Protein AF-A0AAW1BGV2-F1 (afdb_monomer_lite)

InterPro domains:
  IPR038799 Protein LEKR1 [PTHR34251] (1-605)

Sequence (608 aa):
MDRHIPVYPLPEEIRKMSRDETICKYCGVSYLVLHEFKLLDEKVKAMEKKMKFYEGSVEREKILQEKLQCLSQDFEQCTAASESKTERIKELVTELENKETAIENLNKQSRSFHKEKEDIWRQSQLVQKTLQQHKFILKKAFNLIPFIREELNKFKEEVLGFLKEWISLKGEIFLQLKTINKIGLAEVSSLNQTLGECQRKNLVLQEEVEHLRVKSNAAALEAKQLQASLLRENELQNKCKELQKKTQEITDEIQATELKFQKAADEITYFKELVIKKSKECEDHQREFQKLSSEIGIAKSRFTHIVTEKEQSLLACQQMYQCLQEETIAKEKREDNLKKRTKILESELEIINKLLKQQEEEIVILKQERESVLVSHKKITEQLQETLRQKVLNEKNWQEKVETDRVKEHTSHKEEIARLKEEARIELDIEKQKHQELIAKYQKDQYELLHTKIPLLIRNATNKLKVERETLEKKLHEAERRVNEKDREGEKEWQSLKRQITELEFQLKEEQSIHNSVAEEMKEEIKKKTCELEKLTEEQKQLIQTMNQVQEENALLQDTVRRECEERYELTEALVQAKKQVMELKKLGGNFPLTQCSLVTSKENVSR

Radius of gyration: 85.02 Å; chains: 1; bounding box: 200×62×260 Å

Secondary structure (DSSP, 8-state):
------SSPPPHHHHTS-TTTSB-TTT--BTTHHHHHHHHHHHHHHHHHHHHHHHHHHHHHHHHHHHHHHHHHHHHHHHHHHHHHHHHHHHHHHHHHHHHHHHHHHHHHHHHHHHHHHHHHHHHHHHHHHHHHHHHHHHHHHHHHHHHHHHHHHHHHHHHHHHHHHHHHHHHHHHHHHHHHHHHHHHHHHHHHHHHHHHHHHHHHHHHHHHHTTS------SSSSSSHHHHHHHHHHHHHHHHHHHHHHHHHHHHHHHHHHHHHHHHHHHHHHHHHHHHHHHHHHHHHHHHHHHHHHHHHHHHHHHHHHHHHHHHHHHHHHHHHHHHHHHHHHHHHHHHHHHHHHHHHHHHHHHHHHHHHHHHHHHHHHHHHHHHHHHHHHHHHHHHHHHHHTS---STTSSHHHHHHHHHHHHHHHHHHHHHHHHHHHHHHHHHHHHHHHHHHHHHHIIIIIHHHHHHHHHHHHHHHHHHHHHHHHHHHHHHHHHHHHHHHHHHHHHHHHHHHHHHHHHHHHHHHHHHHHHHHHHHHHHHHHHHHHHHHHHHHHHHHHHHHHHHHHHHHHHHHHHHHHHHHHHHHHHHHHHHHHTTS--------------------

Foldseek 3Di:
DDDPDPPDDDDPVVVPDDQVVQADPPPRHGVCNVVVVVVVVVVVVVVVVVVVVVVVVVVVVVVVVVVVVVVVVVVVVVVVVVVVVVVVVVVVVVVVVVVVVVVVVVVVVVVVVVVVVVVVVVVVVVVVVVVVVVVVVVVVVVVCVVVVVVVVVVVVVVVVVVVVVVVVVVVVVVVVVVVVVVVVVVVVVVVVVVVVVVVVVVVVVVVVVVVVVVPDDDPPPPPPPPPPVVVVVVVVVVVVVVVVVVVVVVVVVVVVVVVVVVVVVVVVVVVVVVVVVVVVVVVVVVVVVVVVVVVVVVVVVVVVVVVVVVVVVVVVVVVVVVVVVVVVVVVVVVVVVVVVVVVVVVVVVVVVVVVVVVVVVVVVVVVVVVVVVVVVVVVVVVVVVVVVVVVVVPDDDDPPPPCVVCVVVVVVVVVVVVVVVVVVVVVVVVVVVVVVVVVVVVVVVVCCCVVPVVVVVVVVVVVVVVVVVVVVVVVVVVVVVVVVVVVVVVVVVVVVVVVVVVVVVVVVVVVVVVVVVVVVVVVVVVVVVVVVVVVVVVVVVVVVVVVVVVVVVVVVVVVVVVVVVVVVVVVVVVVVVVVVVVVVVVVPDDDDDDDDDDDDDDDDDDDD

Organism: Crotalus adamanteus (NCBI:txid8729)

pLDDT: mean 82.08, std 15.88, range [29.34, 95.94]

Structure (mmCIF, N/CA/C/O backbone):
data_AF-A0AAW1BGV2-F1
#
_entry.id   AF-A0AAW1BGV2-F1
#
loop_
_atom_site.group_PDB
_atom_site.id
_atom_site.type_symbol
_atom_site.label_atom_id
_atom_site.label_alt_id
_atom_site.label_comp_id
_atom_site.label_asym_id
_atom_site.label_entity_id
_atom_site.label_seq_id
_atom_site.pdbx_PDB_ins_code
_atom_site.Cartn_x
_atom_site.Cartn_y
_atom_site.Cartn_z
_atom_site.occupancy
_atom_site.B_iso_or_equiv
_atom_site.auth_seq_id
_atom_site.auth_comp_id
_atom_site.auth_asym_id
_atom_site.auth_atom_id
_atom_site.pdbx_PDB_model_num
ATOM 1 N N . MET A 1 1 ? -75.875 -11.814 82.753 1.00 41.31 1 MET A N 1
ATOM 2 C CA . MET A 1 1 ? -77.168 -12.440 83.089 1.00 41.31 1 MET A CA 1
ATOM 3 C C . MET A 1 1 ? -76.954 -13.938 83.125 1.00 41.31 1 MET A C 1
ATOM 5 O O . MET A 1 1 ? -76.529 -14.498 82.116 1.00 41.31 1 MET A O 1
ATOM 9 N N . ASP A 1 2 ? -77.141 -14.534 84.298 1.00 39.38 2 ASP A N 1
ATOM 10 C CA . ASP A 1 2 ? -76.926 -15.955 84.564 1.00 39.38 2 ASP A CA 1
ATOM 11 C C . ASP A 1 2 ? -77.713 -16.842 83.600 1.00 39.38 2 ASP A C 1
ATOM 13 O O . ASP A 1 2 ? -78.929 -16.714 83.442 1.00 39.38 2 ASP A O 1
ATOM 17 N N . ARG A 1 3 ? -76.999 -17.742 82.921 1.00 48.84 3 ARG A N 1
ATOM 18 C CA . ARG A 1 3 ? -77.602 -18.728 82.025 1.00 48.84 3 ARG A CA 1
ATOM 19 C C . ARG A 1 3 ? -78.187 -19.848 82.871 1.00 48.84 3 ARG A C 1
ATOM 21 O O . ARG A 1 3 ? -77.458 -20.722 83.329 1.00 48.84 3 ARG A O 1
ATOM 28 N N . HIS A 1 4 ? -79.503 -19.842 83.042 1.00 51.72 4 HIS A N 1
ATOM 29 C CA . HIS A 1 4 ? -80.221 -20.998 83.559 1.00 51.72 4 HIS A CA 1
ATOM 30 C C . HIS A 1 4 ? -80.153 -22.117 82.508 1.00 51.72 4 HIS A C 1
ATOM 32 O O . HIS A 1 4 ? -80.855 -22.078 81.495 1.00 51.72 4 HIS A O 1
ATOM 38 N N . ILE A 1 5 ? -79.243 -23.072 82.706 1.00 53.25 5 ILE A N 1
ATOM 39 C CA . ILE A 1 5 ? -79.198 -24.315 81.934 1.00 53.25 5 ILE A CA 1
ATOM 40 C C . ILE A 1 5 ? -80.259 -25.233 82.553 1.00 53.25 5 ILE A C 1
ATOM 42 O O . ILE A 1 5 ? -80.137 -25.560 83.735 1.00 53.25 5 ILE A O 1
ATOM 46 N N . PRO A 1 6 ? -81.311 -25.640 81.821 1.00 52.03 6 PRO A N 1
ATOM 47 C CA . PRO A 1 6 ? -82.255 -26.622 82.334 1.00 52.03 6 PRO A CA 1
ATOM 48 C C . PRO A 1 6 ? -81.510 -27.940 82.568 1.00 52.03 6 PRO A C 1
ATOM 50 O O . PRO A 1 6 ? -80.906 -28.483 81.647 1.00 52.03 6 PRO A O 1
ATOM 53 N N . VAL A 1 7 ? -81.545 -28.439 83.803 1.00 53.91 7 VAL A N 1
ATOM 54 C CA . VAL A 1 7 ? -80.804 -29.636 84.249 1.00 53.91 7 VAL A CA 1
ATOM 55 C C . VAL A 1 7 ? -81.360 -30.936 83.638 1.00 53.91 7 VAL A C 1
ATOM 57 O O . VAL A 1 7 ? -80.709 -31.972 83.708 1.00 53.91 7 VAL A O 1
ATOM 60 N N . TYR A 1 8 ? -82.514 -30.888 82.961 1.00 60.91 8 TYR A N 1
ATOM 61 C CA . TYR A 1 8 ? -83.122 -32.044 82.300 1.00 60.91 8 TYR A CA 1
ATOM 62 C C . TYR A 1 8 ? -83.595 -31.702 80.875 1.00 60.91 8 TYR A C 1
ATOM 64 O O . TYR A 1 8 ? -84.321 -30.717 80.701 1.00 60.91 8 TYR A O 1
ATOM 72 N N . PRO A 1 9 ? -83.216 -32.490 79.846 1.00 64.12 9 PRO A N 1
ATOM 73 C CA . PRO A 1 9 ? -83.831 -32.391 78.526 1.00 64.12 9 PRO A CA 1
ATOM 74 C C . PRO A 1 9 ? -85.303 -32.832 78.585 1.00 64.12 9 PRO A C 1
ATOM 76 O O . PRO A 1 9 ? -85.688 -33.632 79.436 1.00 64.12 9 PRO A O 1
ATOM 79 N N . LEU A 1 10 ? -86.128 -32.319 77.666 1.00 62.88 10 LEU A N 1
ATOM 80 C CA . LEU A 1 10 ? -87.513 -32.777 77.500 1.00 62.88 10 LEU A CA 1
ATOM 81 C C . LEU A 1 10 ? -87.543 -34.305 77.250 1.00 62.88 10 LEU A C 1
ATOM 83 O O . LEU A 1 10 ? -86.732 -34.772 76.440 1.00 62.88 10 LEU A O 1
ATOM 87 N N . PRO A 1 11 ? -88.461 -35.060 77.892 1.00 73.94 11 PRO A N 1
ATOM 88 C CA . PRO A 1 11 ? -88.630 -36.504 77.688 1.00 73.94 11 PRO A CA 1
ATOM 89 C C . PRO A 1 11 ? -88.764 -36.881 76.205 1.00 73.94 11 PRO A C 1
ATOM 91 O O . PRO A 1 11 ? -89.312 -36.109 75.408 1.00 73.94 11 PRO A O 1
ATOM 94 N N . GLU A 1 12 ? -88.255 -38.055 75.815 1.00 65.38 12 GLU A N 1
ATOM 95 C CA . GLU A 1 12 ? -88.218 -38.480 74.406 1.00 65.38 12 GLU A CA 1
ATOM 96 C C . GLU A 1 12 ? -89.607 -38.554 73.766 1.00 65.38 12 GLU A C 1
ATOM 98 O O . GLU A 1 12 ? -89.746 -38.273 72.575 1.00 65.38 12 GLU A O 1
ATOM 103 N N . GLU A 1 13 ? -90.627 -38.876 74.556 1.00 72.19 13 GLU A N 1
ATOM 104 C CA . GLU A 1 13 ? -92.024 -38.986 74.145 1.00 72.19 13 GLU A CA 1
ATOM 105 C C . GLU A 1 13 ? -92.552 -37.636 73.649 1.00 72.19 13 GLU A C 1
ATOM 107 O O . GLU A 1 13 ? -93.192 -37.560 72.605 1.00 72.19 13 GLU A O 1
ATOM 112 N N . ILE A 1 14 ? -92.208 -36.548 74.347 1.00 67.44 14 ILE A N 1
ATOM 113 C CA . ILE A 1 14 ? -92.648 -35.189 74.004 1.00 67.44 14 ILE A CA 1
ATOM 114 C C . ILE A 1 14 ? -91.861 -34.634 72.813 1.00 67.44 14 ILE A C 1
ATOM 116 O O . ILE A 1 14 ? -92.414 -33.912 71.986 1.00 67.44 14 ILE A O 1
ATOM 120 N N . ARG A 1 15 ? -90.581 -35.001 72.673 1.00 64.81 15 ARG A N 1
ATOM 121 C CA . ARG A 1 15 ? -89.758 -34.620 71.511 1.00 64.81 15 ARG A CA 1
ATOM 122 C C . ARG A 1 15 ? -90.171 -35.308 70.207 1.00 64.81 15 ARG A C 1
ATOM 124 O O . ARG A 1 15 ? -89.845 -34.782 69.145 1.00 64.81 15 ARG A O 1
ATOM 131 N N . LYS A 1 16 ? -90.809 -36.480 70.280 1.00 70.38 16 LYS A N 1
ATOM 132 C CA . LYS A 1 16 ? -91.222 -37.293 69.122 1.00 70.38 16 LYS A CA 1
ATOM 133 C C . LYS A 1 16 ? -92.697 -37.102 68.732 1.00 70.38 16 LYS A C 1
ATOM 135 O O . LYS A 1 16 ? -93.109 -37.677 67.729 1.00 70.38 16 LYS A O 1
ATOM 140 N N . MET A 1 17 ? -93.470 -36.310 69.482 1.00 72.00 17 MET A N 1
ATOM 141 C CA . MET A 1 17 ? -94.858 -35.985 69.129 1.00 72.00 17 MET A CA 1
ATOM 142 C C . MET A 1 17 ? -94.947 -35.229 67.802 1.00 72.00 17 MET A C 1
ATOM 144 O O . MET A 1 17 ? -94.080 -34.418 67.459 1.00 72.00 17 MET A O 1
ATOM 148 N N . SER A 1 18 ? -96.019 -35.494 67.057 1.00 69.62 18 SER A N 1
ATOM 149 C CA . SER A 1 18 ? -96.305 -34.774 65.820 1.00 69.62 18 SER A CA 1
ATOM 150 C C . SER A 1 18 ? -96.717 -33.328 66.129 1.00 69.62 18 SER A C 1
ATOM 152 O O . SER A 1 18 ? -97.258 -33.032 67.196 1.00 69.62 18 SER A O 1
ATOM 154 N N . ARG A 1 19 ? -96.453 -32.390 65.208 1.00 67.19 19 ARG A N 1
ATOM 155 C CA . ARG A 1 19 ? -96.767 -30.961 65.416 1.00 67.19 19 ARG A CA 1
ATOM 156 C C . ARG A 1 19 ? -98.244 -30.711 65.712 1.00 67.19 19 ARG A C 1
ATOM 158 O O . ARG A 1 19 ? -98.559 -29.791 66.454 1.00 67.19 19 ARG A O 1
ATOM 165 N N . ASP A 1 20 ? -99.128 -31.542 65.178 1.00 72.38 20 ASP A N 1
ATOM 166 C CA . ASP A 1 20 ? -100.573 -31.405 65.360 1.00 72.38 20 ASP A CA 1
ATOM 167 C C . ASP A 1 20 ? -101.019 -31.743 66.795 1.00 72.38 20 ASP A C 1
ATOM 169 O O . ASP A 1 20 ? -102.051 -31.262 67.259 1.00 72.38 20 ASP A O 1
ATOM 173 N N . GLU A 1 21 ? -100.218 -32.523 67.527 1.00 73.62 21 GLU A N 1
ATOM 174 C CA . GLU A 1 21 ? -100.483 -32.931 68.914 1.00 73.62 21 GLU A CA 1
ATOM 175 C C . GLU A 1 21 ? -99.927 -31.938 69.940 1.00 73.62 21 GLU A C 1
ATOM 177 O O . GLU A 1 21 ? -100.400 -31.880 71.075 1.00 73.62 21 GLU A O 1
ATOM 182 N N . THR A 1 22 ? -98.941 -31.125 69.555 1.00 72.19 22 THR A N 1
ATOM 183 C CA . THR A 1 22 ? -98.329 -30.125 70.438 1.00 72.19 22 THR A CA 1
ATOM 184 C C . THR A 1 22 ? -99.020 -28.768 70.356 1.00 72.19 22 THR A C 1
ATOM 186 O O . THR A 1 22 ? -98.652 -27.866 71.103 1.00 72.19 22 THR A O 1
ATOM 189 N N . ILE A 1 23 ? -100.038 -28.611 69.503 1.00 76.31 23 ILE A N 1
ATOM 190 C CA . ILE A 1 23 ? -100.776 -27.363 69.280 1.00 76.31 23 ILE A CA 1
ATOM 191 C C . ILE A 1 23 ? -102.043 -27.288 70.142 1.00 76.31 23 ILE A C 1
ATOM 193 O O . ILE A 1 23 ? -102.871 -28.198 70.175 1.00 76.31 23 ILE A O 1
ATOM 197 N N . CYS A 1 24 ? -102.235 -26.158 70.827 1.00 75.75 24 CYS A N 1
ATOM 198 C CA . CYS A 1 24 ? -103.457 -25.884 71.575 1.00 75.75 24 CYS A CA 1
ATOM 199 C C . CYS A 1 24 ? -104.667 -25.772 70.634 1.00 75.75 24 CYS A C 1
ATOM 201 O O . CYS A 1 24 ? -104.723 -24.874 69.795 1.00 75.75 24 CYS A O 1
ATOM 203 N N . LYS A 1 25 ? -105.691 -26.612 70.832 1.00 75.75 25 LYS A N 1
ATOM 204 C CA . LYS A 1 25 ? -106.919 -26.628 70.007 1.00 75.75 25 LYS A CA 1
ATOM 205 C C . LYS A 1 25 ? -107.758 -25.342 70.068 1.00 75.75 25 LYS A C 1
ATOM 207 O O . LYS A 1 25 ? -108.617 -25.154 69.216 1.00 75.75 25 LYS A O 1
ATOM 212 N N . TYR A 1 26 ? -107.527 -24.474 71.057 1.00 68.12 26 TYR A N 1
ATOM 213 C CA . TYR A 1 26 ? -108.299 -23.240 71.254 1.00 68.12 26 TYR A CA 1
ATOM 214 C C . TYR A 1 26 ? -107.617 -21.985 70.703 1.00 68.12 26 TYR A C 1
ATOM 216 O O . TYR A 1 26 ? -108.302 -21.100 70.202 1.00 68.12 26 TYR A O 1
ATOM 224 N N . CYS A 1 27 ? -106.287 -21.885 70.790 1.00 75.12 27 CYS A N 1
ATOM 225 C CA . CYS A 1 27 ? -105.547 -20.702 70.330 1.00 75.12 27 CYS A CA 1
ATOM 226 C C . CYS A 1 27 ? -104.549 -20.985 69.199 1.00 75.12 27 CYS A C 1
ATOM 228 O O . CYS A 1 27 ? -103.932 -20.051 68.699 1.00 75.12 27 CYS A O 1
ATOM 230 N N . GLY A 1 28 ? -104.366 -22.246 68.793 1.00 75.81 28 GLY A N 1
ATOM 231 C CA . GLY A 1 28 ? -103.465 -22.629 67.701 1.00 75.81 28 GLY A CA 1
ATOM 232 C C . GLY A 1 28 ? -101.971 -22.479 68.017 1.00 75.81 28 GLY A C 1
ATOM 233 O O . GLY A 1 28 ? -101.136 -22.694 67.144 1.00 75.81 28 GLY A O 1
ATOM 234 N N . VAL A 1 29 ? -101.613 -22.127 69.255 1.00 75.56 29 VAL A N 1
ATOM 235 C CA . VAL A 1 29 ? -100.222 -21.947 69.694 1.00 75.56 29 VAL A CA 1
ATOM 236 C C . VAL A 1 29 ? -99.678 -23.274 70.224 1.00 75.56 29 VAL A C 1
ATOM 238 O O . VAL A 1 29 ? -100.337 -23.935 71.028 1.00 75.56 29 VAL A O 1
ATOM 241 N N . SER A 1 30 ? -98.479 -23.670 69.787 1.00 75.31 30 SER A N 1
ATOM 242 C CA . SER A 1 30 ? -97.821 -24.883 70.288 1.00 75.31 30 SER A CA 1
ATOM 243 C C . SER A 1 30 ? -97.415 -24.734 71.761 1.00 75.31 30 SER A C 1
ATOM 245 O O . SER A 1 30 ? -96.829 -23.734 72.181 1.00 75.31 30 SER A O 1
ATOM 247 N N . TYR A 1 31 ? -97.711 -25.747 72.573 1.00 71.25 31 TYR A N 1
ATOM 248 C CA . TYR A 1 31 ? -97.283 -25.847 73.969 1.00 71.25 31 TYR A CA 1
ATOM 249 C C . TYR A 1 31 ? -95.751 -25.907 74.102 1.00 71.25 31 TYR A C 1
ATOM 251 O O . TYR A 1 31 ? -95.212 -25.689 75.185 1.00 71.25 31 TYR A O 1
ATOM 259 N N . LEU A 1 32 ? -95.039 -26.155 72.996 1.00 74.94 32 LEU A N 1
ATOM 260 C CA . LEU A 1 32 ? -93.582 -26.177 72.909 1.00 74.94 32 LEU A CA 1
ATOM 261 C C . LEU A 1 32 ? -93.002 -24.948 72.198 1.00 74.94 32 LEU A C 1
ATOM 263 O O . LEU A 1 32 ? -91.797 -24.923 71.958 1.00 74.94 32 LEU A O 1
ATOM 267 N N . VAL A 1 33 ? -93.795 -23.908 71.914 1.00 75.56 33 VAL A N 1
ATOM 268 C CA . VAL A 1 33 ? -93.357 -22.721 71.153 1.00 75.56 33 VAL A CA 1
ATOM 269 C C . VAL A 1 33 ? -92.056 -22.117 71.690 1.00 75.56 33 VAL A C 1
ATOM 271 O O . VAL A 1 33 ? -91.156 -21.809 70.918 1.00 75.56 33 VAL A O 1
ATOM 274 N N . LEU A 1 34 ? -91.886 -22.020 73.012 1.00 71.25 34 LEU A N 1
ATOM 275 C CA . LEU A 1 34 ? -90.640 -21.537 73.630 1.00 71.25 34 LEU A CA 1
ATOM 276 C C . LEU A 1 34 ? -89.430 -22.452 73.367 1.00 71.25 34 LEU A C 1
ATOM 278 O O . LEU A 1 34 ? -88.311 -21.962 73.213 1.00 71.25 34 LEU A O 1
ATOM 282 N N . HIS A 1 35 ? -89.629 -23.772 73.322 1.00 75.31 35 HIS A N 1
ATOM 283 C CA . HIS A 1 35 ? -88.580 -24.732 72.977 1.00 75.31 35 HIS A CA 1
ATOM 284 C C . HIS A 1 35 ? -88.259 -24.685 71.478 1.00 75.31 35 HIS A C 1
ATOM 286 O O . HIS A 1 35 ? -87.087 -24.664 71.112 1.00 75.31 35 HIS A O 1
ATOM 292 N N . GLU A 1 36 ? -89.275 -24.582 70.620 1.00 80.88 36 GLU A N 1
ATOM 293 C CA . GLU A 1 36 ? -89.117 -24.438 69.170 1.00 80.88 36 GLU A CA 1
ATOM 294 C C . GLU A 1 36 ? -88.391 -23.134 68.806 1.00 80.88 36 GLU A C 1
ATOM 296 O O . GLU A 1 36 ? -87.468 -23.160 67.992 1.00 80.88 36 GLU A O 1
ATOM 301 N N . PHE A 1 37 ? -88.713 -22.018 69.473 1.00 80.75 37 PHE A N 1
ATOM 302 C CA . PHE A 1 37 ? -87.980 -20.757 69.333 1.00 80.75 37 PHE A CA 1
ATOM 303 C C . PHE A 1 37 ? -86.527 -20.873 69.798 1.00 80.75 37 PHE A C 1
ATOM 305 O O . PHE A 1 37 ? -85.642 -20.392 69.097 1.00 80.75 37 PHE A O 1
ATOM 312 N N . LYS A 1 38 ? -86.247 -21.543 70.926 1.00 80.19 38 LYS A N 1
ATOM 313 C CA . LYS A 1 38 ? -84.861 -21.793 71.368 1.00 80.19 38 LYS A CA 1
ATOM 314 C C . LYS A 1 38 ? -84.083 -22.658 70.376 1.00 80.19 38 LYS A C 1
ATOM 316 O O . LYS A 1 38 ? -82.931 -22.363 70.091 1.00 80.19 38 LYS A O 1
ATOM 321 N N . LEU A 1 39 ? -84.707 -23.693 69.818 1.00 82.25 39 LEU A N 1
ATOM 322 C CA . LEU A 1 39 ? -84.069 -24.605 68.866 1.00 82.25 39 LEU A CA 1
ATOM 323 C C . LEU A 1 39 ? -83.806 -23.912 67.517 1.00 82.25 39 LEU A C 1
ATOM 325 O O . LEU A 1 39 ? -82.775 -24.143 66.885 1.00 82.25 39 LEU A O 1
ATOM 329 N N . LEU A 1 40 ? -84.708 -23.025 67.086 1.00 84.00 40 LEU A N 1
ATOM 330 C CA . LEU A 1 40 ? -84.493 -22.150 65.933 1.00 84.00 40 LEU A CA 1
ATOM 331 C C . LEU A 1 40 ? -83.404 -21.104 66.204 1.00 84.00 40 LEU A C 1
ATOM 333 O O . LEU A 1 40 ? -82.535 -20.939 65.357 1.00 84.00 40 LEU A O 1
ATOM 337 N N . ASP A 1 41 ? -83.383 -20.468 67.375 1.00 81.50 41 ASP A N 1
ATOM 338 C CA . ASP A 1 41 ? -82.334 -19.523 67.787 1.00 81.50 41 ASP A CA 1
ATOM 339 C C . ASP A 1 41 ? -80.949 -20.198 67.846 1.00 81.50 41 ASP A C 1
ATOM 341 O O . ASP A 1 41 ? -79.963 -19.663 67.344 1.00 81.50 41 ASP A O 1
ATOM 345 N N . GLU A 1 42 ? -80.860 -21.428 68.359 1.00 85.75 42 GLU A N 1
ATOM 346 C CA . GLU A 1 42 ? -79.630 -22.228 68.329 1.00 85.75 42 GLU A CA 1
ATOM 347 C C . GLU A 1 42 ? -79.207 -22.608 66.902 1.00 85.75 42 GLU A C 1
ATOM 349 O O . GLU A 1 42 ? -78.019 -22.536 66.576 1.00 85.75 42 GLU A O 1
ATOM 354 N N . LYS A 1 43 ? -80.156 -22.965 66.023 1.00 84.69 43 LYS A N 1
ATOM 355 C CA . LYS A 1 43 ? -79.883 -23.232 64.599 1.00 84.69 43 LYS A CA 1
ATOM 356 C C . LYS A 1 43 ? -79.425 -21.982 63.853 1.00 84.69 43 LYS A C 1
ATOM 358 O O . LYS A 1 43 ? -78.487 -22.082 63.065 1.00 84.69 43 LYS A O 1
ATOM 363 N N . VAL A 1 44 ? -80.035 -20.827 64.115 1.00 85.19 44 VAL A N 1
ATOM 364 C CA . VAL A 1 44 ? -79.631 -19.531 63.551 1.00 85.19 44 VAL A CA 1
ATOM 365 C C . VAL A 1 44 ? -78.229 -19.184 64.036 1.00 85.19 44 VAL A C 1
ATOM 367 O O . VAL A 1 44 ? -77.350 -18.978 63.208 1.00 85.19 44 VAL A O 1
ATOM 370 N N . LYS A 1 45 ? -77.945 -19.287 65.339 1.00 88.56 45 LYS A N 1
ATOM 371 C CA . LYS A 1 45 ? -76.589 -19.098 65.887 1.00 88.56 45 LYS A CA 1
ATOM 372 C C . LYS A 1 45 ? -75.565 -20.065 65.291 1.00 88.56 45 LYS A C 1
ATOM 374 O O . LYS A 1 45 ? -74.407 -19.698 65.090 1.00 88.56 45 LYS A O 1
ATOM 379 N N . ALA A 1 46 ? -75.949 -21.312 65.015 1.00 87.81 46 ALA A N 1
ATOM 380 C CA . ALA A 1 46 ? -75.078 -22.286 64.362 1.00 87.81 46 ALA A CA 1
ATOM 381 C C . ALA A 1 46 ? -74.836 -21.949 62.880 1.00 87.81 46 ALA A C 1
ATOM 383 O O . ALA A 1 46 ? -73.706 -22.085 62.408 1.00 87.81 46 ALA A O 1
ATOM 384 N N . MET A 1 47 ? -75.860 -21.489 62.153 1.00 86.19 47 MET A N 1
ATOM 385 C CA . MET A 1 47 ? -75.721 -21.013 60.774 1.00 86.19 47 MET A CA 1
ATOM 386 C C . MET A 1 47 ? -74.893 -19.732 60.693 1.00 86.19 47 MET A C 1
ATOM 388 O O . MET A 1 47 ? -73.985 -19.677 59.877 1.00 86.19 47 MET A O 1
ATOM 392 N N . GLU A 1 48 ? -75.107 -18.759 61.577 1.00 86.62 48 GLU A N 1
ATOM 393 C CA . GLU A 1 48 ? -74.306 -17.531 61.663 1.00 86.62 48 GLU A CA 1
ATOM 394 C C . GLU A 1 48 ? -72.828 -17.838 61.926 1.00 86.62 48 GLU A C 1
ATOM 396 O O . GLU A 1 48 ? -71.945 -17.247 61.308 1.00 86.62 48 GLU A O 1
ATOM 401 N N . LYS A 1 49 ? -72.530 -18.808 62.803 1.00 89.69 49 LYS A N 1
ATOM 402 C CA . LYS A 1 49 ? -71.151 -19.271 63.028 1.00 89.69 49 LYS A CA 1
ATOM 403 C C . LYS A 1 49 ? -70.539 -19.901 61.777 1.00 89.69 49 LYS A C 1
ATOM 405 O O . LYS A 1 49 ? -69.379 -19.630 61.477 1.00 89.69 49 LYS A O 1
ATOM 410 N N . LYS A 1 50 ? -71.296 -20.726 61.045 1.00 89.12 50 LYS A N 1
ATOM 411 C CA . LYS A 1 50 ? -70.836 -21.322 59.778 1.00 89.12 50 LYS A CA 1
ATOM 412 C C . LYS A 1 50 ? -70.653 -20.264 58.691 1.00 89.12 50 LYS A C 1
ATOM 414 O O . LYS A 1 50 ? -69.659 -20.312 57.981 1.00 89.12 50 LYS A O 1
ATOM 419 N N . MET A 1 51 ? -71.562 -19.298 58.595 1.00 88.62 51 MET A N 1
ATOM 420 C CA . MET A 1 51 ? -71.498 -18.206 57.626 1.00 88.62 51 MET A CA 1
ATOM 421 C C . MET A 1 51 ? -70.260 -17.338 57.864 1.00 88.62 51 MET A C 1
ATOM 423 O O . MET A 1 51 ? -69.474 -17.168 56.942 1.00 88.62 51 MET A O 1
ATOM 427 N N . LYS A 1 52 ? -69.985 -16.946 59.116 1.00 89.31 52 LYS A N 1
ATOM 428 C CA . LYS A 1 52 ? -68.743 -16.238 59.483 1.00 89.31 52 LYS A CA 1
ATOM 429 C C . LYS A 1 52 ? -67.478 -17.049 59.186 1.00 89.31 52 LYS A C 1
ATOM 431 O O . LYS A 1 52 ? -66.459 -16.492 58.786 1.00 89.31 52 LYS A O 1
ATOM 436 N N . PHE A 1 53 ? -67.520 -18.370 59.378 1.00 91.44 53 PHE A N 1
ATOM 437 C CA . PHE A 1 53 ? -66.402 -19.247 59.024 1.00 91.44 53 PHE A CA 1
ATOM 438 C C . PHE A 1 53 ? -66.149 -19.273 57.508 1.00 91.44 53 PHE A C 1
ATOM 440 O O . PHE A 1 53 ? -64.995 -19.167 57.087 1.00 91.44 53 PHE A O 1
ATOM 447 N N . TYR A 1 54 ? -67.209 -19.387 56.699 1.00 89.44 54 TYR A N 1
ATOM 448 C CA . TYR A 1 54 ? -67.111 -19.391 55.239 1.00 89.44 54 TYR A CA 1
ATOM 449 C C . TYR A 1 54 ? -66.726 -18.026 54.672 1.00 89.44 54 TYR A C 1
ATOM 451 O O . TYR A 1 54 ? -65.863 -17.988 53.805 1.00 89.44 54 TYR A O 1
ATOM 459 N N . GLU A 1 55 ? -67.253 -16.920 55.201 1.00 90.00 55 GLU A N 1
ATOM 460 C CA . GLU A 1 55 ? -66.800 -15.561 54.859 1.00 90.00 55 GLU A CA 1
ATOM 461 C C . GLU A 1 55 ? -65.292 -15.416 55.088 1.00 90.00 55 GLU A C 1
ATOM 463 O O . GLU A 1 55 ? -64.556 -15.022 54.186 1.00 90.00 55 GLU A O 1
ATOM 468 N N . GLY A 1 56 ? -64.794 -15.849 56.252 1.00 90.94 56 GLY A N 1
ATOM 469 C CA . GLY A 1 56 ? -63.356 -15.865 56.516 1.00 90.94 56 GLY A CA 1
ATOM 470 C C . GLY A 1 56 ? -62.570 -16.808 55.596 1.00 90.94 56 GLY A C 1
ATOM 471 O O . GLY A 1 56 ? -61.384 -16.584 55.370 1.00 90.94 56 GLY A O 1
ATOM 472 N N . SER A 1 57 ? -63.189 -17.872 55.077 1.00 87.88 57 SER A N 1
ATOM 473 C CA . SER A 1 57 ? -62.551 -18.787 54.122 1.00 87.88 57 SER A CA 1
ATOM 474 C C . SER A 1 57 ? -62.443 -18.185 52.728 1.00 87.88 57 SER A C 1
ATOM 476 O O . SER A 1 57 ? -61.378 -18.279 52.129 1.00 87.88 57 SER A O 1
ATOM 478 N N . VAL A 1 58 ? -63.502 -17.529 52.255 1.00 91.31 58 VAL A N 1
ATOM 479 C CA . VAL A 1 58 ? -63.517 -16.815 50.975 1.00 91.31 58 VAL A CA 1
ATOM 480 C C . VAL A 1 58 ? -62.485 -15.690 50.986 1.00 91.31 58 VAL A C 1
ATOM 482 O O . VAL A 1 58 ? -61.729 -15.557 50.031 1.00 91.31 58 VAL A O 1
ATOM 485 N N . GLU A 1 59 ? -62.368 -14.943 52.088 1.00 90.31 59 GLU A N 1
ATOM 486 C CA . GLU A 1 59 ? -61.367 -13.875 52.181 1.00 90.31 59 GLU A CA 1
ATOM 487 C C . GLU A 1 59 ? -59.932 -14.432 52.178 1.00 90.31 59 GLU A C 1
ATOM 489 O O . GLU A 1 59 ? -59.052 -13.893 51.510 1.00 90.31 59 GLU A O 1
ATOM 494 N N . ARG A 1 60 ? -59.683 -15.564 52.857 1.00 91.62 60 ARG A N 1
ATOM 495 C CA . ARG A 1 60 ? -58.378 -16.251 52.795 1.00 91.62 60 ARG A CA 1
ATOM 496 C C . ARG A 1 60 ? -58.061 -16.761 51.393 1.00 91.62 60 ARG A C 1
ATOM 498 O O . ARG A 1 60 ? -56.916 -16.647 50.965 1.00 91.62 60 ARG A O 1
ATOM 505 N N . GLU A 1 61 ? -59.042 -17.331 50.703 1.00 90.88 61 GLU A N 1
ATOM 506 C CA . GLU A 1 61 ? -58.880 -17.841 49.342 1.00 90.88 61 GLU A CA 1
ATOM 507 C C . GLU A 1 61 ? -58.608 -16.705 48.358 1.00 90.88 61 GLU A C 1
ATOM 509 O O . GLU A 1 61 ? -57.661 -16.797 47.585 1.00 90.88 61 GLU A O 1
ATOM 514 N N . LYS A 1 62 ? -59.324 -15.583 48.481 1.00 91.44 62 LYS A N 1
ATOM 515 C CA . LYS A 1 62 ? -59.077 -14.369 47.699 1.00 91.44 62 LYS A CA 1
ATOM 516 C C . LYS A 1 62 ? -57.658 -13.828 47.909 1.00 91.44 62 LYS A C 1
ATOM 518 O O . LYS A 1 62 ? -56.944 -13.606 46.936 1.00 91.44 62 LYS A O 1
ATOM 523 N N . ILE A 1 63 ? -57.206 -13.713 49.162 1.00 92.19 63 ILE A N 1
ATOM 524 C CA . ILE A 1 63 ? -55.831 -13.288 49.485 1.00 92.19 63 ILE A CA 1
ATOM 525 C C . ILE A 1 63 ? -54.796 -14.266 48.908 1.00 92.19 63 ILE A C 1
ATOM 527 O O . ILE A 1 63 ? -53.738 -13.849 48.436 1.00 92.19 63 ILE A O 1
ATOM 531 N N . LEU A 1 64 ? -55.059 -15.575 48.959 1.00 92.06 64 LEU A N 1
ATOM 532 C CA . LEU A 1 64 ? -54.173 -16.578 48.366 1.00 92.06 64 LEU A CA 1
ATOM 533 C C . LEU A 1 64 ? -54.130 -16.458 46.842 1.00 92.06 64 LEU A C 1
ATOM 535 O O . LEU A 1 64 ? -53.048 -16.551 46.272 1.00 92.06 64 LEU A O 1
ATOM 539 N N . GLN A 1 65 ? -55.265 -16.207 46.195 1.00 89.75 65 GLN A N 1
ATOM 540 C CA . GLN A 1 65 ? -55.368 -16.049 44.747 1.00 89.75 65 GLN A CA 1
ATOM 541 C C . GLN A 1 65 ? -54.618 -14.802 44.259 1.00 89.75 65 GLN A C 1
ATOM 543 O O . GLN A 1 65 ? -53.861 -14.885 43.293 1.00 89.75 65 GLN A O 1
ATOM 548 N N . GLU A 1 66 ? -54.745 -13.682 44.976 1.00 93.12 66 GLU A N 1
ATOM 549 C CA . GLU A 1 66 ? -53.984 -12.452 44.722 1.00 93.12 66 GLU A CA 1
ATOM 550 C C . GLU A 1 66 ? -52.474 -12.684 44.892 1.00 93.12 66 GLU A C 1
ATOM 552 O O . GLU A 1 66 ? -51.685 -12.322 44.019 1.00 93.12 66 GLU A O 1
ATOM 557 N N . LYS A 1 67 ? -52.054 -13.375 45.962 1.00 92.62 67 LYS A N 1
ATOM 558 C CA . LYS A 1 67 ? -50.641 -13.746 46.161 1.00 92.62 67 LYS A CA 1
ATOM 559 C C . LYS A 1 67 ? -50.110 -14.648 45.052 1.00 92.62 67 LYS A C 1
ATOM 561 O O . LYS A 1 67 ? -48.965 -14.489 44.640 1.00 92.62 67 LYS A O 1
ATOM 566 N N . LEU A 1 68 ? -50.917 -15.594 44.583 1.00 91.81 68 LEU A N 1
ATOM 567 C CA . LEU A 1 68 ? -50.528 -16.535 43.536 1.00 91.81 68 LEU A CA 1
ATOM 568 C C . LEU A 1 68 ? -50.404 -15.828 42.179 1.00 91.81 68 LEU A C 1
ATOM 570 O O . LEU A 1 68 ? -49.469 -16.112 41.436 1.00 91.81 68 LEU A O 1
ATOM 574 N N . GLN A 1 69 ? -51.268 -14.847 41.895 1.00 92.19 69 GLN A N 1
ATOM 575 C CA . GLN A 1 69 ? -51.116 -13.963 40.735 1.00 92.19 69 GLN A CA 1
ATOM 576 C C . GLN A 1 69 ? -49.855 -13.100 40.817 1.00 92.19 69 GLN A C 1
ATOM 578 O O . GLN A 1 69 ? -49.115 -13.046 39.835 1.00 92.19 69 GLN A O 1
ATOM 583 N N . CYS A 1 70 ? -49.574 -12.477 41.967 1.00 93.00 70 CYS A N 1
ATOM 584 C CA . CYS A 1 70 ? -48.332 -11.722 42.154 1.00 93.00 70 CYS A CA 1
ATOM 585 C C . CYS A 1 70 ? -47.100 -12.610 41.934 1.00 93.00 70 CYS A C 1
ATOM 587 O O . CYS A 1 70 ? -46.227 -12.256 41.149 1.00 93.00 70 CYS A O 1
ATOM 589 N N . LEU A 1 71 ? -47.065 -13.802 42.539 1.00 91.44 71 LEU A N 1
ATOM 590 C CA . LEU A 1 71 ? -45.955 -14.744 42.364 1.00 91.44 71 LEU A CA 1
ATOM 591 C C . LEU A 1 71 ? -45.806 -15.229 40.915 1.00 91.44 71 LEU A C 1
ATOM 593 O O . LEU A 1 71 ? -44.683 -15.392 40.446 1.00 91.44 71 LEU A O 1
ATOM 597 N N . SER A 1 72 ? -46.911 -15.447 40.194 1.00 88.75 72 SER A N 1
ATOM 598 C CA . SER A 1 72 ? -46.877 -15.815 38.772 1.00 88.75 72 SER A CA 1
ATOM 599 C C . SER A 1 72 ? -46.279 -14.700 37.916 1.00 88.75 72 SER A C 1
ATOM 601 O O . SER A 1 72 ? -45.452 -14.975 37.051 1.00 88.75 72 SER A O 1
ATOM 603 N N . GLN A 1 73 ? -46.655 -13.443 38.173 1.00 92.50 73 GLN A N 1
ATOM 604 C CA . GLN A 1 73 ? -46.092 -12.290 37.467 1.00 92.50 73 GLN A CA 1
ATOM 605 C C . GLN A 1 73 ? -44.605 -12.098 37.778 1.00 92.50 73 GLN A C 1
ATOM 607 O O . GLN A 1 73 ? -43.819 -11.851 36.864 1.00 92.50 73 GLN A O 1
ATOM 612 N N . ASP A 1 74 ? -44.206 -12.254 39.041 1.00 90.12 74 ASP A N 1
ATOM 613 C CA . ASP A 1 74 ? -42.800 -12.175 39.446 1.00 90.12 74 ASP A CA 1
ATOM 614 C C . ASP A 1 74 ? -41.968 -13.288 38.790 1.00 90.12 74 ASP A C 1
ATOM 616 O O . ASP A 1 74 ? -40.839 -13.051 38.349 1.00 90.12 74 ASP A O 1
ATOM 620 N N . PHE A 1 75 ? -42.531 -14.498 38.680 1.00 89.50 75 PHE A N 1
ATOM 621 C CA . PHE A 1 75 ? -41.890 -15.616 37.994 1.00 89.50 75 PHE A CA 1
ATOM 622 C C . PHE A 1 75 ? -41.724 -15.336 36.499 1.00 89.50 75 PHE A C 1
ATOM 624 O O . PHE A 1 75 ? -40.608 -15.454 36.000 1.00 89.50 75 PHE A O 1
ATOM 631 N N . GLU A 1 76 ? -42.781 -14.886 35.814 1.00 91.56 76 GLU A N 1
ATOM 632 C CA . GLU A 1 76 ? -42.735 -14.516 34.392 1.00 91.56 76 GLU A CA 1
ATOM 633 C C . GLU A 1 76 ? -41.699 -13.416 34.117 1.00 91.56 76 GLU A C 1
ATOM 635 O O . GLU A 1 76 ? -40.906 -13.524 33.175 1.00 91.56 76 GLU A O 1
ATOM 640 N N . GLN A 1 77 ? -41.642 -12.390 34.974 1.00 90.50 77 GLN A N 1
ATOM 641 C CA . GLN A 1 77 ? -40.634 -11.331 34.886 1.00 90.50 77 GLN A CA 1
ATOM 642 C C . GLN A 1 77 ? -39.215 -11.867 35.101 1.00 90.50 77 GLN A C 1
ATOM 644 O O . GLN A 1 77 ? -38.300 -11.487 34.367 1.00 90.50 77 GLN A O 1
ATOM 649 N N . CYS A 1 78 ? -39.016 -12.768 36.067 1.00 87.81 78 CYS A N 1
ATOM 650 C CA . CYS A 1 78 ? -37.728 -13.426 36.281 1.00 87.81 78 CYS A CA 1
ATOM 651 C C . CYS A 1 78 ? -37.306 -14.276 35.076 1.00 87.81 78 CYS A C 1
ATOM 653 O O . CYS A 1 78 ? -36.149 -14.190 34.659 1.00 87.81 78 CYS A O 1
ATOM 655 N N . THR A 1 79 ? -38.217 -15.057 34.488 1.00 90.06 79 THR A N 1
ATOM 656 C CA . THR A 1 79 ? -37.931 -15.851 33.283 1.00 90.06 79 THR A CA 1
ATOM 657 C C . THR A 1 79 ? -37.591 -14.963 32.093 1.00 90.06 79 THR A C 1
ATOM 659 O O . THR A 1 79 ? -36.553 -15.175 31.474 1.00 90.06 79 THR A O 1
ATOM 662 N N . ALA A 1 80 ? -38.353 -13.895 31.841 1.00 90.50 80 ALA A N 1
ATOM 663 C CA . ALA A 1 80 ? -38.066 -12.962 30.750 1.00 90.50 80 ALA A CA 1
ATOM 664 C C . ALA A 1 80 ? -36.723 -12.232 30.948 1.00 90.50 80 ALA A C 1
ATOM 666 O O . ALA A 1 80 ? -35.947 -12.053 30.007 1.00 90.50 80 ALA A O 1
ATOM 667 N N . ALA A 1 81 ? -36.400 -11.843 32.187 1.00 91.12 81 ALA A N 1
ATOM 668 C CA . ALA A 1 81 ? -35.111 -11.240 32.514 1.00 91.12 81 ALA A CA 1
ATOM 669 C C . ALA A 1 81 ? -33.948 -12.234 32.348 1.00 91.12 81 ALA A C 1
ATOM 671 O O . ALA A 1 81 ? -32.869 -11.844 31.901 1.00 91.12 81 ALA A O 1
ATOM 672 N N . SER A 1 82 ? -34.152 -13.505 32.704 1.00 85.25 82 SER A N 1
ATOM 673 C CA . SER A 1 82 ? -33.190 -14.588 32.483 1.00 85.25 82 SER A CA 1
ATOM 674 C C . SER A 1 82 ? -32.947 -14.817 30.991 1.00 85.25 82 SER A C 1
ATOM 676 O O . SER A 1 82 ? -31.797 -14.811 30.559 1.00 85.25 82 SER A O 1
ATOM 678 N N . GLU A 1 83 ? -34.013 -14.938 30.199 1.00 92.44 83 GLU A N 1
ATOM 679 C CA . GLU A 1 83 ? -33.947 -15.127 28.747 1.00 92.44 83 GLU A CA 1
ATOM 680 C C . GLU A 1 83 ? -33.231 -13.961 28.058 1.00 92.44 83 GLU A C 1
ATOM 682 O O . GLU A 1 83 ? -32.303 -14.168 27.275 1.00 92.44 83 GLU A O 1
ATOM 687 N N . SER A 1 84 ? -33.570 -12.723 28.431 1.00 91.94 84 SER A N 1
ATOM 688 C CA . SER A 1 84 ? -32.894 -11.524 27.929 1.00 91.94 84 SER A CA 1
ATOM 689 C C . SER A 1 84 ? -31.397 -11.520 28.260 1.00 91.94 84 SER A C 1
ATOM 691 O O . SER A 1 84 ? -30.577 -11.182 27.404 1.00 91.94 84 SER A O 1
ATOM 693 N N . LYS A 1 85 ? -31.014 -11.936 29.475 1.00 90.88 85 LYS A N 1
ATOM 694 C CA . LYS A 1 85 ? -29.600 -12.075 29.855 1.00 90.88 85 LYS A CA 1
ATOM 695 C C . LYS A 1 85 ? -28.906 -13.168 29.046 1.00 90.88 85 LYS A C 1
ATOM 697 O O . LYS A 1 85 ? -27.781 -12.948 28.609 1.00 90.88 85 LYS A O 1
ATOM 702 N N . THR A 1 86 ? -29.546 -14.316 28.821 1.00 90.00 86 THR A N 1
ATOM 703 C CA . THR A 1 86 ? -28.963 -15.378 27.987 1.00 90.00 86 THR A CA 1
ATOM 704 C C . THR A 1 86 ? -28.793 -14.945 26.536 1.00 90.00 86 THR A C 1
ATOM 706 O O . THR A 1 86 ? -27.764 -15.253 25.944 1.00 90.00 86 THR A O 1
ATOM 709 N N . GLU A 1 87 ? -29.729 -14.177 25.978 1.00 92.12 87 GLU A N 1
ATOM 710 C CA . GLU A 1 87 ? -29.615 -13.663 24.610 1.00 92.12 87 GLU A CA 1
ATOM 711 C C . GLU A 1 87 ? -28.479 -12.637 24.499 1.00 92.12 87 GLU A C 1
ATOM 713 O O . GLU A 1 87 ? -27.631 -12.745 23.619 1.00 92.12 87 GLU A O 1
ATOM 718 N N . ARG A 1 88 ? -28.361 -11.735 25.483 1.00 93.56 88 ARG A N 1
ATOM 719 C CA . ARG A 1 88 ? -27.227 -10.802 25.602 1.00 93.56 88 ARG A CA 1
ATOM 720 C C . ARG A 1 88 ? -25.884 -11.534 25.670 1.00 93.56 88 ARG A C 1
ATOM 722 O O . ARG A 1 88 ? -24.904 -11.083 25.086 1.00 93.56 88 ARG A O 1
ATOM 729 N N . ILE A 1 89 ? -25.821 -12.647 26.404 1.00 91.81 89 ILE A N 1
ATOM 730 C CA . ILE A 1 89 ? -24.609 -13.469 26.492 1.00 91.81 89 ILE A CA 1
ATOM 731 C C . ILE A 1 89 ? -24.288 -14.086 25.128 1.00 91.81 89 ILE A C 1
ATOM 733 O O . ILE A 1 89 ? -23.133 -14.025 24.722 1.00 91.81 89 ILE A O 1
ATOM 737 N N . LYS A 1 90 ? -25.274 -14.620 24.394 1.00 94.12 90 LYS A N 1
ATOM 738 C CA . LYS A 1 90 ? -25.049 -15.145 23.034 1.00 94.12 90 LYS A CA 1
ATOM 739 C C . LYS A 1 90 ? -24.526 -14.061 22.093 1.00 94.12 90 LYS A C 1
ATOM 741 O O . LYS A 1 90 ? -23.550 -14.302 21.393 1.00 94.12 90 LYS A O 1
ATOM 746 N N . GLU A 1 91 ? -25.121 -12.868 22.115 1.00 93.31 91 GLU A N 1
ATOM 747 C CA . GLU A 1 91 ? -24.659 -11.727 21.316 1.00 93.31 91 GLU A CA 1
ATOM 748 C C . GLU A 1 91 ? -23.194 -11.391 21.631 1.00 93.31 91 GLU A C 1
ATOM 750 O O . GLU A 1 91 ? -22.365 -11.327 20.724 1.00 93.31 91 GLU A O 1
ATOM 755 N N . LEU A 1 92 ? -22.846 -11.268 22.916 1.00 93.94 92 LEU A N 1
ATOM 756 C CA . LEU A 1 92 ? -21.471 -10.995 23.342 1.00 93.94 92 LEU A CA 1
ATOM 757 C C . LEU A 1 92 ? -20.498 -12.112 22.948 1.00 93.94 92 LEU A C 1
ATOM 759 O O . LEU A 1 92 ? -19.372 -11.811 22.565 1.00 93.94 92 LEU A O 1
ATOM 763 N N . VAL A 1 93 ? -20.916 -13.379 23.009 1.00 94.12 93 VAL A N 1
ATOM 764 C CA . VAL A 1 93 ? -20.105 -14.519 22.552 1.00 94.12 93 VAL A CA 1
ATOM 765 C C . VAL A 1 93 ? -19.840 -14.418 21.051 1.00 94.12 93 VAL A C 1
ATOM 767 O O . VAL A 1 93 ? -18.686 -14.496 20.644 1.00 94.12 93 VAL A O 1
ATOM 770 N N . THR A 1 94 ? -20.862 -14.144 20.234 1.00 94.00 94 THR A N 1
ATOM 771 C CA . THR A 1 94 ? -20.666 -13.967 18.784 1.00 94.00 94 THR A CA 1
ATOM 772 C C . THR A 1 94 ? -19.791 -12.756 18.457 1.00 94.00 94 THR A C 1
ATOM 774 O O . THR A 1 94 ? -18.975 -12.800 17.537 1.00 94.00 94 THR A O 1
ATOM 777 N N . GLU A 1 95 ? -19.905 -11.663 19.219 1.00 94.12 95 GLU A N 1
ATOM 778 C CA . GLU A 1 95 ? -19.028 -10.505 19.053 1.00 94.12 95 GLU A CA 1
ATOM 779 C C . GLU A 1 95 ? -17.580 -10.858 19.413 1.00 94.12 95 GLU A C 1
ATOM 781 O O . GLU A 1 95 ? -16.662 -10.471 18.690 1.00 94.12 95 GLU A O 1
ATOM 786 N N . LEU A 1 96 ? -17.368 -11.644 20.470 1.00 94.12 96 LEU A N 1
ATOM 787 C CA . LEU A 1 96 ? -16.049 -12.111 20.885 1.00 94.12 96 LEU A CA 1
ATOM 788 C C . LEU A 1 96 ? -15.408 -13.023 19.828 1.00 94.12 96 LEU A C 1
ATOM 790 O O . LEU A 1 96 ? -14.268 -12.774 19.442 1.00 94.12 96 LEU A O 1
ATOM 794 N N . GLU A 1 97 ? -16.152 -13.986 19.278 1.00 94.88 97 GLU A N 1
ATOM 795 C CA . GLU A 1 97 ? -15.703 -14.850 18.172 1.00 94.88 97 GLU A CA 1
ATOM 796 C C . GLU A 1 97 ? -15.328 -14.026 16.925 1.00 94.88 97 GLU A C 1
ATOM 798 O O . GLU A 1 97 ? -14.299 -14.250 16.278 1.00 94.88 97 GLU A O 1
ATOM 803 N N . ASN A 1 98 ? -16.116 -12.995 16.605 1.00 93.38 98 ASN A N 1
ATOM 804 C CA . ASN A 1 98 ? -15.800 -12.070 15.516 1.00 93.38 98 ASN A CA 1
ATOM 805 C C . ASN A 1 98 ? -14.515 -11.266 15.788 1.00 93.38 98 ASN A C 1
ATOM 807 O O . ASN A 1 98 ? -13.730 -11.009 14.871 1.00 93.38 98 ASN A O 1
ATOM 811 N N . LYS A 1 99 ? -14.258 -10.865 17.039 1.00 93.06 99 LYS A N 1
ATOM 812 C CA . LYS A 1 99 ? -12.996 -10.201 17.407 1.00 93.06 99 LYS A CA 1
ATOM 813 C C . LYS A 1 99 ? -11.812 -11.168 17.361 1.00 93.06 99 LYS A C 1
ATOM 815 O O . LYS A 1 99 ? -10.754 -10.775 16.874 1.00 93.06 99 LYS A O 1
ATOM 820 N N . GLU A 1 100 ? -11.976 -12.411 17.804 1.00 94.00 100 GLU A N 1
ATOM 821 C CA . GLU A 1 100 ? -10.936 -13.445 17.739 1.00 94.00 100 GLU A CA 1
ATOM 822 C C . GLU A 1 100 ? -10.536 -13.752 16.293 1.00 94.00 100 GLU A C 1
ATOM 824 O O . GLU A 1 100 ? -9.350 -13.715 15.956 1.00 94.00 100 GLU A O 1
ATOM 829 N N . THR A 1 101 ? -11.511 -13.947 15.404 1.00 95.00 101 THR A N 1
ATOM 830 C CA . THR A 1 101 ? -11.246 -14.166 13.972 1.00 95.00 101 THR A CA 1
ATOM 831 C C . THR A 1 101 ? -10.565 -12.960 13.318 1.00 95.00 101 THR A C 1
ATOM 833 O O . THR A 1 101 ? -9.643 -13.131 12.513 1.00 95.00 101 THR A O 1
ATOM 836 N N . ALA A 1 102 ? -10.944 -11.732 13.693 1.00 94.62 102 ALA A N 1
ATOM 837 C CA . ALA A 1 102 ? -10.273 -10.518 13.229 1.00 94.62 102 ALA A CA 1
ATOM 838 C C . ALA A 1 102 ? -8.811 -10.442 13.704 1.00 94.62 102 ALA A C 1
ATOM 840 O O . ALA A 1 102 ? -7.924 -10.128 12.906 1.00 94.62 102 ALA A O 1
ATOM 841 N N . ILE A 1 103 ? -8.538 -10.772 14.971 1.00 93.88 103 ILE A N 1
ATOM 842 C CA . ILE A 1 103 ? -7.175 -10.842 15.522 1.00 93.88 103 ILE A CA 1
ATOM 843 C C . ILE A 1 103 ? -6.355 -11.904 14.788 1.00 93.88 103 ILE A C 1
ATOM 845 O O . ILE A 1 103 ? -5.200 -11.661 14.433 1.00 93.88 103 ILE A O 1
ATOM 849 N N . GLU A 1 104 ? -6.934 -13.069 14.510 1.00 95.25 104 GLU A N 1
ATOM 850 C CA . GLU A 1 104 ? -6.238 -14.125 13.783 1.00 95.25 104 GLU A CA 1
ATOM 851 C C . GLU A 1 104 ? -5.912 -13.720 12.338 1.00 95.25 104 GLU A C 1
ATOM 853 O O . GLU A 1 104 ? -4.816 -14.001 11.842 1.00 95.25 104 GLU A O 1
ATOM 858 N N . ASN A 1 105 ? -6.809 -12.985 11.678 1.00 95.44 105 ASN A N 1
ATOM 859 C CA . ASN A 1 105 ? -6.558 -12.446 10.345 1.00 95.44 105 ASN A CA 1
ATOM 860 C C . ASN A 1 105 ? -5.453 -11.371 10.355 1.00 95.44 105 ASN A C 1
ATOM 862 O O . ASN A 1 105 ? -4.524 -11.427 9.546 1.00 95.44 105 ASN A O 1
ATOM 866 N N . LEU A 1 106 ? -5.483 -10.449 11.323 1.00 94.31 106 LEU A N 1
ATOM 867 C CA . LEU A 1 106 ? -4.419 -9.457 11.521 1.00 94.31 106 LEU A CA 1
ATOM 868 C C . LEU A 1 106 ? -3.068 -10.122 11.810 1.00 94.31 106 LEU A C 1
ATOM 870 O O . LEU A 1 106 ? -2.044 -9.717 11.262 1.00 94.31 106 LEU A O 1
ATOM 874 N N . ASN A 1 107 ? -3.055 -11.196 12.601 1.00 93.06 107 ASN A N 1
ATOM 875 C CA . ASN A 1 107 ? -1.847 -11.976 12.854 1.00 93.06 107 ASN A CA 1
ATOM 876 C C . ASN A 1 107 ? -1.312 -12.643 11.579 1.00 93.06 107 ASN A C 1
ATOM 878 O O . ASN A 1 107 ? -0.098 -12.651 11.359 1.00 93.06 107 ASN A O 1
ATOM 882 N N . LYS A 1 108 ? -2.183 -13.178 10.713 1.00 94.56 108 LYS A N 1
ATOM 883 C CA . LYS A 1 108 ? -1.776 -13.724 9.405 1.00 94.56 108 LYS A CA 1
ATOM 884 C C . LYS A 1 108 ? -1.168 -12.639 8.512 1.00 94.56 108 LYS A C 1
ATOM 886 O O . LYS A 1 108 ? -0.093 -12.869 7.957 1.00 94.56 108 LYS A O 1
ATOM 891 N N . GLN A 1 109 ? -1.780 -11.455 8.447 1.00 94.19 109 GLN A N 1
ATOM 892 C CA . GLN A 1 109 ? -1.234 -10.308 7.707 1.00 94.19 109 GLN A CA 1
ATOM 893 C C . GLN A 1 109 ? 0.111 -9.832 8.275 1.00 94.19 109 GLN A C 1
ATOM 895 O O . GLN A 1 109 ? 1.057 -9.576 7.533 1.00 94.19 109 GLN A O 1
ATOM 900 N N . SER A 1 110 ? 0.255 -9.776 9.600 1.00 89.50 110 SER A N 1
ATOM 901 C CA . SER A 1 110 ? 1.531 -9.413 10.220 1.00 89.50 110 SER A CA 1
ATOM 902 C C . SER A 1 110 ? 2.641 -10.405 9.857 1.00 89.50 110 SER A C 1
ATOM 904 O O . SER A 1 110 ? 3.779 -9.990 9.632 1.00 89.50 110 SER A O 1
ATOM 906 N N . ARG A 1 111 ? 2.336 -11.708 9.769 1.00 95.25 111 ARG A N 1
ATOM 907 C CA . ARG A 1 111 ? 3.305 -12.725 9.325 1.00 95.25 111 ARG A CA 1
ATOM 908 C C . ARG A 1 111 ? 3.660 -12.572 7.847 1.00 95.25 111 ARG A C 1
ATOM 910 O O . ARG A 1 111 ? 4.832 -12.726 7.508 1.00 95.25 111 ARG A O 1
ATOM 917 N N . SER A 1 112 ? 2.695 -12.260 6.976 1.00 93.62 112 SER A N 1
ATOM 918 C CA . SER A 1 112 ? 2.987 -12.035 5.554 1.00 93.62 112 SER A CA 1
ATOM 919 C C . SER A 1 112 ? 3.876 -10.810 5.353 1.00 93.62 112 SER A C 1
ATOM 921 O O . SER A 1 112 ? 4.886 -10.919 4.663 1.00 93.62 112 SER A O 1
ATOM 923 N N . PHE A 1 113 ? 3.589 -9.694 6.032 1.00 91.25 113 PHE A N 1
ATOM 924 C CA . PHE A 1 113 ? 4.444 -8.503 5.977 1.00 91.25 113 PHE A CA 1
ATOM 925 C C . PHE A 1 113 ? 5.841 -8.754 6.543 1.00 91.25 113 PHE A C 1
ATOM 927 O O . PHE A 1 113 ? 6.828 -8.241 6.018 1.00 91.25 113 PHE A O 1
ATOM 934 N N . HIS A 1 114 ? 5.957 -9.568 7.595 1.00 93.62 114 HIS A N 1
ATOM 935 C CA . HIS A 1 114 ? 7.263 -9.950 8.124 1.00 93.62 114 HIS A CA 1
ATOM 936 C C . HIS A 1 114 ? 8.088 -10.731 7.092 1.00 93.62 114 HIS A C 1
ATOM 938 O O . HIS A 1 114 ? 9.262 -10.426 6.888 1.00 93.62 114 HIS A O 1
ATOM 944 N N . LYS A 1 115 ? 7.462 -11.686 6.393 1.00 94.62 115 LYS A N 1
ATOM 945 C CA . LYS A 1 115 ? 8.114 -12.462 5.333 1.00 94.62 115 LYS A CA 1
ATOM 946 C C . LYS A 1 115 ? 8.521 -11.588 4.144 1.00 94.62 115 LYS A C 1
ATOM 948 O O . LYS A 1 115 ? 9.653 -11.680 3.685 1.00 94.62 115 LYS A O 1
ATOM 953 N N . GLU A 1 116 ? 7.641 -10.693 3.702 1.00 94.31 116 GLU A N 1
ATOM 954 C CA . GLU A 1 116 ? 7.940 -9.744 2.625 1.00 94.31 116 GLU A CA 1
ATOM 955 C C . GLU A 1 116 ? 9.118 -8.828 2.989 1.00 94.31 116 GLU A C 1
ATOM 957 O O . GLU A 1 116 ? 10.035 -8.630 2.192 1.00 94.31 116 GLU A O 1
ATOM 962 N N . LYS A 1 117 ? 9.164 -8.343 4.237 1.00 92.25 117 LYS A N 1
ATOM 963 C CA . LYS A 1 117 ? 10.300 -7.572 4.753 1.00 92.25 117 LYS A CA 1
ATOM 964 C C . LYS A 1 117 ? 11.604 -8.375 4.727 1.00 92.25 117 LYS A C 1
ATOM 966 O O . LYS A 1 117 ? 12.639 -7.819 4.356 1.00 92.25 117 LYS A O 1
ATOM 971 N N . GLU A 1 118 ? 11.584 -9.649 5.122 1.00 95.38 118 GLU A N 1
ATOM 972 C CA . GLU A 1 118 ? 12.766 -10.517 5.025 1.00 95.38 118 GLU A CA 1
ATOM 973 C C . GLU A 1 118 ? 13.223 -10.711 3.577 1.00 95.38 118 GLU A C 1
ATOM 975 O O . GLU A 1 118 ? 14.422 -10.654 3.303 1.00 95.38 118 GLU A O 1
ATOM 980 N N . ASP A 1 119 ? 12.291 -10.914 2.647 1.00 93.75 119 ASP A N 1
ATOM 981 C CA . ASP A 1 119 ? 12.609 -11.124 1.235 1.00 93.75 119 ASP A CA 1
ATOM 982 C C . ASP A 1 119 ? 13.209 -9.860 0.602 1.00 93.75 119 ASP A C 1
ATOM 984 O O . ASP A 1 119 ? 14.255 -9.938 -0.050 1.00 93.75 119 ASP A O 1
ATOM 988 N N . ILE A 1 120 ? 12.644 -8.680 0.885 1.00 93.12 120 ILE A N 1
ATOM 989 C CA . ILE A 1 120 ? 13.217 -7.387 0.472 1.00 93.12 120 ILE A CA 1
ATOM 990 C C . ILE A 1 120 ? 14.611 -7.194 1.084 1.00 93.12 120 ILE A C 1
ATOM 992 O O . ILE A 1 120 ? 15.540 -6.744 0.407 1.00 93.12 120 ILE A O 1
ATOM 996 N N . TRP A 1 121 ? 14.799 -7.561 2.354 1.00 95.19 121 TRP A N 1
ATOM 997 C CA . TRP A 1 121 ? 16.105 -7.473 3.005 1.00 95.19 121 TRP A CA 1
ATOM 998 C C . TRP A 1 121 ? 17.143 -8.394 2.343 1.00 95.19 121 TRP A C 1
ATOM 1000 O O . TRP A 1 121 ? 18.265 -7.956 2.070 1.00 95.19 121 TRP A O 1
ATOM 1010 N N . ARG A 1 122 ? 16.770 -9.637 1.999 1.00 95.19 122 ARG A N 1
ATOM 1011 C CA . ARG A 1 122 ? 17.629 -10.576 1.252 1.00 95.19 122 ARG A CA 1
ATOM 1012 C C . ARG A 1 122 ? 17.991 -10.034 -0.134 1.00 95.19 122 ARG A C 1
ATOM 1014 O O . ARG A 1 122 ? 19.154 -10.115 -0.530 1.00 95.19 122 ARG A O 1
ATOM 1021 N N . GLN A 1 123 ? 17.030 -9.452 -0.852 1.00 93.81 123 GLN A N 1
ATOM 1022 C CA . GLN A 1 123 ? 17.275 -8.832 -2.158 1.00 93.81 123 GLN A CA 1
ATOM 1023 C C . GLN A 1 123 ? 18.230 -7.638 -2.052 1.00 93.81 123 GLN A C 1
ATOM 1025 O O . GLN A 1 123 ? 19.190 -7.547 -2.816 1.00 93.81 123 GLN A O 1
ATOM 1030 N N . SER A 1 124 ? 18.028 -6.764 -1.065 1.00 91.31 124 SER A N 1
ATOM 1031 C CA . SER A 1 124 ? 18.914 -5.623 -0.807 1.00 91.31 124 SER A CA 1
ATOM 1032 C C . SER A 1 124 ? 20.354 -6.070 -0.519 1.00 91.31 124 SER A C 1
ATOM 1034 O O . SER A 1 124 ? 21.304 -5.539 -1.096 1.00 91.31 124 SER A O 1
ATOM 1036 N N . GLN A 1 125 ? 20.527 -7.125 0.286 1.00 94.88 125 GLN A N 1
ATOM 1037 C CA . GLN A 1 125 ? 21.837 -7.734 0.543 1.00 94.88 125 GLN A CA 1
ATOM 1038 C C . GLN A 1 125 ? 22.502 -8.274 -0.731 1.00 94.88 125 GLN A C 1
ATOM 1040 O O . GLN A 1 125 ? 23.712 -8.113 -0.913 1.00 94.88 125 GLN A O 1
ATOM 1045 N N . LEU A 1 126 ? 21.736 -8.899 -1.631 1.00 95.56 126 LEU A N 1
ATOM 1046 C CA . LEU A 1 126 ? 22.262 -9.381 -2.908 1.00 95.56 126 LEU A CA 1
ATOM 1047 C C . LEU A 1 126 ? 22.743 -8.217 -3.784 1.00 95.56 126 LEU A C 1
ATOM 1049 O O . LEU A 1 126 ? 23.882 -8.238 -4.250 1.00 95.56 126 LEU A O 1
ATOM 1053 N N . VAL A 1 127 ? 21.924 -7.172 -3.931 1.00 93.12 127 VAL A N 1
ATOM 1054 C CA . VAL A 1 127 ? 22.279 -5.964 -4.695 1.00 93.12 127 VAL A CA 1
ATOM 1055 C C . VAL A 1 127 ? 23.522 -5.293 -4.114 1.00 93.12 127 VAL A C 1
ATOM 1057 O O . VAL A 1 127 ? 24.416 -4.895 -4.861 1.00 93.12 127 VAL A O 1
ATOM 1060 N N . GLN A 1 128 ? 23.634 -5.216 -2.786 1.00 94.88 128 GLN A N 1
ATOM 1061 C CA . GLN A 1 128 ? 24.812 -4.666 -2.121 1.00 94.88 128 GLN A CA 1
ATOM 1062 C C . GLN A 1 128 ? 26.083 -5.458 -2.464 1.00 94.88 128 GLN A C 1
ATOM 1064 O O . GLN A 1 128 ? 27.116 -4.853 -2.766 1.00 94.88 128 GLN A O 1
ATOM 1069 N N . LYS A 1 129 ? 26.020 -6.797 -2.468 1.00 94.38 129 LYS A N 1
ATOM 1070 C CA . LYS A 1 129 ? 27.147 -7.650 -2.881 1.00 94.38 129 LYS A CA 1
ATOM 1071 C C . LYS A 1 129 ? 27.520 -7.424 -4.347 1.00 94.38 129 LYS A C 1
ATOM 1073 O O . LYS A 1 129 ? 28.700 -7.250 -4.648 1.00 94.38 129 LYS A O 1
ATOM 1078 N N . THR A 1 130 ? 26.542 -7.361 -5.249 1.00 94.00 130 THR A N 1
ATOM 1079 C CA . THR A 1 130 ? 26.782 -7.078 -6.675 1.00 94.00 130 THR A CA 1
ATOM 1080 C C . THR A 1 130 ? 27.415 -5.700 -6.875 1.00 94.00 130 THR A C 1
ATOM 1082 O O . THR A 1 130 ? 28.382 -5.559 -7.621 1.00 94.00 130 THR A O 1
ATOM 1085 N N . LEU A 1 131 ? 26.947 -4.680 -6.152 1.00 94.06 131 LEU A N 1
ATOM 1086 C CA . LEU A 1 131 ? 27.523 -3.338 -6.210 1.00 94.06 131 LEU A CA 1
ATOM 1087 C C . LEU A 1 131 ? 28.985 -3.322 -5.743 1.00 94.06 131 LEU A C 1
ATOM 1089 O O . LEU A 1 131 ? 29.823 -2.654 -6.350 1.00 94.06 131 LEU A O 1
ATOM 1093 N N . GLN A 1 132 ? 29.318 -4.077 -4.693 1.00 94.56 132 GLN A N 1
ATOM 1094 C CA . GLN A 1 132 ? 30.703 -4.230 -4.240 1.00 94.56 132 GLN A CA 1
ATOM 1095 C C . GLN A 1 132 ? 31.583 -4.904 -5.301 1.00 94.56 132 GLN A C 1
ATOM 1097 O O . GLN A 1 132 ? 32.704 -4.446 -5.537 1.00 94.56 132 GLN A O 1
ATOM 1102 N N . GLN A 1 133 ? 31.073 -5.935 -5.981 1.00 94.62 133 GLN A N 1
ATOM 1103 C CA . GLN A 1 133 ? 31.775 -6.585 -7.093 1.00 94.62 133 GLN A CA 1
ATOM 1104 C C . GLN A 1 133 ? 32.008 -5.613 -8.255 1.00 94.62 133 GLN A C 1
ATOM 1106 O O . GLN A 1 133 ? 33.138 -5.484 -8.724 1.00 94.62 133 GLN A O 1
ATOM 1111 N N . HIS A 1 134 ? 30.984 -4.864 -8.673 1.00 93.00 134 HIS A N 1
ATOM 1112 C CA . HIS A 1 134 ? 31.127 -3.847 -9.716 1.00 93.00 134 HIS A CA 1
ATOM 1113 C C . HIS A 1 134 ? 32.136 -2.770 -9.322 1.00 93.00 134 HIS A C 1
ATOM 1115 O O . HIS A 1 134 ? 33.005 -2.431 -10.120 1.00 93.00 134 HIS A O 1
ATOM 1121 N N . LYS A 1 135 ? 32.103 -2.284 -8.075 1.00 94.44 135 LYS A N 1
ATOM 1122 C CA . LYS A 1 135 ? 33.083 -1.313 -7.568 1.00 94.44 135 LYS A CA 1
ATOM 1123 C C . LYS A 1 135 ? 34.513 -1.858 -7.633 1.00 94.44 135 LYS A C 1
ATOM 1125 O O . LYS A 1 135 ? 35.438 -1.121 -7.970 1.00 94.44 135 LYS A O 1
ATOM 1130 N N . PHE A 1 136 ? 34.700 -3.141 -7.333 1.00 95.19 136 PHE A N 1
ATOM 1131 C CA . PHE A 1 136 ? 35.997 -3.803 -7.443 1.00 95.19 136 PHE A CA 1
ATOM 1132 C C . PHE A 1 136 ? 36.475 -3.921 -8.898 1.00 95.19 136 PHE A C 1
ATOM 1134 O O . PHE A 1 136 ? 37.626 -3.591 -9.187 1.00 95.19 136 PHE A O 1
ATOM 1141 N N . ILE A 1 137 ? 35.596 -4.335 -9.817 1.00 94.31 137 ILE A N 1
ATOM 1142 C CA . ILE A 1 137 ? 35.902 -4.418 -11.254 1.00 94.31 137 ILE A CA 1
ATOM 1143 C C . ILE A 1 137 ? 36.255 -3.034 -11.801 1.00 94.31 137 ILE A C 1
ATOM 1145 O O . ILE A 1 137 ? 37.279 -2.880 -12.461 1.00 94.31 137 ILE A O 1
ATOM 1149 N N . LEU A 1 138 ? 35.464 -2.014 -11.462 1.00 93.50 138 LEU A N 1
ATOM 1150 C CA . LEU A 1 138 ? 35.704 -0.637 -11.882 1.00 93.50 138 LEU A CA 1
ATOM 1151 C C . LEU A 1 138 ? 37.073 -0.150 -11.395 1.00 93.50 138 LEU A C 1
ATOM 1153 O O . LEU A 1 138 ? 37.831 0.425 -12.166 1.00 93.50 138 LEU A O 1
ATOM 1157 N N . LYS A 1 139 ? 37.434 -0.443 -10.138 1.00 94.06 139 LYS A N 1
ATOM 1158 C CA . LYS A 1 139 ? 38.756 -0.112 -9.587 1.00 94.06 139 LYS A CA 1
ATOM 1159 C C . LYS A 1 139 ? 39.887 -0.796 -10.363 1.00 94.06 139 LYS A C 1
ATOM 1161 O O . LYS A 1 139 ? 40.893 -0.154 -10.648 1.00 94.06 139 LYS A O 1
ATOM 1166 N N . LYS A 1 140 ? 39.725 -2.071 -10.737 1.00 92.19 140 LYS A N 1
ATOM 1167 C CA . LYS A 1 140 ? 40.693 -2.769 -11.599 1.00 92.19 140 LYS A CA 1
ATOM 1168 C C . LYS A 1 140 ? 40.802 -2.117 -12.977 1.00 92.19 140 LYS A C 1
ATOM 1170 O O . LYS A 1 140 ? 41.915 -1.885 -13.431 1.00 92.19 140 LYS A O 1
ATOM 1175 N N . ALA A 1 141 ? 39.678 -1.785 -13.609 1.00 91.19 141 ALA A N 1
ATOM 1176 C CA . ALA A 1 141 ? 39.664 -1.119 -14.909 1.00 91.19 141 ALA A CA 1
ATOM 1177 C C . ALA A 1 141 ? 40.349 0.256 -14.850 1.00 91.19 141 ALA A C 1
ATOM 1179 O O . ALA A 1 141 ? 41.198 0.554 -15.684 1.00 91.19 141 ALA A O 1
ATOM 1180 N N . PHE A 1 142 ? 40.068 1.056 -13.816 1.00 92.25 142 PHE A N 1
ATOM 1181 C CA . PHE A 1 142 ? 40.732 2.344 -13.597 1.00 92.25 142 PHE A CA 1
ATOM 1182 C C . PHE A 1 142 ? 42.247 2.213 -13.437 1.00 92.25 142 PHE A C 1
ATOM 1184 O O . PHE A 1 142 ? 42.978 3.057 -13.945 1.00 92.25 142 PHE A O 1
ATOM 1191 N N . ASN A 1 143 ? 42.726 1.144 -12.799 1.00 91.25 143 ASN A N 1
ATOM 1192 C CA . ASN A 1 143 ? 44.160 0.885 -12.679 1.00 91.25 143 ASN A CA 1
ATOM 1193 C C . ASN A 1 143 ? 44.825 0.508 -14.018 1.00 91.25 143 ASN A C 1
ATOM 1195 O O . ASN A 1 143 ? 46.035 0.669 -14.141 1.00 91.25 143 ASN A O 1
ATOM 1199 N N . LEU A 1 144 ? 44.072 0.026 -15.016 1.00 92.50 144 LEU A N 1
ATOM 1200 C CA . LEU A 1 144 ? 44.599 -0.315 -16.348 1.00 92.50 144 LEU A CA 1
ATOM 1201 C C . LEU A 1 144 ? 44.681 0.896 -17.291 1.00 92.50 144 LEU A C 1
ATOM 1203 O O . LEU A 1 144 ? 45.490 0.897 -18.216 1.00 92.50 144 LEU A O 1
ATOM 1207 N N . ILE A 1 145 ? 43.883 1.943 -17.060 1.00 89.94 145 ILE A N 1
ATOM 1208 C CA . ILE A 1 145 ? 43.861 3.148 -17.908 1.00 89.94 145 ILE A CA 1
ATOM 1209 C C . ILE A 1 145 ? 45.245 3.822 -18.027 1.00 89.94 145 ILE A C 1
ATOM 1211 O O . ILE A 1 145 ? 45.619 4.174 -19.147 1.00 89.94 145 ILE A O 1
ATOM 1215 N N . PRO A 1 146 ? 46.030 4.006 -16.943 1.00 92.00 146 PRO A N 1
ATOM 1216 C CA . PRO A 1 146 ? 47.376 4.567 -17.040 1.00 92.00 146 PRO A CA 1
ATOM 1217 C C . PRO A 1 146 ? 48.305 3.741 -17.929 1.00 92.00 146 PRO A C 1
ATOM 1219 O O . PRO A 1 146 ? 49.042 4.323 -18.715 1.00 92.00 146 PRO A O 1
ATOM 1222 N N . PHE A 1 147 ? 48.218 2.409 -17.858 1.00 89.88 147 PHE A N 1
ATOM 1223 C CA . PHE A 1 147 ? 49.028 1.511 -18.681 1.00 89.88 147 PHE A CA 1
ATOM 1224 C C . PHE A 1 147 ? 48.687 1.658 -20.168 1.00 89.88 147 PHE A C 1
ATOM 1226 O O . PHE A 1 147 ? 49.571 1.882 -20.985 1.00 89.88 147 PHE A O 1
ATOM 1233 N N . ILE A 1 148 ? 47.395 1.640 -20.520 1.00 89.31 148 ILE A N 1
ATOM 1234 C CA . ILE A 1 148 ? 46.951 1.861 -21.908 1.00 89.31 148 ILE A CA 1
ATOM 1235 C C . ILE A 1 148 ? 47.407 3.238 -22.412 1.00 89.31 148 ILE A C 1
ATOM 1237 O O . ILE A 1 148 ? 47.841 3.373 -23.553 1.00 89.31 148 ILE A O 1
ATOM 1241 N N . ARG A 1 149 ? 47.329 4.270 -21.562 1.00 92.75 149 ARG A N 1
ATOM 1242 C CA . ARG A 1 149 ? 47.806 5.618 -21.898 1.00 92.75 149 ARG A CA 1
ATOM 1243 C C . ARG A 1 149 ? 49.316 5.647 -22.139 1.00 92.75 149 ARG A C 1
ATOM 1245 O O . ARG A 1 149 ? 49.758 6.349 -23.042 1.00 92.75 149 ARG A O 1
ATOM 1252 N N . GLU A 1 150 ? 50.091 4.928 -21.335 1.00 92.62 150 GLU A N 1
ATOM 1253 C CA . GLU A 1 150 ? 51.541 4.832 -21.493 1.00 92.62 150 GLU A CA 1
ATOM 1254 C C . GLU A 1 150 ? 51.913 4.148 -22.813 1.00 92.62 150 GLU A C 1
ATOM 1256 O O . GLU A 1 150 ? 52.696 4.702 -23.580 1.00 92.62 150 GLU A O 1
ATOM 1261 N N . GLU A 1 151 ? 51.286 3.015 -23.135 1.00 92.19 151 GLU A N 1
ATOM 1262 C CA . GLU A 1 151 ? 51.507 2.306 -24.402 1.00 92.19 151 GLU A CA 1
ATOM 1263 C C . GLU A 1 151 ? 51.110 3.154 -25.620 1.00 92.19 151 GLU A C 1
ATOM 1265 O O . GLU A 1 151 ? 51.839 3.223 -26.608 1.00 92.19 151 GLU A O 1
ATOM 1270 N N . LEU A 1 152 ? 49.996 3.887 -25.535 1.00 91.06 152 LEU A N 1
ATOM 1271 C CA . LEU A 1 152 ? 49.574 4.793 -26.604 1.00 91.06 152 LEU A CA 1
ATOM 1272 C C . LEU A 1 152 ? 50.558 5.959 -26.800 1.00 91.06 152 LEU A C 1
ATOM 1274 O O . LEU A 1 152 ? 50.778 6.403 -27.928 1.00 91.06 152 LEU A O 1
ATOM 1278 N N . ASN A 1 153 ? 51.171 6.446 -25.718 1.00 91.00 153 ASN A N 1
ATOM 1279 C CA . ASN A 1 153 ? 52.223 7.455 -25.803 1.00 91.00 153 ASN A CA 1
ATOM 1280 C C . ASN A 1 153 ? 53.505 6.891 -26.427 1.00 91.00 153 ASN A C 1
ATOM 1282 O O . ASN A 1 153 ? 54.076 7.568 -27.277 1.00 91.00 153 ASN A O 1
ATOM 1286 N N . LYS A 1 154 ? 53.913 5.661 -26.085 1.00 92.12 154 LYS A N 1
ATOM 1287 C CA . LYS A 1 154 ? 55.058 4.985 -26.725 1.00 92.12 154 LYS A CA 1
ATOM 1288 C C . LYS A 1 154 ? 54.846 4.848 -28.231 1.00 92.12 154 LYS A C 1
ATOM 1290 O O . LYS A 1 154 ? 55.674 5.306 -29.009 1.00 92.12 154 LYS A O 1
ATOM 1295 N N . PHE A 1 155 ? 53.683 4.345 -28.646 1.00 90.69 155 PHE A N 1
ATOM 1296 C CA . PHE A 1 155 ? 53.330 4.245 -30.064 1.00 90.69 155 PHE A CA 1
ATOM 1297 C C . PHE A 1 155 ? 53.355 5.613 -30.766 1.00 90.69 155 PHE A C 1
ATOM 1299 O O . PHE A 1 155 ? 53.862 5.752 -31.878 1.00 90.69 155 PHE A O 1
ATOM 1306 N N . LYS A 1 156 ? 52.844 6.662 -30.110 1.00 92.50 156 LYS A N 1
ATOM 1307 C CA . LYS A 1 156 ? 52.907 8.030 -30.638 1.00 92.50 156 LYS A CA 1
ATOM 1308 C C . LYS A 1 156 ? 54.352 8.508 -30.820 1.00 92.50 156 LYS A C 1
ATOM 1310 O O . LYS A 1 156 ? 54.644 9.155 -31.825 1.00 92.50 156 LYS A O 1
ATOM 1315 N N . GLU A 1 157 ? 55.236 8.236 -29.864 1.00 93.00 157 GLU A N 1
ATOM 1316 C CA . GLU A 1 157 ? 56.656 8.589 -29.954 1.00 93.00 157 GLU A CA 1
ATOM 1317 C C . GLU A 1 157 ? 57.358 7.841 -31.092 1.00 93.00 157 GLU A C 1
ATOM 1319 O O . GLU A 1 157 ? 58.089 8.472 -31.855 1.00 93.00 157 GLU A O 1
ATOM 1324 N N . GLU A 1 158 ? 57.067 6.552 -31.277 1.00 92.81 158 GLU A N 1
ATOM 1325 C CA . GLU A 1 158 ? 57.575 5.752 -32.400 1.00 92.81 158 GLU A CA 1
ATOM 1326 C C . GLU A 1 158 ? 57.127 6.317 -33.753 1.00 92.81 158 GLU A C 1
ATOM 1328 O O . GLU A 1 158 ? 57.954 6.554 -34.633 1.00 92.81 158 GLU A O 1
ATOM 1333 N N . VAL A 1 159 ? 55.835 6.627 -33.912 1.00 89.44 159 VAL A N 1
ATOM 1334 C CA . VAL A 1 159 ? 55.300 7.239 -35.142 1.00 89.44 159 VAL A CA 1
ATOM 1335 C C . VAL A 1 159 ? 55.958 8.593 -35.425 1.00 89.44 159 VAL A C 1
ATOM 1337 O O . VAL A 1 159 ? 56.302 8.892 -36.571 1.00 89.44 159 VAL A O 1
ATOM 1340 N N . LEU A 1 160 ? 56.171 9.417 -34.395 1.00 91.88 160 LEU A N 1
ATOM 1341 C CA . LEU A 1 160 ? 56.900 10.681 -34.537 1.00 91.88 160 LEU A CA 1
ATOM 1342 C C . LEU A 1 160 ? 58.376 10.459 -34.899 1.00 91.88 160 LEU A C 1
ATOM 1344 O O . LEU A 1 160 ? 58.941 11.269 -35.637 1.00 91.88 160 LEU A O 1
ATOM 1348 N N . GLY A 1 161 ? 58.991 9.383 -34.403 1.00 92.62 161 GLY A N 1
ATOM 1349 C CA . GLY A 1 161 ? 60.325 8.930 -34.791 1.00 92.62 161 GLY A CA 1
ATOM 1350 C C . GLY A 1 161 ? 60.400 8.614 -36.283 1.00 92.62 161 GLY A C 1
ATOM 1351 O O . GLY A 1 161 ? 61.161 9.261 -37.002 1.00 92.62 161 GLY A O 1
ATOM 1352 N N . PHE A 1 162 ? 59.526 7.730 -36.772 1.00 90.62 162 PHE A N 1
ATOM 1353 C CA . PHE A 1 162 ? 59.441 7.384 -38.196 1.00 90.62 162 PHE A CA 1
ATOM 1354 C C . PHE A 1 162 ? 59.195 8.603 -39.087 1.00 90.62 162 PHE A C 1
ATOM 1356 O O . PHE A 1 162 ? 59.794 8.732 -40.155 1.00 90.62 162 PHE A O 1
ATOM 1363 N N . LEU A 1 163 ? 58.348 9.540 -38.648 1.00 89.88 163 LEU A N 1
ATOM 1364 C CA . LEU A 1 163 ? 58.106 10.776 -39.390 1.00 89.88 163 LEU A CA 1
ATOM 1365 C C . LEU A 1 163 ? 59.392 11.609 -39.537 1.00 89.88 163 LEU A C 1
ATOM 1367 O O . LEU A 1 163 ? 59.652 12.156 -40.609 1.00 89.88 163 LEU A O 1
ATOM 1371 N N . LYS A 1 164 ? 60.208 11.708 -38.479 1.00 90.25 164 LYS A N 1
ATOM 1372 C CA . LYS A 1 164 ? 61.495 12.423 -38.525 1.00 90.25 164 LYS A CA 1
ATOM 1373 C C . LYS A 1 164 ? 62.491 11.733 -39.453 1.00 90.25 164 LYS A C 1
ATOM 1375 O O . LYS A 1 164 ? 63.130 12.417 -40.251 1.00 90.25 164 LYS A O 1
ATOM 1380 N N . GLU A 1 165 ? 62.596 10.409 -39.378 1.00 91.75 165 GLU A N 1
ATOM 1381 C CA . GLU A 1 165 ? 63.454 9.616 -40.269 1.00 91.75 165 GLU A CA 1
ATOM 1382 C C . GLU A 1 165 ? 63.057 9.808 -41.735 1.00 91.75 165 GLU A C 1
ATOM 1384 O O . GLU A 1 165 ? 63.905 10.100 -42.577 1.00 91.75 165 GLU A O 1
ATOM 1389 N N . TRP A 1 166 ? 61.756 9.758 -42.031 1.00 89.31 166 TRP A N 1
ATOM 1390 C CA . TRP A 1 166 ? 61.224 10.015 -43.367 1.00 89.31 166 TRP A CA 1
ATOM 1391 C C . TRP A 1 166 ? 61.567 11.419 -43.882 1.00 89.31 166 TRP A C 1
ATOM 1393 O O . TRP A 1 166 ? 61.971 11.581 -45.035 1.00 89.31 166 TRP A O 1
ATOM 1403 N N . ILE A 1 167 ? 61.435 12.445 -43.034 1.00 90.50 167 ILE A N 1
ATOM 1404 C CA . ILE A 1 167 ? 61.808 13.822 -43.389 1.00 90.50 167 ILE A CA 1
ATOM 1405 C C . ILE A 1 167 ? 63.309 13.916 -43.700 1.00 90.50 167 ILE A C 1
ATOM 1407 O O . ILE A 1 167 ? 63.676 14.566 -44.682 1.00 90.50 167 ILE A O 1
ATOM 1411 N N . SER A 1 168 ? 64.164 13.252 -42.913 1.00 90.19 168 SER A N 1
ATOM 1412 C CA . SER A 1 168 ? 65.613 13.206 -43.154 1.00 90.19 168 SER A CA 1
ATOM 1413 C C . SER A 1 168 ? 65.938 12.534 -44.486 1.00 90.19 168 SER A C 1
ATOM 1415 O O . SER A 1 168 ? 66.610 13.129 -45.329 1.00 90.19 168 SER A O 1
ATOM 1417 N N . LEU A 1 169 ? 65.375 11.345 -44.726 1.00 90.25 169 LEU A N 1
ATOM 1418 C CA . LEU A 1 169 ? 65.570 10.584 -45.959 1.00 90.25 169 LEU A CA 1
ATOM 1419 C C . LEU A 1 169 ? 65.117 11.379 -47.189 1.00 90.25 169 LEU A C 1
ATOM 1421 O O . LEU A 1 169 ? 65.825 11.450 -48.192 1.00 90.25 169 LEU A O 1
ATOM 1425 N N . LYS A 1 170 ? 63.957 12.043 -47.108 1.00 90.19 170 LYS A N 1
ATOM 1426 C CA . LYS A 1 170 ? 63.475 12.937 -48.168 1.00 90.19 170 LYS A CA 1
ATOM 1427 C C . LYS A 1 170 ? 64.479 14.061 -48.455 1.00 90.19 170 LYS A C 1
ATOM 1429 O O . LYS A 1 170 ? 64.700 14.398 -49.619 1.00 90.19 170 LYS A O 1
ATOM 1434 N N . GLY A 1 171 ? 65.080 14.639 -47.414 1.00 88.88 171 GLY A N 1
ATOM 1435 C CA . GLY A 1 171 ? 66.130 15.651 -47.538 1.00 88.88 171 GLY A CA 1
ATOM 1436 C C . GLY A 1 171 ? 67.394 15.120 -48.221 1.00 88.88 171 GLY A C 1
ATOM 1437 O O . GLY A 1 171 ? 67.918 15.769 -49.128 1.00 88.88 171 GLY A O 1
ATOM 1438 N N . GLU A 1 172 ? 67.847 13.924 -47.846 1.00 89.50 172 GLU A N 1
ATOM 1439 C CA . GLU A 1 172 ? 69.001 13.252 -48.457 1.00 89.50 172 GLU A CA 1
ATOM 1440 C C . GLU A 1 172 ? 68.771 12.942 -49.938 1.00 89.50 172 GLU A C 1
ATOM 1442 O O . GLU A 1 172 ? 69.609 13.285 -50.774 1.00 89.50 172 GLU A O 1
ATOM 1447 N N . ILE A 1 173 ? 67.607 12.384 -50.287 1.00 88.38 173 ILE A N 1
ATOM 1448 C CA . ILE A 1 173 ? 67.217 12.130 -51.682 1.00 88.38 173 ILE A CA 1
ATOM 1449 C C . ILE A 1 173 ? 67.234 13.436 -52.485 1.00 88.38 173 ILE A C 1
ATOM 1451 O O . ILE A 1 173 ? 67.743 13.477 -53.606 1.00 88.38 173 ILE A O 1
ATOM 1455 N N . PHE A 1 174 ? 66.730 14.533 -51.913 1.00 89.56 174 PHE A N 1
ATOM 1456 C CA . PHE A 1 174 ? 66.738 15.837 -52.576 1.00 89.56 174 PHE A CA 1
ATOM 1457 C C . PHE A 1 174 ? 68.164 16.364 -52.824 1.00 89.56 174 PHE A C 1
ATOM 1459 O O . PHE A 1 174 ? 68.462 16.885 -53.902 1.00 89.56 174 PHE A O 1
ATOM 1466 N N . LEU A 1 175 ? 69.071 16.197 -51.858 1.00 89.19 175 LEU A N 1
ATOM 1467 C CA . LEU A 1 175 ? 70.493 16.533 -51.999 1.00 89.19 175 LEU A CA 1
ATOM 1468 C C . LEU A 1 175 ? 71.189 15.675 -53.063 1.00 89.19 175 LEU A C 1
ATOM 1470 O O . LEU A 1 175 ? 71.958 16.207 -53.873 1.00 89.19 175 LEU A O 1
ATOM 1474 N N . GLN A 1 176 ? 70.897 14.374 -53.107 1.00 87.50 176 GLN A N 1
ATOM 1475 C CA . GLN A 1 176 ? 71.415 13.477 -54.139 1.00 87.50 176 GLN A CA 1
ATOM 1476 C C . GLN A 1 176 ? 70.921 13.885 -55.527 1.00 87.50 176 GLN A C 1
ATOM 1478 O O . GLN A 1 176 ? 71.737 14.053 -56.431 1.00 87.50 176 GLN A O 1
ATOM 1483 N N . LEU A 1 177 ? 69.624 14.160 -55.687 1.00 85.69 177 LEU A N 1
ATOM 1484 C CA . LEU A 1 177 ? 69.052 14.656 -56.944 1.00 85.69 177 LEU A CA 1
ATOM 1485 C C . LEU A 1 177 ? 69.713 15.960 -57.401 1.00 85.69 177 LEU A C 1
ATOM 1487 O O . LEU A 1 177 ? 70.057 16.104 -58.573 1.00 85.69 177 LEU A O 1
ATOM 1491 N N . LYS A 1 178 ? 69.959 16.900 -56.481 1.00 86.44 178 LYS A N 1
ATOM 1492 C CA . LYS A 1 178 ? 70.671 18.150 -56.788 1.00 86.44 178 LYS A CA 1
ATOM 1493 C C . LYS A 1 178 ? 72.110 17.895 -57.248 1.00 86.44 178 LYS A C 1
ATOM 1495 O O . LYS A 1 178 ? 72.597 18.584 -58.143 1.00 86.44 178 LYS A O 1
ATOM 1500 N N . THR A 1 179 ? 72.778 16.910 -56.654 1.00 85.81 179 THR A N 1
ATOM 1501 C CA . THR A 1 179 ? 74.150 16.519 -57.006 1.00 85.81 179 THR A CA 1
ATOM 1502 C C . THR A 1 179 ? 74.199 15.852 -58.376 1.00 85.81 179 THR A C 1
ATOM 1504 O O . THR A 1 179 ? 74.988 16.277 -59.215 1.00 85.81 179 THR A O 1
ATOM 1507 N N . ILE A 1 180 ? 73.306 14.893 -58.642 1.00 85.56 180 ILE A N 1
ATOM 1508 C CA . ILE A 1 180 ? 73.145 14.246 -59.953 1.00 85.56 180 ILE A CA 1
ATOM 1509 C C . ILE A 1 180 ? 72.863 15.297 -61.025 1.00 85.56 180 ILE A C 1
ATOM 1511 O O . ILE A 1 180 ? 73.520 15.304 -62.059 1.00 85.56 180 ILE A O 1
ATOM 1515 N N . ASN A 1 181 ? 71.957 16.240 -60.760 1.00 86.94 181 ASN A N 1
ATOM 1516 C CA . ASN A 1 181 ? 71.644 17.310 -61.703 1.00 86.94 181 ASN A CA 1
ATOM 1517 C C . ASN A 1 181 ? 72.865 18.209 -61.983 1.00 86.94 181 ASN A C 1
ATOM 1519 O O . ASN A 1 181 ? 73.128 18.577 -63.124 1.00 86.94 181 ASN A O 1
ATOM 1523 N N . LYS A 1 182 ? 73.666 18.527 -60.957 1.00 86.00 182 LYS A N 1
ATOM 1524 C CA . LYS A 1 182 ? 74.910 19.295 -61.124 1.00 86.00 182 LYS A CA 1
ATOM 1525 C C . LYS A 1 182 ? 75.965 18.526 -61.930 1.00 86.00 182 LYS A C 1
ATOM 1527 O O . LYS A 1 182 ? 76.627 19.133 -62.767 1.00 86.00 182 LYS A O 1
ATOM 1532 N N . ILE A 1 183 ? 76.114 17.220 -61.689 1.00 85.06 183 ILE A N 1
ATOM 1533 C CA . ILE A 1 183 ? 77.009 16.340 -62.458 1.00 85.06 183 ILE A CA 1
ATOM 1534 C C . ILE A 1 183 ? 76.540 16.275 -63.913 1.00 85.06 183 ILE A C 1
ATOM 1536 O O . ILE A 1 183 ? 77.335 16.543 -64.806 1.00 85.06 183 ILE A O 1
ATOM 1540 N N . GLY A 1 184 ? 75.247 16.039 -64.146 1.00 80.62 184 GLY A N 1
ATOM 1541 C CA . GLY A 1 184 ? 74.656 16.021 -65.483 1.00 80.62 184 GLY A CA 1
ATOM 1542 C C . GLY A 1 184 ? 74.862 17.340 -66.232 1.00 80.62 184 GLY A C 1
ATOM 1543 O O . GLY A 1 184 ? 75.243 17.332 -67.396 1.00 80.62 184 GLY A O 1
ATOM 1544 N N . LEU A 1 185 ? 74.713 18.492 -65.567 1.00 85.12 185 LEU A N 1
ATOM 1545 C CA . LEU A 1 185 ? 75.011 19.801 -66.166 1.00 85.12 185 LEU A CA 1
ATOM 1546 C C . LEU A 1 185 ? 76.498 19.980 -66.515 1.00 85.12 185 LEU A C 1
ATOM 1548 O O . LEU A 1 185 ? 76.819 20.568 -67.551 1.00 85.12 185 LEU A O 1
ATOM 1552 N N . ALA A 1 186 ? 77.411 19.483 -65.677 1.00 80.44 186 ALA A N 1
ATOM 1553 C CA . ALA A 1 186 ? 78.847 19.515 -65.957 1.00 80.44 186 ALA A CA 1
ATOM 1554 C C . ALA A 1 186 ? 79.220 18.584 -67.122 1.00 80.44 186 ALA A C 1
ATOM 1556 O O . ALA A 1 186 ? 80.023 18.958 -67.975 1.00 80.44 186 ALA A O 1
ATOM 1557 N N . GLU A 1 187 ? 78.594 17.413 -67.200 1.00 82.81 187 GLU A N 1
ATOM 1558 C CA . GLU A 1 187 ? 78.780 16.446 -68.279 1.00 82.81 187 GLU A CA 1
ATOM 1559 C C . GLU A 1 187 ? 78.226 16.974 -69.608 1.00 82.81 187 GLU A C 1
ATOM 1561 O O . GLU A 1 187 ? 78.920 16.931 -70.617 1.00 82.81 187 GLU A O 1
ATOM 1566 N N . VAL A 1 188 ? 77.049 17.607 -69.602 1.00 79.88 188 VAL A N 1
ATOM 1567 C CA . VAL A 1 188 ? 76.507 18.333 -70.765 1.00 79.88 188 VAL A CA 1
ATOM 1568 C C . VAL A 1 188 ? 77.445 19.463 -71.198 1.00 79.88 188 VAL A C 1
ATOM 1570 O O . VAL A 1 188 ? 77.662 19.665 -72.391 1.00 79.88 188 VAL A O 1
ATOM 1573 N N . SER A 1 189 ? 78.043 20.190 -70.253 1.00 79.88 189 SER A N 1
ATOM 1574 C CA . SER A 1 189 ? 79.014 21.248 -70.566 1.00 79.88 189 SER A CA 1
ATOM 1575 C C . SER A 1 189 ? 80.306 20.683 -71.178 1.00 79.88 189 SER A C 1
ATOM 1577 O O . SER A 1 189 ? 80.808 21.233 -72.155 1.00 79.88 189 SER A O 1
ATOM 1579 N N . SER A 1 190 ? 80.798 19.552 -70.664 1.00 79.50 190 SER A N 1
ATOM 1580 C CA . SER A 1 190 ? 81.927 18.779 -71.208 1.00 79.50 190 SER A CA 1
ATOM 1581 C C . SER A 1 190 ? 81.642 18.247 -72.621 1.00 79.50 190 SER A C 1
ATOM 1583 O O . SER A 1 190 ? 82.455 18.408 -73.535 1.00 79.50 190 SER A O 1
ATOM 1585 N N . LEU A 1 191 ? 80.453 17.682 -72.841 1.00 79.00 191 LEU A N 1
ATOM 1586 C CA . LEU A 1 191 ? 80.000 17.214 -74.150 1.00 79.00 191 LEU A CA 1
ATOM 1587 C C . LEU A 1 191 ? 79.879 18.370 -75.148 1.00 79.00 191 LEU A C 1
ATOM 1589 O O . LEU A 1 191 ? 80.286 18.240 -76.297 1.00 79.00 191 LEU A O 1
ATOM 1593 N N . ASN A 1 192 ? 79.409 19.538 -74.712 1.00 79.12 192 ASN A N 1
ATOM 1594 C CA . ASN A 1 192 ? 79.385 20.735 -75.554 1.00 79.12 192 ASN A CA 1
ATOM 1595 C C . ASN A 1 192 ? 80.796 21.248 -75.886 1.00 79.12 192 ASN A C 1
ATOM 1597 O O . ASN A 1 192 ? 81.041 21.705 -77.003 1.00 79.12 192 ASN A O 1
ATOM 1601 N N . GLN A 1 193 ? 81.745 21.151 -74.954 1.00 78.50 193 GLN A N 1
ATOM 1602 C CA . GLN A 1 193 ? 83.138 21.527 -75.197 1.00 78.50 193 GLN A CA 1
ATOM 1603 C C . GLN A 1 193 ? 83.824 20.571 -76.184 1.00 78.50 193 GLN A C 1
ATOM 1605 O O . GLN A 1 193 ? 84.470 21.028 -77.130 1.00 78.50 193 GLN A O 1
ATOM 1610 N N . THR A 1 194 ? 83.632 19.260 -76.015 1.00 77.94 194 THR A N 1
ATOM 1611 C CA . THR A 1 194 ? 84.139 18.234 -76.941 1.00 77.94 194 THR A CA 1
ATOM 1612 C C . THR A 1 194 ? 83.459 18.312 -78.305 1.00 77.94 194 THR A C 1
ATOM 1614 O O . THR A 1 194 ? 84.131 18.154 -79.322 1.00 77.94 194 THR A O 1
ATOM 1617 N N . LEU A 1 195 ? 82.172 18.663 -78.369 1.00 75.12 195 LEU A N 1
ATOM 1618 C CA . LEU A 1 195 ? 81.488 19.002 -79.617 1.00 75.12 195 LEU A CA 1
ATOM 1619 C C . LEU A 1 195 ? 82.139 20.218 -80.292 1.00 75.12 195 LEU A C 1
ATOM 1621 O O . LEU A 1 195 ? 82.386 20.177 -81.493 1.00 75.12 195 LEU A O 1
ATOM 1625 N N . GLY A 1 196 ? 82.493 21.263 -79.537 1.00 74.56 196 GLY A N 1
ATOM 1626 C CA . GLY A 1 196 ? 83.219 22.428 -80.056 1.00 74.56 196 GLY A CA 1
ATOM 1627 C C . GLY A 1 196 ? 84.636 22.104 -80.555 1.00 74.56 196 GLY A C 1
ATOM 1628 O O . GLY A 1 196 ? 85.103 22.676 -81.541 1.00 74.56 196 GLY A O 1
ATOM 1629 N N . GLU A 1 197 ? 85.329 21.157 -79.922 1.00 74.19 197 GLU A N 1
ATOM 1630 C CA . GLU A 1 197 ? 86.612 20.620 -80.403 1.00 74.19 197 GLU A CA 1
ATOM 1631 C C . GLU A 1 197 ? 86.450 19.750 -81.650 1.00 74.19 197 GLU A C 1
ATOM 1633 O O . GLU A 1 197 ? 87.255 19.843 -82.576 1.00 74.19 197 GLU A O 1
ATOM 1638 N N . CYS A 1 198 ? 85.392 18.943 -81.704 1.00 66.62 198 CYS A N 1
ATOM 1639 C CA . CYS A 1 198 ? 85.040 18.138 -82.865 1.00 66.62 198 CYS A CA 1
ATOM 1640 C C . CYS A 1 198 ? 84.665 19.035 -84.056 1.00 66.62 198 CYS A C 1
ATOM 1642 O O . CYS A 1 198 ? 85.127 18.799 -85.166 1.00 66.62 198 CYS A O 1
ATOM 1644 N N . GLN A 1 199 ? 83.939 20.132 -83.821 1.00 67.44 199 GLN A N 1
ATOM 1645 C CA . GLN A 1 199 ? 83.634 21.163 -84.820 1.00 67.44 199 GLN A CA 1
ATOM 1646 C C . GLN A 1 199 ? 84.897 21.876 -85.332 1.00 67.44 199 GLN A C 1
ATOM 1648 O O . GLN A 1 199 ? 85.017 22.113 -86.531 1.00 67.44 199 GLN A O 1
ATOM 1653 N N . ARG A 1 200 ? 85.882 22.156 -84.465 1.00 71.56 200 ARG A N 1
ATOM 1654 C CA . ARG A 1 200 ? 87.192 22.702 -84.879 1.00 71.56 200 ARG A CA 1
ATOM 1655 C C . ARG A 1 200 ? 88.041 21.700 -85.668 1.00 71.56 200 ARG A C 1
ATOM 1657 O O . ARG A 1 200 ? 88.672 22.089 -86.642 1.00 71.56 200 ARG A O 1
ATOM 1664 N N . LYS A 1 201 ? 88.023 20.412 -85.306 1.00 67.44 201 LYS A N 1
ATOM 1665 C CA . LYS A 1 201 ? 88.639 19.340 -86.115 1.00 67.44 201 LYS A CA 1
ATOM 1666 C C . LYS A 1 201 ? 87.945 19.179 -87.469 1.00 67.44 201 LYS A C 1
ATOM 1668 O O . LYS A 1 201 ? 88.613 18.921 -88.461 1.00 67.44 201 LYS A O 1
ATOM 1673 N N . ASN A 1 202 ? 86.631 19.385 -87.519 1.00 60.38 202 ASN A N 1
ATOM 1674 C CA . ASN A 1 202 ? 85.855 19.365 -88.755 1.00 60.38 202 ASN A CA 1
ATOM 1675 C C . ASN A 1 202 ? 86.239 20.526 -89.692 1.00 60.38 202 ASN A C 1
ATOM 1677 O O . ASN A 1 202 ? 86.322 20.312 -90.891 1.00 60.38 202 ASN A O 1
ATOM 1681 N N . LEU A 1 203 ? 86.576 21.710 -89.157 1.00 68.00 203 LEU A N 1
ATOM 1682 C CA . LEU A 1 203 ? 87.121 22.844 -89.927 1.00 68.00 203 LEU A CA 1
ATOM 1683 C C . LEU A 1 203 ? 88.496 22.544 -90.558 1.00 68.00 203 LEU A C 1
ATOM 1685 O O . LEU A 1 203 ? 88.726 22.909 -91.705 1.00 68.00 203 LEU A O 1
ATOM 1689 N N . VAL A 1 204 ? 89.375 21.824 -89.852 1.00 63.44 204 VAL A N 1
ATOM 1690 C CA . VAL A 1 204 ? 90.693 21.397 -90.375 1.00 63.44 204 VAL A CA 1
ATOM 1691 C C . VAL A 1 204 ? 90.547 20.283 -91.422 1.00 63.44 204 VAL A C 1
ATOM 1693 O O . VAL A 1 204 ? 91.189 20.322 -92.467 1.00 63.44 204 VAL A O 1
ATOM 1696 N N . LEU A 1 205 ? 89.629 19.335 -91.202 1.00 56.53 205 LEU A N 1
ATOM 1697 C CA . LEU A 1 205 ? 89.256 18.336 -92.210 1.00 56.53 205 LEU A CA 1
ATOM 1698 C C . LEU A 1 205 ? 88.541 18.974 -93.418 1.00 56.53 205 LEU A C 1
ATOM 1700 O O . LEU A 1 205 ? 88.612 18.436 -94.517 1.00 56.53 205 LEU A O 1
ATOM 1704 N N . GLN A 1 206 ? 87.892 20.133 -93.253 1.00 51.69 206 GLN A N 1
ATOM 1705 C CA . GLN A 1 206 ? 87.289 20.916 -94.339 1.00 51.69 206 GLN A CA 1
ATOM 1706 C C . GLN A 1 206 ? 88.341 21.539 -95.273 1.00 51.69 206 GLN A C 1
ATOM 1708 O O . GLN A 1 206 ? 88.110 21.584 -96.480 1.00 51.69 206 GLN A O 1
ATOM 1713 N N . GLU A 1 207 ? 89.498 21.959 -94.750 1.00 56.19 207 GLU A N 1
ATOM 1714 C CA . GLU A 1 207 ? 90.641 22.435 -95.551 1.00 56.19 207 GLU A CA 1
ATOM 1715 C C . GLU A 1 207 ? 91.334 21.281 -96.305 1.00 56.19 207 GLU A C 1
ATOM 1717 O O . GLU A 1 207 ? 91.756 21.446 -97.449 1.00 56.19 207 GLU A O 1
ATOM 1722 N N . GLU A 1 208 ? 91.364 20.080 -95.719 1.00 52.53 208 GLU A N 1
ATOM 1723 C CA . GLU A 1 208 ? 91.868 18.851 -96.358 1.00 52.53 208 GLU A CA 1
ATOM 1724 C C . GLU A 1 208 ? 90.901 18.296 -97.424 1.00 52.53 208 GLU A C 1
ATOM 1726 O O . GLU A 1 208 ? 91.321 17.785 -98.468 1.00 52.53 208 GLU A O 1
ATOM 1731 N N . VAL A 1 209 ? 89.591 18.461 -97.210 1.00 52.38 209 VAL A N 1
ATOM 1732 C CA . VAL A 1 209 ? 88.544 18.123 -98.182 1.00 52.38 209 VAL A CA 1
ATOM 1733 C C . VAL A 1 209 ? 88.550 19.097 -99.364 1.00 52.38 209 VAL A C 1
ATOM 1735 O O . VAL A 1 209 ? 88.343 18.637 -100.483 1.00 52.38 209 VAL A O 1
ATOM 1738 N N . GLU A 1 210 ? 88.886 20.383 -99.199 1.00 47.75 210 GLU A N 1
ATOM 1739 C CA . GLU A 1 210 ? 89.020 21.325 -100.330 1.00 47.75 210 GLU A CA 1
ATOM 1740 C C . GLU A 1 210 ? 90.146 20.971 -101.325 1.00 47.75 210 GLU A C 1
ATOM 1742 O O . GLU A 1 210 ? 90.041 21.278 -102.512 1.00 47.75 210 GLU A O 1
ATOM 1747 N N . HIS A 1 211 ? 91.170 20.211 -100.923 1.00 48.91 211 HIS A N 1
ATOM 1748 C CA . HIS A 1 211 ? 92.184 19.712 -101.865 1.00 48.91 211 HIS A CA 1
ATOM 1749 C C . HIS A 1 211 ? 91.719 18.468 -102.664 1.00 48.91 211 HIS A C 1
ATOM 1751 O O . HIS A 1 211 ? 92.209 18.205 -103.764 1.00 48.91 211 HIS A O 1
ATOM 1757 N N . LEU A 1 212 ? 90.730 17.710 -102.168 1.00 49.62 212 LEU A N 1
ATOM 1758 C CA . LEU A 1 212 ? 90.163 16.529 -102.847 1.00 49.62 212 LEU A CA 1
ATOM 1759 C C . LEU A 1 212 ? 88.815 16.812 -103.547 1.00 49.62 212 LEU A C 1
ATOM 1761 O O . LEU A 1 212 ? 88.359 16.017 -104.376 1.00 49.62 212 LEU A O 1
ATOM 1765 N N . ARG A 1 213 ? 88.208 17.978 -103.286 1.00 42.41 213 ARG A N 1
ATOM 1766 C CA . ARG A 1 213 ? 86.905 18.443 -103.799 1.00 42.41 213 ARG A CA 1
ATOM 1767 C C . ARG A 1 213 ? 86.962 19.161 -105.153 1.00 42.41 213 ARG A C 1
ATOM 1769 O O . ARG A 1 213 ? 85.932 19.585 -105.656 1.00 42.41 213 ARG A O 1
ATOM 1776 N N . VAL A 1 214 ? 88.114 19.211 -105.821 1.00 51.88 214 VAL A N 1
ATOM 1777 C CA . VAL A 1 214 ? 88.199 19.645 -107.235 1.00 51.88 214 VAL A CA 1
ATOM 1778 C C . VAL A 1 214 ? 87.791 18.523 -108.212 1.00 51.88 214 VAL A C 1
ATOM 1780 O O . VAL A 1 214 ? 87.553 18.778 -109.390 1.00 51.88 214 VAL A O 1
ATOM 1783 N N . LYS A 1 215 ? 87.646 17.266 -107.758 1.00 43.81 215 LYS A N 1
ATOM 1784 C CA . LYS A 1 215 ? 87.482 16.112 -108.667 1.00 43.81 215 LYS A CA 1
ATOM 1785 C C . LYS A 1 215 ? 86.106 15.467 -108.786 1.00 43.81 215 LYS A C 1
ATOM 1787 O O . LYS A 1 215 ? 85.971 14.575 -109.616 1.00 43.81 215 LYS A O 1
ATOM 1792 N N . SER A 1 216 ? 85.086 15.866 -108.033 1.00 39.31 216 SER A N 1
ATOM 1793 C CA . SER A 1 216 ? 83.835 15.089 -108.052 1.00 39.31 216 SER A CA 1
ATOM 1794 C C . SER A 1 216 ? 82.570 15.928 -108.003 1.00 39.31 216 SER A C 1
ATOM 1796 O O . SER A 1 216 ? 81.638 15.591 -107.276 1.00 39.31 216 SER A O 1
ATOM 1798 N N . ASN A 1 217 ? 82.550 16.990 -108.818 1.00 45.66 217 ASN A N 1
ATOM 1799 C CA . ASN A 1 217 ? 81.356 17.539 -109.470 1.00 45.66 217 ASN A CA 1
ATOM 1800 C C . ASN A 1 217 ? 80.094 16.691 -109.232 1.00 45.66 217 ASN A C 1
ATOM 1802 O O . ASN A 1 217 ? 79.836 15.724 -109.944 1.00 45.66 217 ASN A O 1
ATOM 1806 N N . ALA A 1 218 ? 79.314 17.061 -108.220 1.00 37.12 218 ALA A N 1
ATOM 1807 C CA . ALA A 1 218 ? 78.036 16.437 -107.905 1.00 37.12 218 ALA A CA 1
ATOM 1808 C C . ALA A 1 218 ? 77.076 17.530 -107.429 1.00 37.12 218 ALA A C 1
ATOM 1810 O O . ALA A 1 218 ? 76.679 17.612 -106.268 1.00 37.12 218 ALA A O 1
ATOM 1811 N N . ALA A 1 219 ? 76.748 18.409 -108.375 1.00 46.97 219 ALA A N 1
ATOM 1812 C CA . ALA A 1 219 ? 75.697 19.412 -108.307 1.00 46.97 219 ALA A CA 1
ATOM 1813 C C . ALA A 1 219 ? 74.313 18.741 -108.242 1.00 46.97 219 ALA A C 1
ATOM 1815 O O . ALA A 1 219 ? 73.551 18.747 -109.206 1.00 46.97 219 ALA A O 1
ATOM 1816 N N . ALA A 1 220 ? 74.006 18.107 -107.113 1.00 45.22 220 ALA A N 1
ATOM 1817 C CA . ALA A 1 220 ? 72.747 17.396 -106.930 1.00 45.22 220 ALA A CA 1
ATOM 1818 C C . ALA A 1 220 ? 72.202 17.496 -105.502 1.00 45.22 220 ALA A C 1
ATOM 1820 O O . ALA A 1 220 ? 71.667 16.509 -105.006 1.00 45.22 220 ALA A O 1
ATOM 1821 N N . LEU A 1 221 ? 72.315 18.647 -104.818 1.00 43.88 221 LEU A N 1
ATOM 1822 C CA . LEU A 1 221 ? 71.593 18.808 -103.550 1.00 43.88 221 LEU A CA 1
ATOM 1823 C C . LEU A 1 221 ? 71.323 20.255 -103.088 1.00 43.88 221 LEU A C 1
ATOM 1825 O O . LEU A 1 221 ? 71.516 20.573 -101.921 1.00 43.88 221 LEU A O 1
ATOM 1829 N N . GLU A 1 222 ? 70.757 21.106 -103.944 1.00 42.88 222 GLU A N 1
ATOM 1830 C CA . GLU A 1 222 ? 69.996 22.280 -103.459 1.00 42.88 222 GLU A CA 1
ATOM 1831 C C . GLU A 1 222 ? 68.561 21.917 -103.003 1.00 42.88 222 GLU A C 1
ATOM 1833 O O . GLU A 1 222 ? 67.776 22.778 -102.628 1.00 42.88 222 GLU A O 1
ATOM 1838 N N . ALA A 1 223 ? 68.203 20.626 -102.959 1.00 48.69 223 ALA A N 1
ATOM 1839 C CA . ALA A 1 223 ? 66.828 20.175 -102.714 1.00 48.69 223 ALA A CA 1
ATOM 1840 C C . ALA A 1 223 ? 66.540 19.589 -101.311 1.00 48.69 223 ALA A C 1
ATOM 1842 O O . ALA A 1 223 ? 65.465 19.030 -101.112 1.00 48.69 223 ALA A O 1
ATOM 1843 N N . LYS A 1 224 ? 67.444 19.681 -100.321 1.00 48.91 224 LYS A N 1
ATOM 1844 C CA . LYS A 1 224 ? 67.209 19.088 -98.975 1.00 48.91 224 LYS A CA 1
ATOM 1845 C C . LYS A 1 224 ? 67.261 20.052 -97.785 1.00 48.91 224 LYS A C 1
ATOM 1847 O O . LYS A 1 224 ? 67.209 19.603 -96.645 1.00 48.91 224 LYS A O 1
ATOM 1852 N N . GLN A 1 225 ? 67.284 21.365 -98.014 1.00 47.75 225 GLN A N 1
ATOM 1853 C CA . GLN A 1 225 ? 67.335 22.355 -96.924 1.00 47.75 225 GLN A CA 1
ATOM 1854 C C . GLN A 1 225 ? 65.960 22.934 -96.519 1.00 47.75 225 GLN A C 1
ATOM 1856 O O . GLN A 1 225 ? 65.884 23.756 -95.614 1.00 47.75 225 GLN A O 1
ATOM 1861 N N . LEU A 1 226 ? 64.859 22.444 -97.111 1.00 51.06 226 LEU A N 1
ATOM 1862 C CA . LEU A 1 226 ? 63.473 22.854 -96.809 1.00 51.06 226 LEU A CA 1
ATOM 1863 C C . LEU A 1 226 ? 62.627 21.787 -96.074 1.00 51.06 226 LEU A C 1
ATOM 1865 O O . LEU A 1 226 ? 61.418 21.947 -95.951 1.00 51.06 226 LEU A O 1
ATOM 1869 N N . GLN A 1 227 ? 63.235 20.710 -95.554 1.00 50.47 227 GLN A N 1
ATOM 1870 C CA . GLN A 1 227 ? 62.515 19.638 -94.833 1.00 50.47 227 GLN A CA 1
ATOM 1871 C C . GLN A 1 227 ? 62.700 19.678 -93.299 1.00 50.47 227 GLN A C 1
ATOM 1873 O O . GLN A 1 227 ? 61.924 19.071 -92.567 1.00 50.47 227 GLN A O 1
ATOM 1878 N N . ALA A 1 228 ? 63.679 20.435 -92.788 1.00 54.12 228 ALA A N 1
ATOM 1879 C CA . ALA A 1 228 ? 63.967 20.521 -91.349 1.00 54.12 228 ALA A CA 1
ATOM 1880 C C . ALA A 1 228 ? 63.100 21.552 -90.591 1.00 54.12 228 ALA A C 1
ATOM 1882 O O . ALA A 1 228 ? 62.999 21.488 -89.367 1.00 54.12 228 ALA A O 1
ATOM 1883 N N . SER A 1 229 ? 62.447 22.487 -91.290 1.00 56.06 229 SER A N 1
ATOM 1884 C CA . SER A 1 229 ? 61.547 23.480 -90.683 1.00 56.06 229 SER A CA 1
ATOM 1885 C C . SER A 1 229 ? 60.126 22.948 -90.448 1.00 56.06 229 SER A C 1
ATOM 1887 O O . SER A 1 229 ? 59.492 23.357 -89.480 1.00 56.06 229 SER A O 1
ATOM 1889 N N . LEU A 1 230 ? 59.660 21.981 -91.250 1.00 56.28 230 LEU A N 1
ATOM 1890 C CA . LEU A 1 230 ? 58.313 21.396 -91.139 1.00 56.28 230 LEU A CA 1
ATOM 1891 C C . LEU A 1 230 ? 58.165 20.434 -89.936 1.00 56.28 230 LEU A C 1
ATOM 1893 O O . LEU A 1 230 ? 57.094 20.318 -89.347 1.00 56.28 230 LEU A O 1
ATOM 1897 N N . LEU A 1 231 ? 59.249 19.762 -89.526 1.00 60.50 231 LEU A N 1
ATOM 1898 C CA . LEU A 1 231 ? 59.257 18.865 -88.356 1.00 60.50 231 LEU A CA 1
ATOM 1899 C C . LEU A 1 231 ? 59.150 19.628 -87.023 1.00 60.50 231 LEU A C 1
ATOM 1901 O O . LEU A 1 231 ? 58.526 19.146 -86.080 1.00 60.50 231 LEU A O 1
ATOM 1905 N N . ARG A 1 232 ? 59.692 20.849 -86.962 1.00 64.94 232 ARG A N 1
ATOM 1906 C CA . ARG A 1 232 ? 59.723 21.673 -85.743 1.00 64.94 232 ARG A CA 1
ATOM 1907 C C . ARG A 1 232 ? 58.371 22.322 -85.418 1.00 64.94 232 ARG A C 1
ATOM 1909 O O . ARG A 1 232 ? 58.084 22.593 -84.255 1.00 64.94 232 ARG A O 1
ATOM 1916 N N . GLU A 1 233 ? 57.530 22.534 -86.428 1.00 60.22 233 GLU A N 1
ATOM 1917 C CA . GLU A 1 233 ? 56.160 23.035 -86.263 1.00 60.22 233 GLU A CA 1
ATOM 1918 C C . GLU A 1 233 ? 55.214 21.933 -85.750 1.00 60.22 233 GLU A C 1
ATOM 1920 O O . GLU A 1 233 ? 54.435 22.169 -84.826 1.00 60.22 233 GLU A O 1
ATOM 1925 N N . ASN A 1 234 ? 55.371 20.693 -86.235 1.00 66.69 234 ASN A N 1
ATOM 1926 C CA . ASN A 1 234 ? 54.624 19.528 -85.744 1.00 66.69 234 ASN A CA 1
ATOM 1927 C C . ASN A 1 234 ? 54.938 19.183 -84.275 1.00 66.69 234 ASN A C 1
ATOM 1929 O O . ASN A 1 234 ? 54.029 18.850 -83.513 1.00 66.69 234 ASN A O 1
ATOM 1933 N N . GLU A 1 235 ? 56.196 19.296 -83.837 1.00 72.88 235 GLU A N 1
ATOM 1934 C CA . GLU A 1 235 ? 56.564 19.079 -82.428 1.00 72.88 235 GLU A CA 1
ATOM 1935 C C . GLU A 1 235 ? 55.931 20.116 -81.490 1.00 72.88 235 GLU A C 1
ATOM 1937 O O . GLU A 1 235 ? 55.434 19.761 -80.419 1.00 72.88 235 GLU A O 1
ATOM 1942 N N . LEU A 1 236 ? 55.894 21.390 -81.894 1.00 73.56 236 LEU A N 1
ATOM 1943 C CA . LEU A 1 236 ? 55.262 22.455 -81.110 1.00 73.56 236 LEU A CA 1
ATOM 1944 C C . LEU A 1 236 ? 53.732 22.330 -81.108 1.00 73.56 236 LEU A C 1
ATOM 1946 O O . LEU A 1 236 ? 53.111 22.513 -80.061 1.00 73.56 236 LEU A O 1
ATOM 1950 N N . GLN A 1 237 ? 53.126 21.929 -82.229 1.00 73.38 237 GLN A N 1
ATOM 1951 C CA . GLN A 1 237 ? 51.688 21.671 -82.311 1.00 73.38 237 GLN A CA 1
ATOM 1952 C C . GLN A 1 237 ? 51.267 20.466 -81.452 1.00 73.38 237 GLN A C 1
ATOM 1954 O O . GLN A 1 237 ? 50.233 20.522 -80.784 1.00 73.38 237 GLN A O 1
ATOM 1959 N N . ASN A 1 238 ? 52.082 19.408 -81.395 1.00 77.44 238 ASN A N 1
ATOM 1960 C CA . ASN A 1 238 ? 51.851 18.273 -80.498 1.00 77.44 238 ASN A CA 1
ATOM 1961 C C . ASN A 1 238 ? 51.982 18.677 -79.024 1.00 77.44 238 ASN A C 1
ATOM 1963 O O . ASN A 1 238 ? 51.135 18.305 -78.215 1.00 77.44 238 ASN A O 1
ATOM 1967 N N . LYS A 1 239 ? 52.965 19.515 -78.680 1.00 82.25 239 LYS A N 1
ATOM 1968 C CA . LYS A 1 239 ? 53.151 20.015 -77.308 1.00 82.25 239 LYS A CA 1
ATOM 1969 C C . LYS A 1 239 ? 52.005 20.922 -76.852 1.00 82.25 239 LYS A C 1
ATOM 1971 O O . LYS A 1 239 ? 51.562 20.821 -75.710 1.00 82.25 239 LYS A O 1
ATOM 1976 N N . CYS A 1 240 ? 51.477 21.764 -77.742 1.00 78.00 240 CYS A N 1
ATOM 1977 C CA . CYS A 1 240 ? 50.286 22.568 -77.465 1.00 78.00 240 CYS A CA 1
ATOM 1978 C C . CYS A 1 240 ? 49.033 21.700 -77.271 1.00 78.00 240 CYS A C 1
ATOM 1980 O O . CYS A 1 240 ? 48.289 21.939 -76.324 1.00 78.00 240 CYS A O 1
ATOM 1982 N N . LYS A 1 241 ? 48.826 20.661 -78.095 1.00 79.50 241 LYS A N 1
ATOM 1983 C CA . LYS A 1 241 ? 47.719 19.702 -77.911 1.00 79.50 241 LYS A CA 1
ATOM 1984 C C . LYS A 1 241 ? 47.835 18.932 -76.593 1.00 79.50 241 LYS A C 1
ATOM 1986 O O . LYS A 1 241 ? 46.835 18.728 -75.913 1.00 79.50 241 LYS A O 1
ATOM 1991 N N . GLU A 1 242 ? 49.047 18.541 -76.204 1.00 82.12 242 GLU A N 1
ATOM 1992 C CA . GLU A 1 242 ? 49.295 17.820 -74.952 1.00 82.12 242 GLU A CA 1
ATOM 1993 C C . GLU A 1 242 ? 49.053 18.706 -73.717 1.00 82.12 242 GLU A C 1
ATOM 1995 O O . GLU A 1 242 ? 48.441 18.265 -72.745 1.00 82.12 242 GLU A O 1
ATOM 2000 N N . LEU A 1 243 ? 49.470 19.976 -73.764 1.00 81.69 243 LEU A N 1
ATOM 2001 C CA . LEU A 1 243 ? 49.169 20.950 -72.711 1.00 81.69 243 LEU A CA 1
ATOM 2002 C C . LEU A 1 243 ? 47.669 21.259 -72.633 1.00 81.69 243 LEU A C 1
ATOM 2004 O O . LEU A 1 243 ? 47.130 21.314 -71.534 1.00 81.69 243 LEU A O 1
ATOM 2008 N N . GLN A 1 244 ? 46.981 21.377 -73.771 1.00 82.31 244 GLN A N 1
ATOM 2009 C CA . GLN A 1 244 ? 45.531 21.577 -73.810 1.00 82.31 244 GLN A CA 1
ATOM 2010 C C . GLN A 1 244 ? 44.773 20.380 -73.218 1.00 82.31 244 GLN A C 1
ATOM 2012 O O . GLN A 1 244 ? 43.816 20.574 -72.471 1.00 82.31 244 GLN A O 1
ATOM 2017 N N . LYS A 1 245 ? 45.241 19.150 -73.476 1.00 86.12 245 LYS A N 1
ATOM 2018 C CA . LYS A 1 245 ? 44.696 17.938 -72.851 1.00 86.12 245 LYS A CA 1
ATOM 2019 C C . LYS A 1 245 ? 44.882 17.954 -71.330 1.00 86.12 245 LYS A C 1
ATOM 2021 O O . LYS A 1 245 ? 43.920 17.724 -70.612 1.00 86.12 245 LYS A O 1
ATOM 2026 N N . LYS A 1 246 ? 46.074 18.311 -70.839 1.00 86.88 246 LYS A N 1
ATOM 2027 C CA . LYS A 1 246 ? 46.349 18.431 -69.394 1.00 86.88 246 LYS A CA 1
ATOM 2028 C C . LYS A 1 246 ? 45.500 19.515 -68.729 1.00 86.88 246 LYS A C 1
ATOM 2030 O O . LYS A 1 246 ? 45.026 19.326 -67.617 1.00 86.88 246 LYS A O 1
ATOM 2035 N N . THR A 1 247 ? 45.274 20.645 -69.400 1.00 81.81 247 THR A N 1
ATOM 2036 C CA . THR A 1 247 ? 44.376 21.693 -68.891 1.00 81.81 247 THR A CA 1
ATOM 2037 C C . THR A 1 247 ? 42.927 21.212 -68.823 1.00 81.81 247 THR A C 1
ATOM 2039 O O . THR A 1 247 ? 42.245 21.524 -67.849 1.00 81.81 247 THR A O 1
ATOM 2042 N N . GLN A 1 248 ? 42.465 20.430 -69.804 1.00 86.12 248 GLN A N 1
ATOM 2043 C CA . GLN A 1 248 ? 41.131 19.828 -69.760 1.00 86.12 248 GLN A CA 1
ATOM 2044 C C . GLN A 1 248 ? 41.017 18.791 -68.634 1.00 86.12 248 GLN A C 1
ATOM 2046 O O . GLN A 1 248 ? 40.087 18.880 -67.844 1.00 86.12 248 GLN A O 1
ATOM 2051 N N . GLU A 1 249 ? 41.996 17.892 -68.490 1.00 88.94 249 GLU A N 1
ATOM 2052 C CA . GLU A 1 249 ? 42.042 16.889 -67.412 1.00 88.94 249 GLU A CA 1
ATOM 2053 C C . GLU A 1 249 ? 41.999 17.556 -66.020 1.00 88.94 249 GLU A C 1
ATOM 2055 O O . GLU A 1 249 ? 41.195 17.172 -65.175 1.00 88.94 249 GLU A O 1
ATOM 2060 N N . ILE A 1 250 ? 42.774 18.627 -65.800 1.00 87.62 250 ILE A N 1
ATOM 2061 C CA . ILE A 1 250 ? 42.739 19.403 -64.545 1.00 87.62 250 ILE A CA 1
ATOM 2062 C C . ILE A 1 250 ? 41.382 20.099 -64.349 1.00 87.62 250 ILE A C 1
ATOM 2064 O O . ILE A 1 250 ? 40.890 20.193 -63.226 1.00 87.62 250 ILE A O 1
ATOM 2068 N N . THR A 1 251 ? 40.759 20.592 -65.422 1.00 88.56 251 THR A N 1
ATOM 2069 C CA . THR A 1 251 ? 39.434 21.231 -65.348 1.00 88.56 251 THR A CA 1
ATOM 2070 C C . THR A 1 251 ? 38.361 20.218 -64.945 1.00 88.56 251 THR A C 1
ATOM 2072 O O . THR A 1 251 ? 37.544 20.512 -64.072 1.00 88.56 251 THR A O 1
ATOM 2075 N N . ASP A 1 252 ? 38.405 19.011 -65.510 1.00 88.69 252 ASP A N 1
ATOM 2076 C CA . ASP A 1 252 ? 37.491 17.918 -65.173 1.00 88.69 252 ASP A CA 1
ATOM 2077 C C . ASP A 1 252 ? 37.702 17.452 -63.716 1.00 88.69 252 ASP A C 1
ATOM 2079 O O . ASP A 1 252 ? 36.735 17.220 -62.985 1.00 88.69 252 ASP A O 1
ATOM 2083 N N . GLU A 1 253 ? 38.953 17.392 -63.241 1.00 90.88 253 GLU A N 1
ATOM 2084 C CA . GLU A 1 253 ? 39.281 17.094 -61.837 1.00 90.88 253 GLU A CA 1
ATOM 2085 C C . GLU A 1 253 ? 38.773 18.170 -60.864 1.00 90.88 253 GLU A C 1
ATOM 2087 O O . GLU A 1 253 ? 38.245 17.837 -59.795 1.00 90.88 253 GLU A O 1
ATOM 2092 N N . ILE A 1 254 ? 38.887 19.454 -61.222 1.00 87.00 254 ILE A N 1
ATOM 2093 C CA . ILE A 1 254 ? 38.348 20.565 -60.426 1.00 87.00 254 ILE A CA 1
ATOM 2094 C C . ILE A 1 254 ? 36.825 20.451 -60.336 1.00 87.00 254 ILE A C 1
ATOM 2096 O O . ILE A 1 254 ? 36.293 20.471 -59.227 1.00 87.00 254 ILE A O 1
ATOM 2100 N N . GLN A 1 255 ? 36.131 20.239 -61.458 1.00 89.62 255 GLN A N 1
ATOM 2101 C CA . GLN A 1 255 ? 34.671 20.078 -61.473 1.00 89.62 255 GLN A CA 1
ATOM 2102 C C . GLN A 1 255 ? 34.214 18.856 -60.664 1.00 89.62 255 GLN A C 1
ATOM 2104 O O . GLN A 1 255 ? 33.257 18.933 -59.890 1.00 89.62 255 GLN A O 1
ATOM 2109 N N . ALA A 1 256 ? 34.924 17.729 -60.778 1.00 89.81 256 ALA A N 1
ATOM 2110 C CA . ALA A 1 256 ? 34.641 16.536 -59.985 1.00 89.81 256 ALA A CA 1
ATOM 2111 C C . ALA A 1 256 ? 34.844 16.778 -58.479 1.00 89.81 256 ALA A C 1
ATOM 2113 O O . ALA A 1 256 ? 34.110 16.231 -57.651 1.00 89.81 256 ALA A O 1
ATOM 2114 N N . THR A 1 257 ? 35.833 17.594 -58.111 1.00 87.81 257 THR A N 1
ATOM 2115 C CA . THR A 1 257 ? 36.115 17.957 -56.717 1.00 87.81 257 THR A CA 1
ATOM 2116 C C . THR A 1 257 ? 35.091 18.959 -56.180 1.00 87.81 257 THR A C 1
ATOM 2118 O O . THR A 1 257 ? 34.617 18.801 -55.057 1.00 87.81 257 THR A O 1
ATOM 2121 N N . GLU A 1 258 ? 34.673 19.930 -56.988 1.00 89.00 258 GLU A N 1
ATOM 2122 C CA . GLU A 1 258 ? 33.633 20.907 -56.651 1.00 89.00 258 GLU A CA 1
ATOM 2123 C C . GLU A 1 258 ? 32.275 20.229 -56.414 1.00 89.00 258 GLU A C 1
ATOM 2125 O O . GLU A 1 258 ? 31.616 20.491 -55.408 1.00 89.00 258 GLU A O 1
ATOM 2130 N N . LEU A 1 259 ? 31.915 19.239 -57.238 1.00 92.19 259 LEU A N 1
ATOM 2131 C CA . LEU A 1 259 ? 30.718 18.423 -57.017 1.00 92.19 259 LEU A CA 1
ATOM 2132 C C . LEU A 1 259 ? 30.788 17.620 -55.704 1.00 92.19 259 LEU A C 1
ATOM 2134 O O . LEU A 1 259 ? 29.778 17.471 -55.013 1.00 92.19 259 LEU A O 1
ATOM 2138 N N . LYS A 1 260 ? 31.968 17.100 -55.335 1.00 92.38 260 LYS A N 1
ATOM 2139 C CA . LYS A 1 260 ? 32.171 16.419 -54.042 1.00 92.38 260 LYS A CA 1
ATOM 2140 C C . LYS A 1 260 ? 32.032 17.391 -52.868 1.00 92.38 260 LYS A C 1
ATOM 2142 O O . LYS A 1 260 ? 31.415 17.026 -51.870 1.00 92.38 260 LYS A O 1
ATOM 2147 N N . PHE A 1 261 ? 32.552 18.614 -52.989 1.00 90.31 261 PHE A N 1
ATOM 2148 C CA . PHE A 1 261 ? 32.369 19.655 -51.975 1.00 90.31 261 PHE A CA 1
ATOM 2149 C C . PHE A 1 261 ? 30.902 20.050 -51.815 1.00 90.31 261 PHE A C 1
ATOM 2151 O O . PHE A 1 261 ? 30.448 20.183 -50.682 1.00 90.31 261 PHE A O 1
ATOM 2158 N N . GLN A 1 262 ? 30.151 20.166 -52.913 1.00 91.50 262 GLN A N 1
ATOM 2159 C CA . GLN A 1 262 ? 28.724 20.472 -52.850 1.00 91.50 262 GLN A CA 1
ATOM 2160 C C . GLN A 1 262 ? 27.944 19.371 -52.118 1.00 91.50 262 GLN A C 1
ATOM 2162 O O . GLN A 1 262 ? 27.198 19.668 -51.190 1.00 91.50 262 GLN A O 1
ATOM 2167 N N . LYS A 1 263 ? 28.197 18.094 -52.441 1.00 91.69 263 LYS A N 1
ATOM 2168 C CA . LYS A 1 263 ? 27.588 16.958 -51.724 1.00 91.69 263 LYS A CA 1
ATOM 2169 C C . LYS A 1 263 ? 27.928 16.966 -50.231 1.00 91.69 263 LYS A C 1
ATOM 2171 O O . LYS A 1 263 ? 27.041 16.802 -49.401 1.00 91.69 263 LYS A O 1
ATOM 2176 N N . ALA A 1 264 ? 29.192 17.215 -49.883 1.00 89.06 264 ALA A N 1
ATOM 2177 C CA . ALA A 1 264 ? 29.611 17.320 -48.488 1.00 89.06 264 ALA A CA 1
ATOM 2178 C C . ALA A 1 264 ? 28.950 18.514 -47.767 1.00 89.06 264 ALA A C 1
ATOM 2180 O O . ALA A 1 264 ? 28.613 18.413 -46.589 1.00 89.06 264 ALA A O 1
ATOM 2181 N N . ALA A 1 265 ? 28.736 19.641 -48.454 1.00 90.19 265 ALA A N 1
ATOM 2182 C CA . ALA A 1 265 ? 28.037 20.799 -47.900 1.00 90.19 265 ALA A CA 1
ATOM 2183 C C . ALA A 1 265 ? 26.550 20.505 -47.634 1.00 90.19 265 ALA A C 1
ATOM 2185 O O . ALA A 1 265 ? 26.035 20.880 -46.574 1.00 90.19 265 ALA A O 1
ATOM 2186 N N . ASP A 1 266 ? 25.881 19.792 -48.542 1.00 91.62 266 ASP A N 1
ATOM 2187 C CA . ASP A 1 266 ? 24.490 19.361 -48.373 1.00 91.62 266 ASP A CA 1
ATOM 2188 C C . ASP A 1 266 ? 24.362 18.371 -47.199 1.00 91.62 266 ASP A C 1
ATOM 2190 O O . ASP A 1 266 ? 23.505 18.542 -46.330 1.00 91.62 266 ASP A O 1
ATOM 2194 N N . GLU A 1 267 ? 25.280 17.402 -47.089 1.00 93.31 267 GLU A N 1
ATOM 2195 C CA . GLU A 1 267 ? 25.358 16.470 -45.953 1.00 93.31 267 GLU A CA 1
ATOM 2196 C C . GLU A 1 267 ? 25.583 17.199 -44.619 1.00 93.31 267 GLU A C 1
ATOM 2198 O O . GLU A 1 267 ? 24.888 16.933 -43.637 1.00 93.31 267 GLU A O 1
ATOM 2203 N N . ILE A 1 268 ? 26.507 18.167 -44.569 1.00 91.12 268 ILE A N 1
ATOM 2204 C CA . ILE A 1 268 ? 26.738 18.998 -43.375 1.00 91.12 268 ILE A CA 1
ATOM 2205 C C . ILE A 1 268 ? 25.468 19.765 -42.990 1.00 91.12 268 ILE A C 1
ATOM 2207 O O . ILE A 1 268 ? 25.173 19.910 -41.801 1.00 91.12 268 ILE A O 1
ATOM 2211 N N . THR A 1 269 ? 24.720 20.270 -43.971 1.00 93.12 269 THR A N 1
ATOM 2212 C CA . THR A 1 269 ? 23.477 21.013 -43.730 1.00 93.12 269 THR A CA 1
ATOM 2213 C C . THR A 1 269 ? 22.395 20.093 -43.163 1.00 93.12 269 THR A C 1
ATOM 2215 O O . THR A 1 269 ? 21.808 20.415 -42.130 1.00 93.12 269 THR A O 1
ATOM 2218 N N . TYR A 1 270 ? 22.235 18.896 -43.731 1.00 93.94 270 TYR A N 1
ATOM 2219 C CA . TYR A 1 270 ? 21.352 17.858 -43.198 1.00 93.94 270 TYR A CA 1
ATOM 2220 C C . TYR A 1 270 ? 21.711 17.467 -41.753 1.00 93.94 270 TYR A C 1
ATOM 2222 O O . TYR A 1 270 ? 20.846 17.439 -40.874 1.00 93.94 270 TYR A O 1
ATOM 2230 N N . PHE A 1 271 ? 22.994 17.225 -41.458 1.00 92.75 271 PHE A N 1
ATOM 2231 C CA . PHE A 1 271 ? 23.421 16.887 -40.097 1.00 92.75 271 PHE A CA 1
ATOM 2232 C C . PHE A 1 271 ? 23.195 18.036 -39.108 1.00 92.75 271 PHE A C 1
ATOM 2234 O O . PHE A 1 271 ? 22.817 17.779 -37.964 1.00 92.75 271 PHE A O 1
ATOM 2241 N N . LYS A 1 272 ? 23.369 19.298 -39.522 1.00 93.50 272 LYS A N 1
ATOM 2242 C CA . LYS A 1 272 ? 23.043 20.462 -38.681 1.00 93.50 272 LYS A CA 1
ATOM 2243 C C . LYS A 1 272 ? 21.560 20.495 -38.319 1.00 93.50 272 LYS A C 1
ATOM 2245 O O . LYS A 1 272 ? 21.233 20.675 -37.148 1.00 93.50 272 LYS A O 1
ATOM 2250 N N . GLU A 1 273 ? 20.671 20.293 -39.288 1.00 94.44 273 GLU A N 1
ATOM 2251 C CA . GLU A 1 273 ? 19.225 20.246 -39.040 1.00 94.44 273 GLU A CA 1
ATOM 2252 C C . GLU A 1 273 ? 18.844 19.089 -38.109 1.00 94.44 273 GLU A C 1
ATOM 2254 O O . GLU A 1 273 ? 18.079 19.278 -37.158 1.00 94.44 273 GLU A O 1
ATOM 2259 N N . LEU A 1 274 ? 19.438 17.911 -38.320 1.00 94.69 274 LEU A N 1
ATOM 2260 C CA . LEU A 1 274 ? 19.225 16.746 -37.466 1.00 94.69 274 LEU A CA 1
ATOM 2261 C C . LEU A 1 274 ? 19.677 17.003 -36.021 1.00 94.69 274 LEU A C 1
ATOM 2263 O O . LEU A 1 274 ? 18.949 16.670 -35.084 1.00 94.69 274 LEU A O 1
ATOM 2267 N N . VAL A 1 275 ? 20.840 17.634 -35.827 1.00 91.19 275 VAL A N 1
ATOM 2268 C CA . VAL A 1 275 ? 21.346 18.016 -34.498 1.00 91.19 275 VAL A CA 1
ATOM 2269 C C . VAL A 1 275 ? 20.421 19.030 -33.830 1.00 91.19 275 VAL A C 1
ATOM 2271 O O . VAL A 1 275 ? 20.113 18.872 -32.652 1.00 91.19 275 VAL A O 1
ATOM 2274 N N . ILE A 1 276 ? 19.915 20.028 -34.562 1.00 95.25 276 ILE A N 1
ATOM 2275 C CA . ILE A 1 276 ? 18.955 21.003 -34.019 1.00 95.25 276 ILE A CA 1
ATOM 2276 C C . ILE A 1 276 ? 17.668 20.301 -33.574 1.00 95.25 276 ILE A C 1
ATOM 2278 O O . ILE A 1 276 ? 17.175 20.566 -32.476 1.00 95.25 276 ILE A O 1
ATOM 2282 N N . LYS A 1 277 ? 17.129 19.387 -34.390 1.00 94.06 277 LYS A N 1
ATOM 2283 C CA . LYS A 1 277 ? 15.926 18.622 -34.036 1.00 94.06 277 LYS A CA 1
ATOM 2284 C C . LYS A 1 277 ? 16.160 17.770 -32.786 1.00 94.06 277 LYS A C 1
ATOM 2286 O O . LYS A 1 277 ? 15.354 17.816 -31.862 1.00 94.06 277 LYS A O 1
ATOM 2291 N N . LYS A 1 278 ? 17.286 17.054 -32.723 1.00 93.06 278 LYS A N 1
ATOM 2292 C CA . LYS A 1 278 ? 17.644 16.225 -31.563 1.00 93.06 278 LYS A CA 1
ATOM 2293 C C . LYS A 1 278 ? 17.934 17.045 -30.305 1.00 93.06 278 LYS A C 1
ATOM 2295 O O . LYS A 1 278 ? 17.564 16.611 -29.221 1.00 93.06 278 LYS A O 1
ATOM 2300 N N . SER A 1 279 ? 18.516 18.238 -30.433 1.00 92.31 279 SER A N 1
ATOM 2301 C CA . SER A 1 279 ? 18.693 19.168 -29.308 1.00 92.31 279 SER A CA 1
ATOM 2302 C C . SER A 1 279 ? 17.347 19.587 -28.723 1.00 92.31 279 SER A C 1
ATOM 2304 O O . SER A 1 279 ? 17.169 19.518 -27.512 1.00 92.31 279 SER A O 1
ATOM 2306 N N . LYS A 1 280 ? 16.374 19.938 -29.577 1.00 95.31 280 LYS A N 1
ATOM 2307 C CA . LYS A 1 280 ? 15.015 20.286 -29.135 1.00 95.31 280 LYS A CA 1
ATOM 2308 C C . LYS A 1 280 ? 14.317 19.119 -28.432 1.00 95.31 280 LYS A C 1
ATOM 2310 O O . LYS A 1 280 ? 13.784 19.315 -27.349 1.00 95.31 280 LYS A O 1
ATOM 2315 N N . GLU A 1 281 ? 14.386 17.909 -28.992 1.00 94.56 281 GLU A N 1
ATOM 2316 C CA . GLU A 1 281 ? 13.838 16.701 -28.349 1.00 94.56 281 GLU A CA 1
ATOM 2317 C C . GLU A 1 281 ? 14.476 16.459 -26.963 1.00 94.56 281 GLU A C 1
ATOM 2319 O O . GLU A 1 281 ? 13.775 16.193 -25.988 1.00 94.56 281 GLU A O 1
ATOM 2324 N N . CYS A 1 282 ? 15.799 16.619 -26.834 1.00 90.56 282 CYS A N 1
ATOM 2325 C CA . CYS A 1 282 ? 16.486 16.531 -25.542 1.00 90.56 282 CYS A CA 1
ATOM 2326 C C . CYS A 1 282 ? 16.038 17.622 -24.555 1.00 90.56 282 CYS A C 1
ATOM 2328 O O . CYS A 1 282 ? 15.847 17.332 -23.375 1.00 90.56 282 CYS A O 1
ATOM 2330 N N . GLU A 1 283 ? 15.864 18.864 -25.009 1.00 95.25 283 GLU A N 1
ATOM 2331 C CA . GLU A 1 283 ? 15.365 19.973 -24.184 1.00 95.25 283 GLU A CA 1
ATOM 2332 C C . GLU A 1 283 ? 13.921 19.742 -23.715 1.00 95.25 283 GLU A C 1
ATOM 2334 O O . GLU A 1 283 ? 13.580 20.072 -22.577 1.00 95.25 283 GLU A O 1
ATOM 2339 N N . ASP A 1 284 ? 13.074 19.148 -24.555 1.00 95.12 284 ASP A N 1
ATOM 2340 C CA . ASP A 1 284 ? 11.701 18.775 -24.205 1.00 95.12 284 ASP A CA 1
ATOM 2341 C C . ASP A 1 284 ? 11.686 17.692 -23.121 1.00 95.12 284 ASP A C 1
ATOM 2343 O O . ASP A 1 284 ? 11.072 17.884 -22.068 1.00 95.12 284 ASP A O 1
ATOM 2347 N N . HIS A 1 285 ? 12.459 16.617 -23.297 1.00 91.06 285 HIS A N 1
ATOM 2348 C CA . HIS A 1 285 ? 12.603 15.576 -22.275 1.00 91.06 285 HIS A CA 1
ATOM 2349 C C . HIS A 1 285 ? 13.211 16.106 -20.971 1.00 91.06 285 HIS A C 1
ATOM 2351 O O . HIS A 1 285 ? 12.783 15.720 -19.882 1.00 91.06 285 HIS A O 1
ATOM 2357 N N . GLN A 1 286 ? 14.173 17.030 -21.050 1.00 93.88 286 GLN A N 1
ATOM 2358 C CA . GLN A 1 286 ? 14.744 17.699 -19.880 1.00 93.88 286 GLN A CA 1
ATOM 2359 C C . GLN A 1 286 ? 13.664 18.480 -19.111 1.00 93.88 286 GLN A C 1
ATOM 2361 O O . GLN A 1 286 ? 13.618 18.420 -17.879 1.00 93.88 286 GLN A O 1
ATOM 2366 N N . ARG A 1 287 ? 12.780 19.197 -19.819 1.00 95.44 287 ARG A N 1
ATOM 2367 C CA . ARG A 1 287 ? 11.664 19.944 -19.217 1.00 95.44 287 ARG A CA 1
ATOM 2368 C C . ARG A 1 287 ? 10.633 19.019 -18.577 1.00 95.44 287 ARG A C 1
ATOM 2370 O O . ARG A 1 287 ? 10.207 19.275 -17.450 1.00 95.44 287 ARG A O 1
ATOM 2377 N N . GLU A 1 288 ? 10.267 17.929 -19.246 1.00 94.56 288 GLU A N 1
ATOM 2378 C CA . GLU A 1 288 ? 9.368 16.913 -18.686 1.00 94.56 288 GLU A CA 1
ATOM 2379 C C . GLU A 1 288 ? 9.955 16.264 -17.431 1.00 94.56 288 GLU A C 1
ATOM 2381 O O . GLU A 1 288 ? 9.273 16.149 -16.411 1.00 94.56 288 GLU A O 1
ATOM 2386 N N . PHE A 1 289 ? 11.242 15.915 -17.459 1.00 92.00 289 PHE A N 1
ATOM 2387 C CA . PHE A 1 289 ? 11.935 15.354 -16.306 1.00 92.00 289 PHE A CA 1
ATOM 2388 C C . PHE A 1 289 ? 11.962 16.328 -15.121 1.00 92.00 289 PHE A C 1
ATOM 2390 O O . PHE A 1 289 ? 11.702 15.931 -13.985 1.00 92.00 289 PHE A O 1
ATOM 2397 N N . GLN A 1 290 ? 12.228 17.616 -15.364 1.00 94.69 290 GLN A N 1
ATOM 2398 C CA . GLN A 1 290 ? 12.169 18.645 -14.320 1.00 94.69 290 GLN A CA 1
ATOM 2399 C C . GLN A 1 290 ? 10.762 18.780 -13.730 1.00 94.69 290 GLN A C 1
ATOM 2401 O O . GLN A 1 290 ? 10.621 18.859 -12.506 1.00 94.69 290 GLN A O 1
ATOM 2406 N N . LYS A 1 291 ? 9.723 18.745 -14.575 1.00 95.56 291 LYS A N 1
ATOM 2407 C CA . LYS A 1 291 ? 8.326 18.771 -14.130 1.00 95.56 291 LYS A CA 1
ATOM 2408 C C . LYS A 1 291 ? 8.015 17.569 -13.233 1.00 95.56 291 LYS A C 1
ATOM 2410 O O . LYS A 1 291 ? 7.616 17.761 -12.084 1.00 95.56 291 LYS A O 1
ATOM 2415 N N . LEU A 1 292 ? 8.295 16.351 -13.694 1.00 93.50 292 LEU A N 1
ATOM 2416 C CA . LEU A 1 292 ? 8.092 15.126 -12.911 1.00 93.50 292 LEU A CA 1
ATOM 2417 C C . LEU A 1 292 ? 8.888 15.140 -11.600 1.00 93.50 292 LEU A C 1
ATOM 2419 O O . LEU A 1 292 ? 8.362 14.774 -10.553 1.00 93.50 292 LEU A O 1
ATOM 2423 N N . SER A 1 293 ? 10.133 15.616 -11.621 1.00 92.38 293 SER A N 1
ATOM 2424 C CA . SER A 1 293 ? 10.963 15.748 -10.418 1.00 92.38 293 SER A CA 1
ATOM 2425 C C . SER A 1 293 ? 10.331 16.691 -9.386 1.00 92.38 293 SER A C 1
ATOM 2427 O O . SER A 1 293 ? 10.288 16.375 -8.193 1.00 92.38 293 SER A O 1
ATOM 2429 N N . SER A 1 294 ? 9.759 17.816 -9.832 1.00 94.56 294 SER A N 1
ATOM 2430 C CA . SER A 1 294 ? 9.041 18.738 -8.945 1.00 94.56 294 SER A CA 1
ATOM 2431 C C . SER A 1 294 ? 7.744 18.139 -8.387 1.00 94.56 294 SER A C 1
ATOM 2433 O O . SER A 1 294 ? 7.487 18.259 -7.189 1.00 94.56 294 SER A O 1
ATOM 2435 N N . GLU A 1 295 ? 6.970 17.413 -9.200 1.00 95.00 295 GLU A N 1
ATOM 2436 C CA . GLU A 1 295 ? 5.763 16.697 -8.763 1.00 95.00 295 GLU A CA 1
ATOM 2437 C C . GLU A 1 295 ? 6.089 15.600 -7.739 1.00 95.00 295 GLU A C 1
ATOM 2439 O O . GLU A 1 295 ? 5.440 15.518 -6.692 1.00 95.00 295 GLU A O 1
ATOM 2444 N N . ILE A 1 296 ? 7.147 14.817 -7.978 1.00 92.44 296 ILE A N 1
ATOM 2445 C CA . ILE A 1 296 ? 7.666 13.825 -7.027 1.00 92.44 296 ILE A CA 1
ATOM 2446 C C . ILE A 1 296 ? 8.098 14.512 -5.726 1.00 92.44 296 ILE A C 1
ATOM 2448 O O . ILE A 1 296 ? 7.791 14.018 -4.640 1.00 92.44 296 ILE A O 1
ATOM 2452 N N . GLY A 1 297 ? 8.768 15.667 -5.805 1.00 95.88 297 GLY A N 1
ATOM 2453 C CA . GLY A 1 297 ? 9.152 16.465 -4.638 1.00 95.88 297 GLY A CA 1
ATOM 2454 C C . GLY A 1 297 ? 7.951 16.925 -3.802 1.00 95.88 297 GLY A C 1
ATOM 2455 O O . GLY A 1 297 ? 7.962 16.801 -2.571 1.00 95.88 297 GLY A O 1
ATOM 2456 N N . ILE A 1 298 ? 6.883 17.386 -4.459 1.00 95.12 298 ILE A N 1
ATOM 2457 C CA . ILE A 1 298 ? 5.625 17.779 -3.808 1.00 95.12 298 ILE A CA 1
ATOM 2458 C C . ILE A 1 298 ? 4.952 16.559 -3.166 1.00 95.12 298 ILE A C 1
ATOM 2460 O O . ILE A 1 298 ? 4.569 16.617 -1.996 1.00 95.12 298 ILE A O 1
ATOM 2464 N N . ALA A 1 299 ? 4.841 15.442 -3.891 1.00 91.88 299 ALA A N 1
ATOM 2465 C CA . ALA A 1 299 ? 4.238 14.211 -3.383 1.00 91.88 299 ALA A CA 1
ATOM 2466 C C . ALA A 1 299 ? 5.006 13.665 -2.171 1.00 91.88 299 ALA A C 1
ATOM 2468 O O . ALA A 1 299 ? 4.405 13.367 -1.140 1.00 91.88 299 ALA A O 1
ATOM 2469 N N . LYS A 1 300 ? 6.341 13.624 -2.244 1.00 94.44 300 LYS A N 1
ATOM 2470 C CA . LYS A 1 300 ? 7.206 13.221 -1.130 1.00 94.44 300 LYS A CA 1
ATOM 2471 C C . LYS A 1 300 ? 6.993 14.106 0.097 1.00 94.44 300 LYS A C 1
ATOM 2473 O O . LYS A 1 300 ? 6.875 13.584 1.205 1.00 94.44 300 LYS A O 1
ATOM 2478 N N . SER A 1 301 ? 6.905 15.423 -0.088 1.00 93.50 301 SER A N 1
ATOM 2479 C CA . SER A 1 301 ? 6.667 16.366 1.013 1.00 93.50 301 SER A CA 1
ATOM 2480 C C . SER A 1 301 ? 5.300 16.135 1.664 1.00 93.50 301 SER A C 1
ATOM 2482 O O . SER A 1 301 ? 5.209 16.074 2.889 1.00 93.50 301 SER A O 1
ATOM 2484 N N . ARG A 1 302 ? 4.252 15.902 0.859 1.00 95.75 302 ARG A N 1
ATOM 2485 C CA . ARG A 1 302 ? 2.911 15.542 1.356 1.00 95.75 302 ARG A CA 1
ATOM 2486 C C . ARG A 1 302 ? 2.921 14.237 2.146 1.00 95.75 302 ARG A C 1
ATOM 2488 O O . ARG A 1 302 ? 2.398 14.202 3.254 1.00 95.75 302 ARG A O 1
ATOM 2495 N N . PHE A 1 303 ? 3.539 13.182 1.614 1.00 92.06 303 PHE A N 1
ATOM 2496 C CA . PHE A 1 303 ? 3.629 11.903 2.320 1.00 92.06 303 PHE A CA 1
ATOM 2497 C C . PHE A 1 303 ? 4.434 12.016 3.611 1.00 92.06 303 PHE A C 1
ATOM 2499 O O . PHE A 1 303 ? 4.019 11.468 4.624 1.00 92.06 303 PHE A O 1
ATOM 2506 N N . THR A 1 304 ? 5.530 12.777 3.604 1.00 93.19 304 THR A N 1
ATOM 2507 C CA . THR A 1 304 ? 6.315 13.044 4.818 1.00 93.19 304 THR A CA 1
ATOM 2508 C C . THR A 1 304 ? 5.448 13.715 5.878 1.00 93.19 304 THR A C 1
ATOM 2510 O O . THR A 1 304 ? 5.431 13.267 7.019 1.00 93.19 304 THR A O 1
ATOM 2513 N N . HIS A 1 305 ? 4.666 14.729 5.496 1.00 95.25 305 HIS A N 1
ATOM 2514 C CA . HIS A 1 305 ? 3.762 15.404 6.421 1.00 95.25 305 HIS A CA 1
ATOM 2515 C C . HIS A 1 305 ? 2.707 14.453 7.009 1.00 95.25 305 HIS A C 1
ATOM 2517 O O . HIS A 1 305 ? 2.560 14.387 8.228 1.00 95.25 305 HIS A O 1
ATOM 2523 N N . ILE A 1 306 ? 2.047 13.648 6.168 1.00 95.94 306 ILE A N 1
ATOM 2524 C CA . ILE A 1 306 ? 1.050 12.662 6.616 1.00 95.94 306 ILE A CA 1
ATOM 2525 C C . ILE A 1 306 ? 1.678 11.650 7.580 1.00 95.94 306 ILE A C 1
ATOM 2527 O O . ILE A 1 306 ? 1.090 11.344 8.614 1.00 95.94 306 ILE A O 1
ATOM 2531 N N . VAL A 1 307 ? 2.874 11.142 7.273 1.00 91.62 307 VAL A N 1
ATOM 2532 C CA . VAL A 1 307 ? 3.586 10.208 8.158 1.00 91.62 307 VAL A CA 1
ATOM 2533 C C . VAL A 1 307 ? 3.858 10.863 9.509 1.00 91.62 307 VAL A C 1
ATOM 2535 O O . VAL A 1 307 ? 3.489 10.288 10.529 1.00 91.62 307 VAL A O 1
ATOM 2538 N N . THR A 1 308 ? 4.385 12.091 9.530 1.00 93.94 308 THR A N 1
ATOM 2539 C CA . THR A 1 308 ? 4.649 12.801 10.792 1.00 93.94 308 THR A CA 1
ATOM 2540 C C . THR A 1 308 ? 3.377 13.062 11.605 1.00 93.94 308 THR A C 1
ATOM 2542 O O . THR A 1 308 ? 3.387 12.917 12.824 1.00 93.94 308 THR A O 1
ATOM 2545 N N . GLU A 1 309 ? 2.253 13.380 10.957 1.00 94.81 309 GLU A N 1
ATOM 2546 C CA . GLU A 1 309 ? 0.963 13.584 11.627 1.00 94.81 309 GLU A CA 1
ATOM 2547 C C . GLU A 1 309 ? 0.428 12.275 12.239 1.00 94.81 309 GLU A C 1
ATOM 2549 O O . GLU A 1 309 ? -0.078 12.255 13.367 1.00 94.81 309 GLU A O 1
ATOM 2554 N N . LYS A 1 310 ? 0.569 11.151 11.522 1.00 92.94 310 LYS A N 1
ATOM 2555 C CA . LYS A 1 310 ? 0.178 9.828 12.032 1.00 92.94 310 LYS A CA 1
ATOM 2556 C C . LYS A 1 310 ? 1.087 9.353 13.161 1.00 92.94 310 LYS A C 1
ATOM 2558 O O . LYS A 1 310 ? 0.573 8.796 14.128 1.00 92.94 310 LYS A O 1
ATOM 2563 N N . GLU A 1 311 ? 2.387 9.621 13.091 1.00 93.19 311 GLU A N 1
ATOM 2564 C CA . GLU A 1 311 ? 3.332 9.352 14.182 1.00 93.19 311 GLU A CA 1
ATOM 2565 C C . GLU A 1 311 ? 2.983 10.155 15.442 1.00 93.19 311 GLU A C 1
ATOM 2567 O O . GLU A 1 311 ? 2.932 9.591 16.535 1.00 93.19 311 GLU A O 1
ATOM 2572 N N . GLN A 1 312 ? 2.656 11.443 15.300 1.00 95.50 312 GLN A N 1
ATOM 2573 C CA . GLN A 1 312 ? 2.204 12.279 16.418 1.00 95.50 312 GLN A CA 1
ATOM 2574 C C . GLN A 1 312 ? 0.884 11.776 17.017 1.00 95.50 312 GLN A C 1
ATOM 2576 O O . GLN A 1 312 ? 0.746 11.693 18.237 1.00 95.50 312 GLN A O 1
ATOM 2581 N N . SER A 1 313 ? -0.071 11.385 16.168 1.00 93.75 313 SER A N 1
ATOM 2582 C CA . SER A 1 313 ? -1.350 10.815 16.611 1.00 93.75 313 SER A CA 1
ATOM 2583 C C . SER A 1 313 ? -1.158 9.493 17.365 1.00 93.75 313 SER A C 1
ATOM 2585 O O . SER A 1 313 ? -1.807 9.256 18.385 1.00 93.75 313 SER A O 1
ATOM 2587 N N . LEU A 1 314 ? -0.246 8.637 16.892 1.00 94.44 314 LEU A N 1
ATOM 2588 C CA . LEU A 1 314 ? 0.112 7.386 17.559 1.00 94.44 314 LEU A CA 1
ATOM 2589 C C . LEU A 1 314 ? 0.755 7.649 18.923 1.00 94.44 314 LEU A C 1
ATOM 2591 O O . LEU A 1 314 ? 0.375 7.007 19.901 1.00 94.44 314 LEU A O 1
ATOM 2595 N N . LEU A 1 315 ? 1.681 8.609 19.003 1.00 95.44 315 LEU A N 1
ATOM 2596 C CA . LEU A 1 315 ? 2.316 8.997 20.260 1.00 95.44 315 LEU A CA 1
ATOM 2597 C C . LEU A 1 315 ? 1.279 9.496 21.277 1.00 95.44 315 LEU A C 1
ATOM 2599 O O . LEU A 1 315 ? 1.307 9.077 22.433 1.00 95.44 315 LEU A O 1
ATOM 2603 N N . ALA A 1 316 ? 0.317 10.315 20.844 1.00 95.31 316 ALA A N 1
ATOM 2604 C CA . ALA A 1 316 ? -0.781 10.767 21.698 1.00 95.31 316 ALA A CA 1
ATOM 2605 C C . ALA A 1 316 ? -1.644 9.593 22.202 1.00 95.31 316 ALA A C 1
ATOM 2607 O O . ALA A 1 316 ? -1.993 9.537 23.381 1.00 95.31 316 ALA A O 1
ATOM 2608 N N . CYS A 1 317 ? -1.938 8.611 21.342 1.00 89.06 317 CYS A N 1
ATOM 2609 C CA . CYS A 1 317 ? -2.664 7.402 21.745 1.00 89.06 317 CYS A CA 1
ATOM 2610 C C . CYS A 1 317 ? -1.872 6.562 22.760 1.00 89.06 317 CYS A C 1
ATOM 2612 O O . CYS A 1 317 ? -2.450 6.059 23.721 1.00 89.06 317 CYS A O 1
ATOM 2614 N N . GLN A 1 318 ? -0.555 6.427 22.576 1.00 93.38 318 GLN A N 1
ATOM 2615 C CA . GLN A 1 318 ? 0.322 5.710 23.506 1.00 93.38 318 GLN A CA 1
ATOM 2616 C C . GLN A 1 318 ? 0.379 6.393 24.876 1.00 93.38 318 GLN A C 1
ATOM 2618 O O . GLN A 1 318 ? 0.272 5.718 25.899 1.00 93.38 318 GLN A O 1
ATOM 2623 N N . GLN A 1 319 ? 0.489 7.723 24.903 1.00 94.88 319 GLN A N 1
ATOM 2624 C CA . GLN A 1 319 ? 0.442 8.505 26.140 1.00 94.88 319 GLN A CA 1
ATOM 2625 C C . GLN A 1 319 ? -0.908 8.346 26.847 1.00 94.88 319 GLN A C 1
ATOM 2627 O O . GLN A 1 319 ? -0.951 8.094 28.048 1.00 94.88 319 GLN A O 1
ATOM 2632 N N . MET A 1 320 ? -2.017 8.411 26.102 1.00 95.69 320 MET A N 1
ATOM 2633 C CA . MET A 1 320 ? -3.353 8.208 26.666 1.00 95.69 320 MET A CA 1
ATOM 2634 C C . MET A 1 320 ? -3.520 6.799 27.247 1.00 95.69 320 MET A C 1
ATOM 2636 O O . MET A 1 320 ? -4.066 6.643 28.338 1.00 95.69 320 MET A O 1
ATOM 2640 N N . TYR A 1 321 ? -3.014 5.776 26.554 1.00 90.75 321 TYR A N 1
ATOM 2641 C CA . TYR A 1 321 ? -3.004 4.404 27.056 1.00 90.75 321 TYR A CA 1
ATOM 2642 C C . TYR A 1 321 ? -2.205 4.277 28.361 1.00 90.75 321 TYR A C 1
ATOM 2644 O O . TYR A 1 321 ? -2.701 3.675 29.311 1.00 90.75 321 TYR A O 1
ATOM 2652 N N . GLN A 1 322 ? -1.016 4.885 28.444 1.00 95.12 322 GLN A N 1
ATOM 2653 C CA . GLN A 1 322 ? -0.219 4.903 29.676 1.00 95.12 322 GLN A CA 1
ATOM 2654 C C . GLN A 1 322 ? -0.971 5.574 30.833 1.00 95.12 322 GLN A C 1
ATOM 2656 O O . GLN A 1 322 ? -1.059 4.992 31.911 1.00 95.12 322 GLN A O 1
ATOM 2661 N N . CYS A 1 323 ? -1.594 6.736 30.608 1.00 94.44 323 CYS A N 1
ATOM 2662 C CA . CYS A 1 323 ? -2.391 7.406 31.640 1.00 94.44 323 CYS A CA 1
ATOM 2663 C C . CYS A 1 323 ? -3.566 6.542 32.125 1.00 94.44 323 CYS A C 1
ATOM 2665 O O . CYS A 1 323 ? -3.802 6.439 33.328 1.00 94.44 323 CYS A O 1
ATOM 2667 N N . LEU A 1 324 ? -4.289 5.887 31.211 1.00 92.50 324 LEU A N 1
ATOM 2668 C CA . LEU A 1 324 ? -5.393 4.990 31.570 1.00 92.50 324 LEU A CA 1
ATOM 2669 C C . LEU A 1 324 ? -4.905 3.749 32.330 1.00 92.50 324 LEU A C 1
ATOM 2671 O O . LEU A 1 324 ? -5.569 3.291 33.264 1.00 92.50 324 LEU A O 1
ATOM 2675 N N . GLN A 1 325 ? -3.739 3.217 31.967 1.00 93.69 325 GLN A N 1
ATOM 2676 C CA . GLN A 1 325 ? -3.107 2.108 32.675 1.00 93.69 325 GLN A CA 1
ATOM 2677 C C . GLN A 1 325 ? -2.735 2.509 34.111 1.00 93.69 325 GLN A C 1
ATOM 2679 O O . GLN A 1 325 ? -3.053 1.786 35.056 1.00 93.69 325 GLN A O 1
ATOM 2684 N N . GLU A 1 326 ? -2.129 3.682 34.296 1.00 94.12 326 GLU A N 1
ATOM 2685 C CA . GLU A 1 326 ? -1.811 4.230 35.619 1.00 94.12 326 GLU A CA 1
ATOM 2686 C C . GLU A 1 326 ? -3.070 4.484 36.458 1.00 94.12 326 GLU A C 1
ATOM 2688 O O . GLU A 1 326 ? -3.110 4.135 37.642 1.00 94.12 326 GLU A O 1
ATOM 2693 N N . GLU A 1 327 ? -4.129 5.035 35.855 1.00 93.56 327 GLU A N 1
ATOM 2694 C CA . GLU A 1 327 ? -5.406 5.261 36.536 1.00 93.56 327 GLU A CA 1
ATOM 2695 C C . GLU A 1 327 ? -6.050 3.940 36.979 1.00 93.56 327 GLU A C 1
ATOM 2697 O O . GLU A 1 327 ? -6.589 3.852 38.087 1.00 93.56 327 GLU A O 1
ATOM 2702 N N . THR A 1 328 ? -5.950 2.899 36.150 1.00 90.19 328 THR A N 1
ATOM 2703 C CA . THR A 1 328 ? -6.444 1.552 36.465 1.00 90.19 328 THR A CA 1
ATOM 2704 C C . THR A 1 328 ? -5.699 0.969 37.662 1.00 90.19 328 THR A C 1
ATOM 2706 O O . THR A 1 328 ? -6.335 0.581 38.641 1.00 90.19 328 THR A O 1
ATOM 2709 N N . ILE A 1 329 ? -4.362 1.024 37.660 1.00 94.50 329 ILE A N 1
ATOM 2710 C CA . ILE A 1 329 ? -3.531 0.582 38.793 1.00 94.50 329 ILE A CA 1
ATOM 2711 C C . ILE A 1 329 ? -3.878 1.374 40.066 1.00 94.50 329 ILE A C 1
ATOM 2713 O O . ILE A 1 329 ? -3.944 0.820 41.166 1.00 94.50 329 ILE A O 1
ATOM 2717 N N . ALA A 1 330 ? -4.113 2.684 39.950 1.00 93.94 330 ALA A N 1
ATOM 2718 C CA . ALA A 1 330 ? -4.498 3.515 41.086 1.00 93.94 330 ALA A CA 1
ATOM 2719 C C . ALA A 1 330 ? -5.893 3.158 41.628 1.00 93.94 330 ALA A C 1
ATOM 2721 O O . ALA A 1 330 ? -6.097 3.179 42.845 1.00 93.94 330 ALA A O 1
ATOM 2722 N N . LYS A 1 331 ? -6.861 2.838 40.759 1.00 91.62 331 LYS A N 1
ATOM 2723 C CA . LYS A 1 331 ? -8.196 2.366 41.163 1.00 91.62 331 LYS A CA 1
ATOM 2724 C C . LYS A 1 331 ? -8.126 1.004 41.844 1.00 91.62 331 LYS A C 1
ATOM 2726 O O . LYS A 1 331 ? -8.704 0.865 42.916 1.00 91.62 331 LYS A O 1
ATOM 2731 N N . GLU A 1 332 ? -7.351 0.070 41.306 1.00 92.12 332 GLU A N 1
ATOM 2732 C CA . GLU A 1 332 ? -7.158 -1.264 41.883 1.00 92.12 332 GLU A CA 1
ATOM 2733 C C . GLU A 1 332 ? -6.555 -1.184 43.296 1.00 92.12 332 GLU A C 1
ATOM 2735 O O . GLU A 1 332 ? -7.096 -1.743 44.248 1.00 92.12 332 GLU A O 1
ATOM 2740 N N . LYS A 1 333 ? -5.524 -0.348 43.493 1.00 94.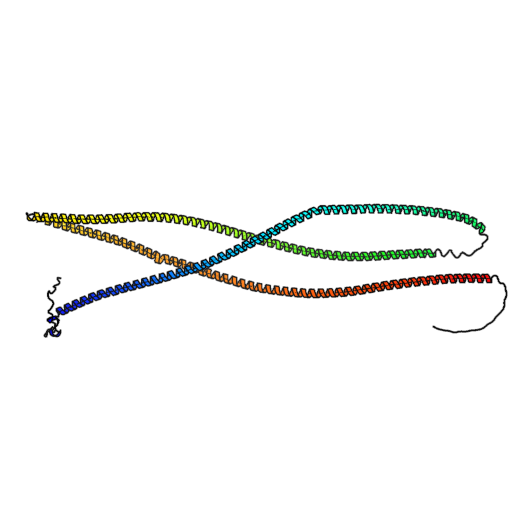12 333 LYS A N 1
ATOM 2741 C CA . LYS A 1 333 ? -4.964 -0.080 44.832 1.00 94.12 333 LYS A CA 1
ATOM 2742 C C . LYS A 1 333 ? -5.988 0.515 45.806 1.00 94.12 333 LYS A C 1
ATOM 2744 O O . LYS A 1 333 ? -5.967 0.193 46.996 1.00 94.12 333 LYS A O 1
ATOM 2749 N N . ARG A 1 334 ? -6.863 1.417 45.339 1.00 93.31 334 ARG A N 1
ATOM 2750 C CA . ARG A 1 334 ? -7.935 1.985 46.179 1.00 93.31 334 ARG A CA 1
ATOM 2751 C C . ARG A 1 334 ? -8.964 0.922 46.550 1.00 93.31 334 ARG A C 1
ATOM 2753 O O . ARG A 1 334 ? -9.371 0.877 47.708 1.00 93.31 334 ARG A O 1
ATOM 2760 N N . GLU A 1 335 ? -9.348 0.073 45.605 1.00 91.25 335 GLU A N 1
ATOM 2761 C CA . GLU A 1 335 ? -10.278 -1.029 45.837 1.00 91.25 335 GLU A CA 1
ATOM 2762 C C . GLU A 1 335 ? -9.722 -2.026 46.860 1.00 91.25 335 GLU A C 1
ATOM 2764 O O . GLU A 1 335 ? -10.415 -2.377 47.814 1.00 91.25 335 GLU A O 1
ATOM 2769 N N . ASP A 1 336 ? -8.451 -2.408 46.741 1.00 93.44 336 ASP A N 1
ATOM 2770 C CA . ASP A 1 336 ? -7.787 -3.291 47.703 1.00 93.44 336 ASP A CA 1
ATOM 2771 C C . ASP A 1 336 ? -7.735 -2.696 49.113 1.00 93.44 336 ASP A C 1
ATOM 2773 O O . ASP A 1 336 ? -7.949 -3.398 50.106 1.00 93.44 336 ASP A O 1
ATOM 2777 N N . ASN A 1 337 ? -7.483 -1.392 49.225 1.00 94.06 337 ASN A N 1
ATOM 2778 C CA . ASN A 1 337 ? -7.516 -0.702 50.512 1.00 94.06 337 ASN A CA 1
ATOM 2779 C C . ASN A 1 337 ? -8.928 -0.677 51.112 1.00 94.06 337 ASN A C 1
ATOM 2781 O O . ASN A 1 337 ? -9.078 -0.890 52.318 1.00 94.06 337 ASN A O 1
ATOM 2785 N N . LEU A 1 338 ? -9.960 -0.464 50.290 1.00 92.62 338 LEU A N 1
ATOM 2786 C CA . LEU A 1 338 ? -11.352 -0.545 50.732 1.00 92.62 338 LEU A CA 1
ATOM 2787 C C . LEU A 1 338 ? -11.703 -1.965 51.181 1.00 92.62 338 LEU A C 1
ATOM 2789 O O . LEU A 1 338 ? -12.204 -2.122 52.286 1.00 92.62 338 LEU A O 1
ATOM 2793 N N . LYS A 1 339 ? -11.345 -2.998 50.408 1.00 93.31 339 LYS A N 1
ATOM 2794 C CA . LYS A 1 339 ? -11.538 -4.412 50.779 1.00 93.31 339 LYS A CA 1
ATOM 2795 C C . LYS A 1 339 ? -10.897 -4.745 52.125 1.00 93.31 339 LYS A C 1
ATOM 2797 O O . LYS A 1 339 ? -11.527 -5.390 52.960 1.00 93.31 339 LYS A O 1
ATOM 2802 N N . LYS A 1 340 ? -9.661 -4.294 52.368 1.00 94.56 340 LYS A N 1
ATOM 2803 C CA . LYS A 1 340 ? -8.988 -4.470 53.669 1.00 94.56 340 LYS A CA 1
ATOM 2804 C C . LYS A 1 340 ? -9.761 -3.790 54.797 1.00 94.56 340 LYS A C 1
ATOM 2806 O O . LYS A 1 340 ? -9.934 -4.385 55.854 1.00 94.56 340 LYS A O 1
ATOM 2811 N N . ARG A 1 341 ? -10.247 -2.568 54.570 1.00 94.94 341 ARG A N 1
ATOM 2812 C CA . ARG A 1 341 ? -11.008 -1.812 55.571 1.00 94.94 341 ARG A CA 1
ATOM 2813 C C . ARG A 1 341 ? -12.370 -2.438 55.862 1.00 94.94 341 ARG A C 1
ATOM 2815 O O . ARG A 1 341 ? -12.742 -2.525 57.025 1.00 94.94 341 ARG A O 1
ATOM 2822 N N . THR A 1 342 ? -13.062 -2.933 54.840 1.00 91.94 342 THR A N 1
ATOM 2823 C CA . THR A 1 342 ? -14.311 -3.685 54.992 1.00 91.94 342 THR A CA 1
ATOM 2824 C C . THR A 1 342 ? -14.095 -4.930 55.845 1.00 91.94 342 THR A C 1
ATOM 2826 O O . THR A 1 342 ? -14.823 -5.110 56.809 1.00 91.94 342 THR A O 1
ATOM 2829 N N . LYS A 1 343 ? -13.036 -5.714 55.593 1.00 94.81 343 LYS A N 1
ATOM 2830 C CA . LYS A 1 343 ? -12.708 -6.893 56.418 1.00 94.81 343 LYS A CA 1
ATOM 2831 C C . LYS A 1 343 ? -12.474 -6.553 57.893 1.00 94.81 343 LYS A C 1
ATOM 2833 O O . LYS A 1 343 ? -12.887 -7.309 58.766 1.00 94.81 343 LYS A O 1
ATOM 2838 N N . ILE A 1 344 ? -11.813 -5.427 58.177 1.00 95.38 344 ILE A N 1
ATOM 2839 C CA . ILE A 1 344 ? -11.612 -4.961 59.559 1.00 95.38 344 ILE A CA 1
ATOM 2840 C C . ILE A 1 344 ? -12.968 -4.646 60.202 1.00 95.38 344 ILE A C 1
ATOM 2842 O O . ILE A 1 344 ? -13.271 -5.187 61.261 1.00 95.38 344 ILE A O 1
ATOM 2846 N N . LEU A 1 345 ? -13.809 -3.852 59.534 1.00 92.00 345 LEU A N 1
ATOM 2847 C CA . LEU A 1 345 ? -15.138 -3.490 60.039 1.00 92.00 345 LEU A CA 1
ATOM 2848 C C . LEU A 1 345 ? -16.053 -4.712 60.221 1.00 92.00 345 LEU A C 1
ATOM 2850 O O . LEU A 1 345 ? -16.791 -4.781 61.199 1.00 92.00 345 LEU A O 1
ATOM 2854 N N . GLU A 1 346 ? -15.989 -5.692 59.319 1.00 93.38 346 GLU A N 1
ATOM 2855 C CA . GLU A 1 346 ? -16.702 -6.969 59.445 1.00 93.38 346 GLU A CA 1
ATOM 2856 C C . GLU A 1 346 ? -16.251 -7.737 60.695 1.00 93.38 346 GLU A C 1
ATOM 2858 O O . GLU A 1 346 ? -17.089 -8.214 61.458 1.00 93.38 346 GLU A O 1
ATOM 2863 N N . SER A 1 347 ? -14.939 -7.797 60.956 1.00 94.00 347 SER A N 1
ATOM 2864 C CA . SER A 1 347 ? -14.408 -8.449 62.159 1.00 94.00 347 SER A CA 1
ATOM 2865 C C . SER A 1 347 ? -14.799 -7.725 63.455 1.00 94.00 347 SER A C 1
ATOM 2867 O O . SER A 1 347 ? -15.140 -8.377 64.443 1.00 94.00 347 SER A O 1
ATOM 2869 N N . GLU A 1 348 ? -14.817 -6.387 63.451 1.00 94.75 348 GLU A N 1
ATOM 2870 C CA . GLU A 1 348 ? -15.273 -5.573 64.585 1.00 94.75 348 GLU A CA 1
ATOM 2871 C C . GLU A 1 348 ? -16.768 -5.788 64.855 1.00 94.75 348 GLU A C 1
ATOM 2873 O O . GLU A 1 348 ? -17.166 -6.006 66.001 1.00 94.75 348 GLU A O 1
ATOM 2878 N N . LEU A 1 349 ? -17.594 -5.807 63.805 1.00 93.25 349 LEU A N 1
ATOM 2879 C CA . LEU A 1 349 ? -19.021 -6.125 63.901 1.00 93.25 349 LEU A CA 1
ATOM 2880 C C . LEU A 1 349 ? -19.261 -7.516 64.485 1.00 93.25 349 LEU A C 1
ATOM 2882 O O . LEU A 1 349 ? -20.162 -7.699 65.305 1.00 93.25 349 LEU A O 1
ATOM 2886 N N . GLU A 1 350 ? -18.458 -8.501 64.090 1.00 94.56 350 GLU A N 1
ATOM 2887 C CA . GLU A 1 350 ? -18.587 -9.856 64.610 1.00 94.56 350 GLU A CA 1
ATOM 2888 C C . GLU A 1 350 ? -18.236 -9.944 66.104 1.00 94.56 350 GLU A C 1
ATOM 2890 O O . GLU A 1 350 ? -18.910 -10.656 66.853 1.00 94.56 350 GLU A O 1
ATOM 2895 N N . ILE A 1 351 ? -17.244 -9.177 66.569 1.00 95.44 351 ILE A N 1
ATOM 2896 C CA . ILE A 1 351 ? -16.927 -9.051 68.000 1.00 95.44 351 ILE A CA 1
ATOM 2897 C C . ILE A 1 351 ? -18.091 -8.398 68.754 1.00 95.44 351 ILE A C 1
ATOM 2899 O O . ILE A 1 351 ? -18.526 -8.929 69.776 1.00 95.44 351 ILE A O 1
ATOM 2903 N N . ILE A 1 352 ? -18.630 -7.288 68.242 1.00 93.25 352 ILE A N 1
ATOM 2904 C CA . ILE A 1 352 ? -19.759 -6.583 68.868 1.00 93.25 352 ILE A CA 1
ATOM 2905 C C . ILE A 1 352 ? -20.983 -7.501 68.969 1.00 93.25 352 ILE A C 1
ATOM 2907 O O . ILE A 1 352 ? -21.607 -7.568 70.024 1.00 93.25 352 ILE A O 1
ATOM 2911 N N . ASN A 1 353 ? -21.292 -8.272 67.925 1.00 94.56 353 ASN A N 1
ATOM 2912 C CA . ASN A 1 353 ? -22.394 -9.238 67.951 1.00 94.56 353 ASN A CA 1
ATOM 2913 C C . ASN A 1 353 ? -22.189 -10.353 68.987 1.00 94.56 353 ASN A C 1
ATOM 2915 O O . ASN A 1 353 ? -23.154 -10.787 69.618 1.00 94.56 353 ASN A O 1
ATOM 2919 N N . LYS A 1 354 ? -20.951 -10.828 69.181 1.00 95.12 354 LYS A N 1
ATOM 2920 C CA . LYS A 1 354 ? -20.641 -11.809 70.234 1.00 95.12 354 LYS A CA 1
ATOM 2921 C C . LYS A 1 354 ? -20.864 -11.218 71.626 1.00 95.12 354 LYS A C 1
ATOM 2923 O O . LYS A 1 354 ? -21.504 -11.866 72.448 1.00 95.12 354 LYS A O 1
ATOM 2928 N N . LEU A 1 355 ? -20.397 -9.991 71.864 1.00 94.94 355 LEU A N 1
ATOM 2929 C CA . LEU A 1 355 ? -20.610 -9.281 73.131 1.00 94.94 355 LEU A CA 1
ATOM 2930 C C . LEU A 1 355 ? -22.097 -9.014 73.394 1.00 94.94 355 LEU A C 1
ATOM 2932 O O . LEU A 1 355 ? -22.564 -9.200 74.514 1.00 94.94 355 LEU A O 1
ATOM 2936 N N . LEU A 1 356 ? -22.849 -8.630 72.359 1.00 94.31 356 LEU A N 1
ATOM 2937 C CA . LEU A 1 356 ? -24.292 -8.423 72.453 1.00 94.31 356 LEU A CA 1
ATOM 2938 C C . LEU A 1 356 ? -25.004 -9.707 72.898 1.00 94.31 356 LEU A C 1
ATOM 2940 O O . LEU A 1 356 ? -25.769 -9.668 73.855 1.00 94.31 356 LEU A O 1
ATOM 2944 N N . LYS A 1 357 ? -24.700 -10.850 72.268 1.00 93.62 357 LYS A N 1
ATOM 2945 C CA . LYS A 1 357 ? -25.276 -12.147 72.658 1.00 93.62 357 LYS A CA 1
ATOM 2946 C C . LYS A 1 357 ? -24.950 -12.527 74.100 1.00 93.62 357 LYS A C 1
ATOM 2948 O O . LYS A 1 357 ? -25.831 -12.988 74.814 1.00 93.62 357 LYS A O 1
ATOM 2953 N N . GLN A 1 358 ? -23.712 -12.301 74.543 1.00 94.00 358 GLN A N 1
ATOM 2954 C CA . GLN A 1 358 ? -23.324 -12.551 75.936 1.00 94.00 358 GLN A CA 1
ATOM 2955 C C . GLN A 1 358 ? -24.136 -11.692 76.913 1.00 94.00 358 GLN A C 1
ATOM 2957 O O . GLN A 1 358 ? -24.639 -12.203 77.908 1.00 94.00 358 GLN A O 1
ATOM 2962 N N . GLN A 1 359 ? -24.323 -10.405 76.607 1.00 92.56 359 GLN A N 1
ATOM 2963 C CA . GLN A 1 359 ? -25.159 -9.516 77.417 1.00 92.56 359 GLN A CA 1
ATOM 2964 C C . GLN A 1 359 ? -26.635 -9.942 77.415 1.00 92.56 359 GLN A C 1
ATOM 2966 O O . GLN A 1 359 ? -27.295 -9.896 78.451 1.00 92.56 359 GLN A O 1
ATOM 2971 N N . GLU A 1 360 ? -27.165 -10.394 76.277 1.00 93.19 360 GLU A N 1
ATOM 2972 C CA . GLU A 1 360 ? -28.523 -10.943 76.195 1.00 93.19 360 GLU A CA 1
ATOM 2973 C C . GLU A 1 360 ? -28.688 -12.198 77.069 1.00 93.19 360 GLU A C 1
ATOM 2975 O O . GLU A 1 360 ? -29.681 -12.310 77.793 1.00 93.19 360 GLU A O 1
ATOM 2980 N N . GLU A 1 361 ? -27.713 -13.112 77.057 1.00 93.44 361 GLU A N 1
ATOM 2981 C CA . GLU A 1 361 ? -27.687 -14.311 77.905 1.00 93.44 361 GLU A CA 1
ATOM 2982 C C . GLU A 1 361 ? -27.604 -13.959 79.401 1.00 93.44 361 GLU A C 1
ATOM 2984 O O . GLU A 1 361 ? -28.389 -14.482 80.197 1.00 93.44 361 GLU A O 1
ATOM 2989 N N . GLU A 1 362 ? -26.732 -13.023 79.792 1.00 93.88 362 GLU A N 1
ATOM 2990 C CA . GLU A 1 362 ? -26.641 -12.517 81.171 1.00 93.88 362 GLU A CA 1
ATOM 2991 C C . GLU A 1 362 ? -27.969 -11.912 81.642 1.00 93.88 362 GLU A C 1
ATOM 2993 O O . GLU A 1 362 ? -28.445 -12.221 82.736 1.00 93.88 362 GLU A O 1
ATOM 2998 N N . ILE A 1 363 ? -28.625 -11.101 80.803 1.00 93.31 363 ILE A N 1
ATOM 2999 C CA . ILE A 1 363 ? -29.942 -10.529 81.111 1.00 93.31 363 ILE A CA 1
ATOM 3000 C C . ILE A 1 363 ? -30.981 -11.634 81.335 1.00 93.31 363 ILE A C 1
ATOM 3002 O O . ILE A 1 363 ? -31.843 -11.495 82.208 1.00 93.31 363 ILE A O 1
ATOM 3006 N N . VAL A 1 364 ? -30.938 -12.722 80.561 1.00 94.44 364 VAL A N 1
ATOM 3007 C CA . VAL A 1 364 ? -31.843 -13.867 80.746 1.00 94.44 364 VAL A CA 1
ATOM 3008 C C . VAL A 1 364 ? -31.584 -14.561 82.084 1.00 94.44 364 VAL A C 1
ATOM 3010 O O . VAL A 1 364 ? -32.546 -14.824 82.809 1.00 94.44 364 VAL A O 1
ATOM 3013 N N . ILE A 1 365 ? -30.321 -14.800 82.447 1.00 92.00 365 ILE A N 1
ATOM 3014 C CA . ILE A 1 365 ? -29.952 -15.409 83.735 1.00 92.00 365 ILE A CA 1
ATOM 3015 C C . ILE A 1 365 ? -30.411 -14.520 84.896 1.00 92.00 365 ILE A C 1
ATOM 3017 O O . ILE A 1 365 ? -31.127 -14.987 85.778 1.00 92.00 365 ILE A O 1
ATOM 3021 N N . LEU A 1 366 ? -30.108 -13.220 84.855 1.00 92.31 366 LEU A N 1
ATOM 3022 C CA . LEU A 1 366 ? -30.526 -12.262 85.886 1.00 92.31 366 LEU A CA 1
ATOM 3023 C C . LEU A 1 366 ? -32.053 -12.187 86.022 1.00 92.31 366 LEU A C 1
ATOM 3025 O O . LEU A 1 366 ? -32.583 -12.061 87.130 1.00 92.31 366 LEU A O 1
ATOM 3029 N N . LYS A 1 367 ? -32.792 -12.288 84.908 1.00 91.50 367 LYS A N 1
ATOM 3030 C CA . LYS A 1 367 ? -34.259 -12.387 84.940 1.00 91.50 367 LYS A CA 1
ATOM 3031 C C . LYS A 1 367 ? -34.718 -13.659 85.655 1.00 91.50 367 LYS A C 1
ATOM 3033 O O . LYS A 1 367 ? -35.610 -13.566 86.493 1.00 91.50 367 LYS A O 1
ATOM 3038 N N . GLN A 1 368 ? -34.103 -14.811 85.381 1.00 91.38 368 GLN A N 1
ATOM 3039 C CA . GLN A 1 368 ? -34.424 -16.076 86.055 1.00 91.38 368 GLN A CA 1
ATOM 3040 C C . GLN A 1 368 ? -34.076 -16.050 87.549 1.00 91.38 368 GLN A C 1
ATOM 3042 O O . GLN A 1 368 ? -34.877 -16.500 88.370 1.00 91.38 368 GLN A O 1
ATOM 3047 N N . GLU A 1 369 ? -32.926 -15.488 87.924 1.00 90.69 369 GLU A N 1
ATOM 3048 C CA . GLU A 1 369 ? -32.532 -15.304 89.324 1.00 90.69 369 GLU A CA 1
ATOM 3049 C C . GLU A 1 369 ? -33.528 -14.413 90.062 1.00 90.69 369 GLU A C 1
ATOM 3051 O O . GLU A 1 369 ? -34.015 -14.779 91.133 1.00 90.69 369 GLU A O 1
ATOM 3056 N N . ARG A 1 370 ? -33.907 -13.279 89.460 1.00 91.44 370 ARG A N 1
ATOM 3057 C CA . ARG A 1 370 ? -34.950 -12.403 90.000 1.00 91.44 370 ARG A CA 1
ATOM 3058 C C . ARG A 1 370 ? -36.269 -13.156 90.187 1.00 91.44 370 ARG A C 1
ATOM 3060 O O . ARG A 1 370 ? -36.904 -12.990 91.225 1.00 91.44 370 ARG A O 1
ATOM 3067 N N . GLU A 1 371 ? -36.694 -13.960 89.215 1.00 89.88 371 GLU A N 1
ATOM 3068 C CA . GLU A 1 371 ? -37.917 -14.771 89.304 1.00 89.88 371 GLU A CA 1
ATOM 3069 C C . GLU A 1 371 ? -37.834 -15.777 90.468 1.00 89.88 371 GLU A C 1
ATOM 3071 O O . GLU A 1 371 ? -38.756 -15.879 91.276 1.00 89.88 371 GLU A O 1
ATOM 3076 N N . SER A 1 372 ? -36.696 -16.462 90.615 1.00 86.81 372 SER A N 1
ATOM 3077 C CA . SER A 1 372 ? -36.421 -17.404 91.709 1.00 86.81 372 SER A CA 1
ATOM 3078 C C . SER A 1 372 ? -36.456 -16.724 93.083 1.00 86.81 372 SER A C 1
ATOM 3080 O O . SER A 1 372 ? -37.100 -17.221 94.011 1.00 86.81 372 SER A O 1
ATOM 3082 N N . VAL A 1 373 ? -35.842 -15.541 93.205 1.00 89.06 373 VAL A N 1
ATOM 3083 C CA . VAL A 1 373 ? -35.888 -14.714 94.421 1.00 89.06 373 VAL A CA 1
ATOM 3084 C C . VAL A 1 373 ? -37.313 -14.254 94.717 1.00 89.06 373 VAL A C 1
ATOM 3086 O O . VAL A 1 373 ? -37.751 -14.300 95.862 1.00 89.06 373 VAL A O 1
ATOM 3089 N N . LEU A 1 374 ? -38.085 -13.857 93.704 1.00 88.62 374 LEU A N 1
ATOM 3090 C CA . LEU A 1 374 ? -39.491 -13.497 93.892 1.00 88.62 374 LEU A CA 1
ATOM 3091 C C . LEU A 1 374 ? -40.321 -14.687 94.390 1.00 88.62 374 LEU A C 1
ATOM 3093 O O . LEU A 1 374 ? -41.148 -14.520 95.286 1.00 88.62 374 LEU A O 1
ATOM 3097 N N . VAL A 1 375 ? -40.084 -15.891 93.864 1.00 87.12 375 VAL A N 1
ATOM 3098 C CA . VAL A 1 375 ? -40.751 -17.120 94.319 1.00 87.12 375 VAL A CA 1
ATOM 3099 C C . VAL A 1 375 ? -40.338 -17.485 95.749 1.00 87.12 375 VAL A C 1
ATOM 3101 O O . VAL A 1 375 ? -41.197 -17.851 96.555 1.00 87.12 375 VAL A O 1
ATOM 3104 N N . SER A 1 376 ? -39.059 -17.348 96.109 1.00 85.88 376 SER A N 1
ATOM 3105 C CA . SER A 1 376 ? -38.584 -17.622 97.471 1.00 85.88 376 SER A CA 1
ATOM 3106 C C . SER A 1 376 ? -39.118 -16.598 98.478 1.00 85.88 376 SER A C 1
ATOM 3108 O O . SER A 1 376 ? -39.634 -16.990 99.525 1.00 85.88 376 SER A O 1
ATOM 3110 N N . HIS A 1 377 ? -39.107 -15.305 98.135 1.00 86.06 377 HIS A N 1
ATOM 3111 C CA . HIS A 1 377 ? -39.725 -14.239 98.925 1.00 86.06 377 HIS A CA 1
ATOM 3112 C C . HIS A 1 377 ? -41.220 -14.483 99.106 1.00 86.06 377 HIS A C 1
ATOM 3114 O O . HIS A 1 377 ? -41.730 -14.332 100.216 1.00 86.06 377 HIS A O 1
ATOM 3120 N N . LYS A 1 378 ? -41.923 -14.908 98.051 1.00 85.94 378 LYS A N 1
ATOM 3121 C CA . LYS A 1 378 ? -43.339 -15.278 98.132 1.00 85.94 378 LYS A CA 1
ATOM 3122 C C . LYS A 1 378 ? -43.554 -16.435 99.110 1.00 85.94 378 LYS A C 1
ATOM 3124 O O . LYS A 1 378 ? -44.406 -16.323 99.983 1.00 85.94 378 LYS A O 1
ATOM 3129 N N . LYS A 1 379 ? -42.728 -17.481 99.050 1.00 84.81 379 LYS A N 1
ATOM 3130 C CA . LYS A 1 379 ? -42.790 -18.633 99.963 1.00 84.81 379 LYS A CA 1
ATOM 3131 C C . LYS A 1 379 ? -42.498 -18.261 101.422 1.00 84.81 379 LYS A C 1
ATOM 3133 O O . LYS A 1 379 ? -43.205 -18.717 102.314 1.00 84.81 379 LYS A O 1
ATOM 3138 N N . ILE A 1 380 ? -41.496 -17.416 101.675 1.00 85.50 380 ILE A N 1
ATOM 3139 C CA . ILE A 1 380 ? -41.187 -16.900 103.022 1.00 85.50 380 ILE A CA 1
ATOM 3140 C C . ILE A 1 380 ? -42.333 -16.023 103.526 1.00 85.50 380 ILE A C 1
ATOM 3142 O O . ILE A 1 380 ? -42.727 -16.130 104.682 1.00 85.50 380 ILE A O 1
ATOM 3146 N N . THR A 1 381 ? -42.903 -15.186 102.659 1.00 83.00 381 THR A N 1
ATOM 3147 C CA . THR A 1 381 ? -44.062 -14.352 102.996 1.00 83.00 381 THR A CA 1
ATOM 3148 C C . THR A 1 381 ? -45.268 -15.219 103.347 1.00 83.00 381 THR A C 1
ATOM 3150 O O . THR A 1 381 ? -45.916 -14.961 104.354 1.00 83.00 381 THR A O 1
ATOM 3153 N N . GLU A 1 382 ? -45.537 -16.281 102.589 1.00 81.38 382 GLU A N 1
ATOM 3154 C CA . GLU A 1 382 ? -46.600 -17.252 102.876 1.00 81.38 382 GLU A CA 1
ATOM 3155 C C . GLU A 1 382 ? -46.331 -18.024 104.181 1.00 81.38 382 GLU A C 1
ATOM 3157 O O . GLU A 1 382 ? -47.241 -18.192 104.987 1.00 81.38 382 GLU A O 1
ATOM 3162 N N . GLN A 1 383 ? -45.082 -18.416 104.461 1.00 78.06 383 GLN A N 1
ATOM 3163 C CA . GLN A 1 383 ? -44.687 -19.046 105.729 1.00 78.06 383 GLN A CA 1
ATOM 3164 C C . GLN A 1 383 ? -44.813 -18.098 106.925 1.00 78.06 383 GLN A C 1
ATOM 3166 O O . GLN A 1 383 ? -45.288 -18.505 107.983 1.00 78.06 383 GLN A O 1
ATOM 3171 N N . LEU A 1 384 ? -44.419 -16.831 106.777 1.00 76.25 384 LEU A N 1
ATOM 3172 C CA . LEU A 1 384 ? -44.599 -15.801 107.799 1.00 76.25 384 LEU A CA 1
ATOM 3173 C C . LEU A 1 384 ? -46.082 -15.505 108.011 1.00 76.25 384 LEU A C 1
ATOM 3175 O O . LEU A 1 384 ? -46.497 -15.377 109.156 1.00 76.25 384 LEU A O 1
ATOM 3179 N N . GLN A 1 385 ? -46.885 -15.458 106.944 1.00 75.12 385 GLN A N 1
ATOM 3180 C CA . GLN A 1 385 ? -48.341 -15.325 107.016 1.00 75.12 385 GLN A CA 1
ATOM 3181 C C . GLN A 1 385 ? -48.995 -16.53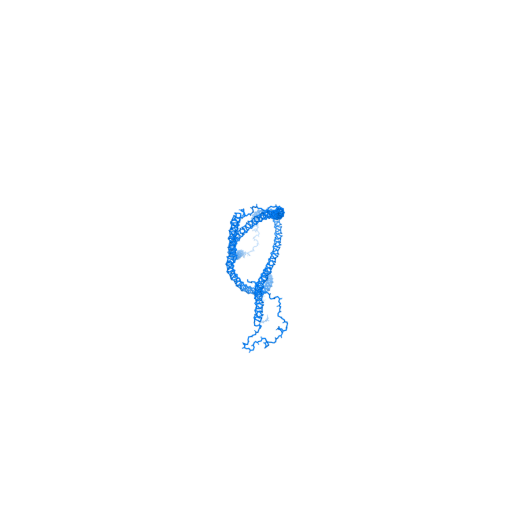0 107.700 1.00 75.12 385 GLN A C 1
ATOM 3183 O O . GLN A 1 385 ? -49.922 -16.337 108.478 1.00 75.12 385 GLN A O 1
ATOM 3188 N N . GLU A 1 386 ? -48.500 -17.748 107.486 1.00 69.25 386 GLU A N 1
ATOM 3189 C CA . GLU A 1 386 ? -48.991 -18.961 108.148 1.00 69.25 386 GLU A CA 1
ATOM 3190 C C . GLU A 1 386 ? -48.548 -19.036 109.622 1.00 69.25 386 GLU A C 1
ATOM 3192 O O . GLU A 1 386 ? -49.342 -19.365 110.500 1.00 69.25 386 GLU A O 1
ATOM 3197 N N . THR A 1 387 ? -47.323 -18.601 109.929 1.00 69.25 387 THR A N 1
ATOM 3198 C CA . THR A 1 387 ? -46.816 -18.453 111.308 1.00 69.25 387 THR A CA 1
ATOM 3199 C C . THR A 1 387 ? -47.573 -17.350 112.059 1.00 69.25 387 THR A C 1
ATOM 3201 O O . THR A 1 387 ? -47.862 -17.480 113.248 1.00 69.25 387 THR A O 1
ATOM 3204 N N . LEU A 1 388 ? -47.941 -16.267 111.365 1.00 61.78 388 LEU A N 1
ATOM 3205 C CA . LEU A 1 388 ? -48.832 -15.221 111.868 1.00 61.78 388 LEU A CA 1
ATOM 3206 C C . LEU A 1 388 ? -50.258 -15.742 112.044 1.00 61.78 388 LEU A C 1
ATOM 3208 O O . LEU A 1 388 ? -50.843 -15.462 113.077 1.00 61.78 388 LEU A O 1
ATOM 3212 N N . ARG A 1 389 ? -50.810 -16.547 111.128 1.00 64.69 389 ARG A N 1
ATOM 3213 C CA . ARG A 1 389 ? -52.125 -17.195 111.304 1.00 64.69 389 ARG A CA 1
ATOM 3214 C C . ARG A 1 389 ? -52.150 -18.137 112.508 1.00 64.69 389 ARG A C 1
ATOM 3216 O O . ARG A 1 389 ? -53.129 -18.131 113.248 1.00 64.69 389 ARG A O 1
ATOM 3223 N N . GLN A 1 390 ? -51.066 -18.872 112.756 1.00 54.59 390 GLN A N 1
ATOM 3224 C CA . GLN A 1 390 ? -50.918 -19.725 113.939 1.00 54.59 390 GLN A CA 1
ATOM 3225 C C . GLN A 1 390 ? -50.727 -18.926 115.240 1.00 54.59 390 GLN A C 1
ATOM 3227 O O . GLN A 1 390 ? -51.227 -19.345 116.280 1.00 54.59 390 GLN A O 1
ATOM 3232 N N . LYS A 1 391 ? -50.085 -17.748 115.203 1.00 51.28 391 LYS A N 1
ATOM 3233 C CA . LYS A 1 391 ? -49.996 -16.832 116.361 1.00 51.28 391 LYS A CA 1
ATOM 3234 C C . LYS A 1 391 ? -51.281 -16.021 116.601 1.00 51.28 391 LYS A C 1
ATOM 3236 O O . LYS A 1 391 ? -51.614 -15.743 117.745 1.00 51.28 391 LYS A O 1
ATOM 3241 N N . VAL A 1 392 ? -52.039 -15.703 115.551 1.00 50.44 392 VAL A N 1
ATOM 3242 C CA . VAL A 1 392 ? -53.329 -14.982 115.596 1.00 50.44 392 VAL A CA 1
ATOM 3243 C C . VAL A 1 392 ? -54.485 -15.884 116.063 1.00 50.44 392 VAL A C 1
ATOM 3245 O O . VAL A 1 392 ? -55.544 -15.381 116.434 1.00 50.44 392 VAL A O 1
ATOM 3248 N N . LEU A 1 393 ? -54.282 -17.205 116.153 1.00 44.69 393 LEU A N 1
ATOM 3249 C CA . LEU A 1 393 ? -55.231 -18.107 116.817 1.00 44.69 393 LEU A CA 1
ATOM 3250 C C . LEU A 1 393 ? -55.228 -17.959 118.355 1.00 44.69 393 LEU A C 1
ATOM 3252 O O . LEU A 1 393 ? -56.155 -18.447 118.992 1.00 44.69 393 LEU A O 1
ATOM 3256 N N . ASN A 1 394 ? -54.251 -17.250 118.942 1.00 45.84 394 ASN A N 1
ATOM 3257 C CA . ASN A 1 394 ? -54.124 -17.097 120.396 1.00 45.84 394 ASN A CA 1
ATOM 3258 C C . ASN A 1 394 ? -54.276 -15.680 120.957 1.00 45.84 394 ASN A C 1
ATOM 3260 O O . ASN A 1 394 ? -54.164 -15.536 122.164 1.00 45.84 394 ASN A O 1
ATOM 3264 N N . GLU A 1 395 ? -54.598 -14.656 120.166 1.00 35.34 395 GLU A N 1
ATOM 3265 C CA . GLU A 1 395 ? -55.061 -13.380 120.733 1.00 35.34 395 GLU A CA 1
ATOM 3266 C C . GLU A 1 395 ? -55.710 -12.502 119.656 1.00 35.34 395 GLU A C 1
ATOM 3268 O O . GLU A 1 395 ? -55.051 -11.925 118.790 1.00 35.34 395 GLU A O 1
ATOM 3273 N N . LYS A 1 396 ? -57.042 -12.401 119.714 1.00 37.38 396 LYS A N 1
ATOM 3274 C CA . LYS A 1 396 ? -57.821 -11.376 119.016 1.00 37.38 396 LYS A CA 1
ATOM 3275 C C . LYS A 1 396 ? -58.107 -10.245 119.993 1.00 37.38 396 LYS A C 1
ATOM 3277 O O . LYS A 1 396 ? -58.939 -10.420 120.876 1.00 37.38 396 LYS A O 1
ATOM 3282 N N . ASN A 1 397 ? -57.465 -9.096 119.794 1.00 47.66 397 ASN A N 1
ATOM 3283 C CA . ASN A 1 397 ? -58.123 -7.784 119.822 1.00 47.66 397 ASN A CA 1
ATOM 3284 C C . ASN A 1 397 ? -57.092 -6.666 119.656 1.00 47.66 397 ASN A C 1
ATOM 3286 O O . ASN A 1 397 ? -56.439 -6.319 120.626 1.00 47.66 397 ASN A O 1
ATOM 3290 N N . TRP A 1 398 ? -56.971 -6.120 118.438 1.00 48.84 398 TRP A N 1
ATOM 3291 C CA . TR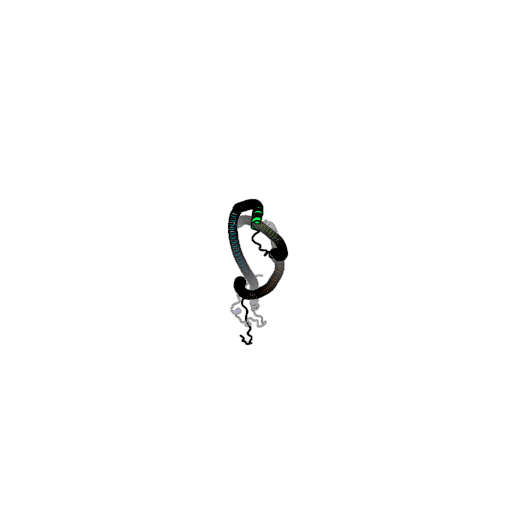P A 1 398 ? -56.631 -4.707 118.133 1.00 48.84 398 TRP A CA 1
ATOM 3292 C C . TRP A 1 398 ? -56.723 -4.376 116.618 1.00 48.84 398 TRP A C 1
ATOM 3294 O O . TRP A 1 398 ? -56.288 -3.318 116.166 1.00 48.84 398 TRP A O 1
ATOM 3304 N N . GLN A 1 399 ? -57.330 -5.254 115.807 1.00 43.78 399 GLN A N 1
ATOM 3305 C CA . GLN A 1 399 ? -57.213 -5.260 114.341 1.00 43.78 399 GLN A CA 1
ATOM 3306 C C . GLN A 1 399 ? -58.289 -4.451 113.588 1.00 43.78 399 GLN A C 1
ATOM 3308 O O . GLN A 1 399 ? -58.389 -4.553 112.373 1.00 43.78 399 GLN A O 1
ATOM 3313 N N . GLU A 1 400 ? -59.072 -3.621 114.280 1.00 50.22 400 GLU A N 1
ATOM 3314 C CA . GLU A 1 400 ? -60.152 -2.836 113.651 1.00 50.22 400 GLU A CA 1
ATOM 3315 C C . GLU A 1 400 ? -59.870 -1.329 113.534 1.00 50.22 400 GLU A C 1
ATOM 3317 O O . GLU A 1 400 ? -60.657 -0.620 112.919 1.00 50.22 400 GLU A O 1
ATOM 3322 N N . LYS A 1 401 ? -58.735 -0.821 114.046 1.00 44.38 401 LYS A N 1
ATOM 3323 C CA . LYS A 1 401 ? -58.398 0.620 113.958 1.00 44.38 401 LY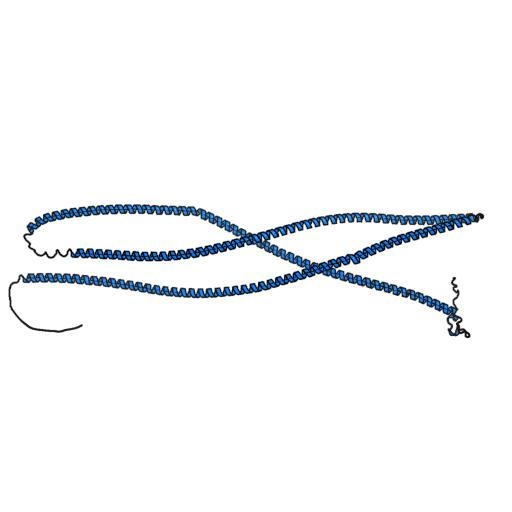S A CA 1
ATOM 3324 C C . LYS A 1 401 ? -57.246 0.959 113.001 1.00 44.38 401 LYS A C 1
ATOM 3326 O O . LYS A 1 401 ? -57.179 2.079 112.516 1.00 44.38 401 LYS A O 1
ATOM 3331 N N . VAL A 1 402 ? -56.371 -0.004 112.690 1.00 51.06 402 VAL A N 1
ATOM 3332 C CA . VAL A 1 402 ? -55.227 0.177 111.764 1.00 51.06 402 VAL A CA 1
ATOM 3333 C C . VAL A 1 402 ? -55.603 -0.153 110.309 1.00 51.06 402 VAL A C 1
ATOM 3335 O O . VAL A 1 402 ? -55.022 0.394 109.373 1.00 51.06 402 VAL A O 1
ATOM 3338 N N . GLU A 1 403 ? -56.620 -0.994 110.100 1.00 51.94 403 GLU A N 1
ATOM 3339 C CA . GLU A 1 403 ? -57.041 -1.434 108.763 1.00 51.94 403 GLU A CA 1
ATOM 3340 C C . GLU A 1 403 ? -57.787 -0.327 107.987 1.00 51.94 403 GLU A C 1
ATOM 3342 O O . GLU A 1 403 ? -57.704 -0.263 106.765 1.00 51.94 403 GLU A O 1
ATOM 3347 N N . THR A 1 404 ? -58.445 0.619 108.668 1.00 54.00 404 THR A N 1
ATOM 3348 C CA . THR A 1 404 ? -59.191 1.712 108.015 1.00 54.00 404 THR A CA 1
ATOM 3349 C C . THR A 1 404 ? -58.320 2.845 107.466 1.00 54.00 404 THR A C 1
ATOM 3351 O O . THR A 1 404 ? -58.705 3.452 106.466 1.00 54.00 404 THR A O 1
ATOM 3354 N N . ASP A 1 405 ? -57.147 3.108 108.052 1.00 49.81 405 ASP A N 1
ATOM 3355 C CA . ASP A 1 405 ? -56.209 4.125 107.539 1.00 49.81 405 ASP A CA 1
ATOM 3356 C C . ASP A 1 405 ? -55.285 3.537 106.459 1.00 49.81 405 ASP A C 1
ATOM 3358 O O . ASP A 1 405 ? -55.044 4.159 105.423 1.00 49.81 405 ASP A O 1
ATOM 3362 N N . ARG A 1 406 ? -54.885 2.267 106.613 1.00 53.53 406 ARG A N 1
ATOM 3363 C CA . ARG A 1 406 ? -54.074 1.537 105.631 1.00 53.53 406 ARG A CA 1
ATOM 3364 C C . ARG A 1 406 ? -54.839 1.215 104.342 1.00 53.53 406 ARG A C 1
ATOM 3366 O O . ARG A 1 406 ? -54.238 1.228 103.271 1.00 53.53 406 ARG A O 1
ATOM 3373 N N . VAL A 1 407 ? -56.154 0.975 104.403 1.00 61.19 407 VAL A N 1
ATOM 3374 C CA . VAL A 1 407 ? -56.985 0.776 103.199 1.00 61.19 407 VAL A CA 1
ATOM 3375 C C . VAL A 1 407 ? -57.126 2.071 102.391 1.00 61.19 407 VAL A C 1
ATOM 3377 O O . VAL A 1 407 ? -57.116 1.985 101.169 1.00 61.19 407 VAL A O 1
ATOM 3380 N N . LYS A 1 408 ? -57.149 3.258 103.020 1.00 56.53 408 LYS A N 1
ATOM 3381 C CA . LYS A 1 408 ? -57.238 4.554 102.314 1.00 56.53 408 LYS A CA 1
ATOM 3382 C C . LYS A 1 408 ? -55.924 4.975 101.642 1.00 56.53 408 LYS A C 1
ATOM 3384 O O . LYS A 1 408 ? -55.949 5.421 100.495 1.00 56.53 408 LYS A O 1
ATOM 3389 N N . GLU A 1 409 ? -54.776 4.786 102.297 1.00 53.78 409 GLU A N 1
ATOM 3390 C CA . GLU A 1 409 ? -53.465 5.022 101.664 1.00 53.78 409 GLU A CA 1
ATOM 3391 C C . GLU A 1 409 ? -53.164 3.984 100.574 1.00 53.78 409 GLU A C 1
ATOM 3393 O O . GLU A 1 409 ? -52.683 4.328 99.495 1.00 53.78 409 GLU A O 1
ATOM 3398 N N . HIS A 1 410 ? -53.505 2.712 100.796 1.00 60.12 410 HIS A N 1
ATOM 3399 C CA . HIS A 1 410 ? -53.235 1.655 99.823 1.00 60.12 410 HIS A CA 1
ATOM 3400 C C . HIS A 1 410 ? -54.130 1.753 98.576 1.00 60.12 410 HIS A C 1
ATOM 3402 O O . HIS A 1 410 ? -53.683 1.360 97.496 1.00 60.12 410 HIS A O 1
ATOM 3408 N N . THR A 1 411 ? -55.360 2.277 98.671 1.00 62.94 411 THR A N 1
ATOM 3409 C CA . THR A 1 411 ? -56.174 2.594 97.483 1.00 62.94 411 THR A CA 1
ATOM 3410 C C . THR A 1 411 ? -55.621 3.801 96.729 1.00 62.94 411 THR A C 1
ATOM 3412 O O . THR A 1 411 ? -55.483 3.717 95.512 1.00 62.94 411 THR A O 1
ATOM 3415 N N . SER A 1 412 ? -55.180 4.851 97.434 1.00 63.19 412 SER A N 1
ATOM 3416 C CA . SER A 1 412 ? -54.572 6.044 96.821 1.00 63.19 412 SER A CA 1
ATOM 3417 C C . SER A 1 412 ? -53.266 5.720 96.075 1.00 63.19 412 SER A C 1
ATOM 3419 O O . SER A 1 412 ? -53.120 6.037 94.897 1.00 63.19 412 SER A O 1
ATOM 3421 N N . HIS A 1 413 ? -52.342 4.973 96.693 1.00 67.31 413 HIS A N 1
ATOM 3422 C CA . HIS A 1 413 ? -51.090 4.566 96.041 1.00 67.31 413 HIS A CA 1
ATOM 3423 C C . HIS A 1 413 ? -51.293 3.540 94.915 1.00 67.31 413 HIS A C 1
ATOM 3425 O O . HIS A 1 413 ? -50.535 3.547 93.945 1.00 67.31 413 HIS A O 1
ATOM 3431 N N . LYS A 1 414 ? -52.307 2.661 94.992 1.00 73.81 414 LYS A N 1
ATOM 3432 C CA . LYS A 1 414 ? -52.640 1.760 93.870 1.00 73.81 414 LYS A CA 1
ATOM 3433 C C . LYS A 1 414 ? -53.158 2.532 92.664 1.00 73.81 414 LYS A C 1
ATOM 3435 O O . LYS A 1 414 ? -52.796 2.181 91.545 1.00 73.81 414 LYS A O 1
ATOM 3440 N N . GLU A 1 415 ? -53.991 3.542 92.892 1.00 71.69 415 GLU A N 1
ATOM 3441 C CA . GLU A 1 415 ? -54.505 4.410 91.834 1.00 71.69 415 GLU A CA 1
ATOM 3442 C C . GLU A 1 415 ? -53.391 5.280 91.239 1.00 71.69 415 GLU A C 1
ATOM 3444 O O . GLU A 1 415 ? -53.290 5.358 90.020 1.00 71.69 415 GLU A O 1
ATOM 3449 N N . GLU A 1 416 ? -52.488 5.830 92.058 1.00 73.06 416 GLU A N 1
ATOM 3450 C CA . GLU A 1 416 ? -51.325 6.604 91.591 1.00 73.06 416 GLU A CA 1
ATOM 3451 C C . GLU A 1 416 ? -50.355 5.751 90.755 1.00 73.06 416 GLU A C 1
ATOM 3453 O O . GLU A 1 416 ? -49.941 6.143 89.667 1.00 73.06 416 GLU A O 1
ATOM 3458 N N . ILE A 1 417 ? -50.036 4.532 91.206 1.00 77.00 417 ILE A N 1
ATOM 3459 C CA . ILE A 1 417 ? -49.172 3.603 90.459 1.00 77.00 417 ILE A CA 1
ATOM 3460 C C . ILE A 1 417 ? -49.853 3.133 89.168 1.00 77.00 417 ILE A C 1
ATOM 3462 O O . ILE A 1 417 ? -49.176 2.926 88.162 1.00 77.00 417 ILE A O 1
ATOM 3466 N N . ALA A 1 418 ? -51.175 2.936 89.178 1.00 78.12 418 ALA A N 1
ATOM 3467 C CA . ALA A 1 418 ? -51.923 2.599 87.971 1.00 78.12 418 ALA A CA 1
ATOM 3468 C C . ALA A 1 418 ? -51.934 3.767 86.973 1.00 78.12 418 ALA A C 1
ATOM 3470 O O . ALA A 1 418 ? -51.723 3.525 85.787 1.00 78.12 418 ALA A O 1
ATOM 3471 N N . ARG A 1 419 ? -52.084 5.015 87.448 1.00 78.38 419 ARG A N 1
ATOM 3472 C CA . ARG A 1 419 ? -51.969 6.226 86.621 1.00 78.38 419 ARG A CA 1
ATOM 3473 C C . ARG A 1 419 ? -50.583 6.364 86.001 1.00 78.38 419 ARG A C 1
ATOM 3475 O O . ARG A 1 419 ? -50.493 6.446 84.785 1.00 78.38 419 ARG A O 1
ATOM 3482 N N . LEU A 1 420 ? -49.515 6.269 86.795 1.00 79.44 420 LEU A N 1
ATOM 3483 C CA . LEU A 1 420 ? -48.138 6.374 86.293 1.00 79.44 420 LEU A CA 1
ATOM 3484 C C . LEU A 1 420 ? -47.771 5.246 85.316 1.00 79.44 420 LEU A C 1
ATOM 3486 O O . LEU A 1 420 ? -47.014 5.461 84.373 1.00 79.44 420 LEU A O 1
ATOM 3490 N N . LYS A 1 421 ? -48.305 4.032 85.509 1.00 79.94 421 LYS A N 1
ATOM 3491 C CA . LYS A 1 421 ? -48.124 2.926 84.552 1.00 79.94 421 LYS A CA 1
ATOM 3492 C C . LYS A 1 421 ? -48.867 3.164 83.245 1.00 79.94 421 LYS A C 1
ATOM 3494 O O . LYS A 1 421 ? -48.338 2.803 82.197 1.00 79.94 421 LYS A O 1
ATOM 3499 N N . GLU A 1 422 ? -50.064 3.737 83.305 1.00 80.94 422 GLU A N 1
ATOM 3500 C CA . GLU A 1 422 ? -50.821 4.076 82.103 1.00 80.94 422 GLU A CA 1
ATOM 3501 C C . GLU A 1 422 ? -50.194 5.275 81.377 1.00 80.94 422 GLU A C 1
ATOM 3503 O O . GLU A 1 422 ? -50.039 5.212 80.165 1.00 80.94 422 GLU A O 1
ATOM 3508 N N . GLU A 1 423 ? -49.702 6.295 82.089 1.00 77.62 423 GLU A N 1
ATOM 3509 C CA . GLU A 1 423 ? -48.929 7.404 81.505 1.00 77.62 423 GLU A CA 1
ATOM 3510 C C . GLU A 1 423 ? -47.634 6.921 80.847 1.00 77.62 423 GLU A C 1
ATOM 3512 O O . GLU A 1 423 ? -47.382 7.237 79.688 1.00 77.62 423 GLU A O 1
ATOM 3517 N N . ALA A 1 424 ? -46.841 6.084 81.525 1.00 81.12 424 ALA A N 1
ATOM 3518 C CA . ALA A 1 424 ? -45.627 5.517 80.937 1.00 81.12 424 ALA A CA 1
ATOM 3519 C C . ALA A 1 424 ? -45.931 4.633 79.717 1.00 81.12 424 ALA A C 1
ATOM 3521 O O . ALA A 1 424 ? -45.146 4.591 78.773 1.00 81.12 424 ALA A O 1
ATOM 3522 N N . ARG A 1 425 ? -47.067 3.927 79.715 1.00 89.88 425 ARG A N 1
ATOM 3523 C CA . ARG A 1 425 ? -47.516 3.131 78.569 1.00 89.88 425 ARG A CA 1
ATOM 3524 C C . ARG A 1 425 ? -47.939 4.019 77.401 1.0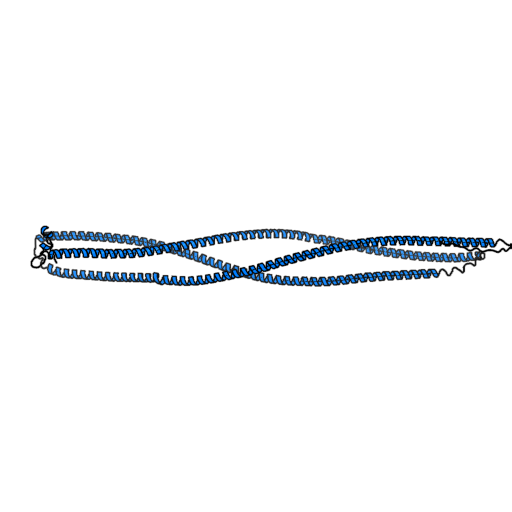0 89.88 425 ARG A C 1
ATOM 3526 O O . ARG A 1 425 ? -47.545 3.724 76.277 1.00 89.88 425 ARG A O 1
ATOM 3533 N N . ILE A 1 426 ? -48.684 5.092 77.663 1.00 85.44 426 ILE A N 1
ATOM 3534 C CA . ILE A 1 426 ? -49.095 6.067 76.647 1.00 85.44 426 ILE A CA 1
ATOM 3535 C C . ILE A 1 426 ? -47.865 6.750 76.040 1.00 85.44 426 ILE A C 1
ATOM 3537 O O . ILE A 1 426 ? -47.762 6.807 74.820 1.00 85.44 426 ILE A O 1
ATOM 3541 N N . GLU A 1 427 ? -46.893 7.188 76.843 1.00 82.19 427 GLU A N 1
ATOM 3542 C CA . GLU A 1 427 ? -45.670 7.831 76.336 1.00 82.19 427 GLU A CA 1
ATOM 3543 C C . GLU A 1 427 ? -44.827 6.867 75.484 1.00 82.19 427 GLU A C 1
ATOM 3545 O O . GLU A 1 427 ? -44.316 7.228 74.424 1.00 82.19 427 GLU A O 1
ATOM 3550 N N . LEU A 1 428 ? -44.730 5.601 75.900 1.00 85.12 428 LEU A N 1
ATOM 3551 C CA . LEU A 1 428 ? -43.991 4.573 75.166 1.00 85.12 428 LEU A CA 1
ATOM 3552 C C . LEU A 1 428 ? -44.707 4.178 73.862 1.00 85.12 428 LEU A C 1
ATOM 3554 O O . LEU A 1 428 ? -44.041 3.897 72.865 1.00 85.12 428 LEU A O 1
ATOM 3558 N N . ASP A 1 429 ? -46.042 4.202 73.835 1.00 87.44 429 ASP A N 1
ATOM 3559 C CA . ASP A 1 429 ? -46.830 4.026 72.610 1.00 87.44 429 ASP A CA 1
ATOM 3560 C C . ASP A 1 429 ? -46.722 5.249 71.679 1.00 87.44 429 ASP A C 1
ATOM 3562 O O . ASP A 1 429 ? -46.576 5.066 70.471 1.00 87.44 429 ASP A O 1
ATOM 3566 N N . ILE A 1 430 ? -46.681 6.477 72.213 1.00 87.69 430 ILE A N 1
ATOM 3567 C CA . ILE A 1 430 ? -46.423 7.701 71.434 1.00 87.69 430 ILE A CA 1
ATOM 3568 C C . ILE A 1 430 ? -45.030 7.650 70.793 1.00 87.69 430 ILE A C 1
ATOM 3570 O O . ILE A 1 430 ? -44.888 7.935 69.604 1.00 87.69 430 ILE A O 1
ATOM 3574 N N . GLU A 1 431 ? -43.994 7.266 71.540 1.00 82.19 431 GLU A N 1
ATOM 3575 C CA . GLU A 1 431 ? -42.628 7.226 71.009 1.00 82.19 431 GLU A CA 1
ATOM 3576 C C . GLU A 1 431 ? -42.443 6.090 69.990 1.00 82.19 431 GLU A C 1
ATOM 3578 O O . GLU A 1 431 ? -41.834 6.291 68.935 1.00 82.19 431 GLU A O 1
ATOM 3583 N N . LYS A 1 432 ? -43.074 4.928 70.221 1.00 85.62 432 LYS A N 1
ATOM 3584 C CA . LYS A 1 432 ? -43.181 3.869 69.204 1.00 85.62 432 LYS A CA 1
ATOM 3585 C C . LYS A 1 432 ? -43.873 4.375 67.946 1.00 85.62 432 LYS A C 1
ATOM 3587 O O . LYS A 1 432 ? -43.362 4.135 66.857 1.00 85.62 432 LYS A O 1
ATOM 3592 N N . GLN A 1 433 ? -44.982 5.101 68.079 1.00 90.00 433 GLN A N 1
ATOM 3593 C CA . GLN A 1 433 ? -45.715 5.642 66.939 1.00 90.00 433 GLN A CA 1
ATOM 3594 C C . GLN A 1 433 ? -44.870 6.653 66.148 1.00 90.00 433 GLN A C 1
ATOM 3596 O O . GLN A 1 433 ? -44.792 6.536 64.927 1.00 90.00 433 GLN A O 1
ATOM 3601 N N . LYS A 1 434 ? -44.137 7.556 66.816 1.00 87.62 434 LYS A N 1
ATOM 3602 C CA . LYS A 1 434 ? -43.184 8.471 66.155 1.00 87.62 434 LYS A CA 1
ATOM 3603 C C . LYS A 1 434 ? -42.087 7.718 65.400 1.00 87.62 434 LYS A C 1
ATOM 3605 O O . LYS A 1 434 ? -41.744 8.086 64.277 1.00 87.62 434 LYS A O 1
ATOM 3610 N N . HIS A 1 435 ? -41.524 6.664 65.993 1.00 82.50 435 HIS A N 1
ATOM 3611 C CA . HIS A 1 435 ? -40.514 5.841 65.324 1.00 82.50 435 HIS A CA 1
ATOM 3612 C C . HIS A 1 435 ? -41.108 5.069 64.137 1.00 82.50 435 HIS A C 1
ATOM 3614 O O . HIS A 1 435 ? -40.480 5.005 63.080 1.00 82.50 435 HIS A O 1
ATOM 3620 N N . GLN A 1 436 ? -42.335 4.555 64.262 1.00 88.38 436 GLN A N 1
ATOM 3621 C CA . GLN A 1 436 ? -43.068 3.924 63.163 1.00 88.38 436 GLN A CA 1
ATOM 3622 C C . GLN A 1 436 ? -43.306 4.907 62.005 1.00 88.38 436 GLN A C 1
ATOM 3624 O O . GLN A 1 436 ? -43.091 4.554 60.847 1.00 88.38 436 GLN A O 1
ATOM 3629 N N . GLU A 1 437 ? -43.705 6.146 62.304 1.00 88.75 437 GLU A N 1
ATOM 3630 C CA . GLU A 1 437 ? -43.926 7.207 61.314 1.00 88.75 437 GLU A CA 1
ATOM 3631 C C . GLU A 1 437 ? -42.624 7.623 60.617 1.00 88.75 437 GLU A C 1
ATOM 3633 O O . GLU A 1 437 ? -42.603 7.819 59.400 1.00 88.75 437 GLU A O 1
ATOM 3638 N N . LEU A 1 438 ? -41.513 7.696 61.356 1.00 90.56 438 LEU A N 1
ATOM 3639 C CA . LEU A 1 438 ? -40.201 8.004 60.789 1.00 90.56 438 LEU A CA 1
ATOM 3640 C C . LEU A 1 438 ? -39.708 6.881 59.864 1.00 90.56 438 LEU A C 1
ATOM 3642 O O . LEU A 1 438 ? -39.225 7.157 58.765 1.00 90.56 438 LEU A O 1
ATOM 3646 N N . ILE A 1 439 ? -39.886 5.618 60.265 1.00 86.31 439 ILE A N 1
ATOM 3647 C CA . ILE A 1 439 ? -39.591 4.448 59.425 1.00 86.31 439 ILE A CA 1
ATOM 3648 C C . ILE A 1 439 ? -40.454 4.476 58.159 1.00 86.31 439 ILE A C 1
ATOM 3650 O O . ILE A 1 439 ? -39.922 4.327 57.059 1.00 86.31 439 ILE A O 1
ATOM 3654 N N . ALA A 1 440 ? -41.758 4.737 58.287 1.00 88.19 440 ALA A N 1
ATOM 3655 C CA . ALA A 1 440 ? -42.666 4.835 57.147 1.00 88.19 440 ALA A CA 1
ATOM 3656 C C . ALA A 1 440 ? -42.264 5.966 56.185 1.00 88.19 440 ALA A C 1
ATOM 3658 O O . ALA A 1 440 ? -42.332 5.797 54.966 1.00 88.19 440 ALA A O 1
ATOM 3659 N N . LYS A 1 441 ? -41.788 7.103 56.709 1.00 90.25 441 LYS A N 1
ATOM 3660 C CA . LYS A 1 441 ? -41.274 8.214 55.899 1.00 90.25 441 LYS A CA 1
ATOM 3661 C C . LYS A 1 441 ? -40.014 7.822 55.125 1.00 90.25 441 LYS A C 1
ATOM 3663 O O . LYS A 1 441 ? -39.979 8.015 53.915 1.00 90.25 441 LYS A O 1
ATOM 3668 N N . TYR A 1 442 ? -39.021 7.215 55.779 1.00 83.00 442 TYR A N 1
ATOM 3669 C CA . TYR A 1 442 ? -37.805 6.759 55.093 1.00 83.00 442 TYR A CA 1
ATOM 3670 C C . TYR A 1 442 ? -38.094 5.679 54.047 1.00 83.00 442 TYR A C 1
ATOM 3672 O O . TYR A 1 442 ? -37.532 5.723 52.955 1.00 83.00 442 TYR A O 1
ATOM 3680 N N . GLN A 1 443 ? -39.007 4.751 54.338 1.00 85.56 443 GLN A N 1
ATOM 3681 C CA . GLN A 1 443 ? -39.447 3.741 53.375 1.00 85.56 443 GLN A CA 1
ATOM 3682 C C . GLN A 1 443 ? -40.152 4.375 52.172 1.00 85.56 443 GLN A C 1
ATOM 3684 O O . GLN A 1 443 ? -39.902 3.971 51.037 1.00 85.56 443 GLN A O 1
ATOM 3689 N N . LYS A 1 444 ? -40.985 5.400 52.391 1.00 87.38 444 LYS A N 1
ATOM 3690 C CA . LYS A 1 444 ? -41.649 6.146 51.316 1.00 87.38 444 LYS A CA 1
ATOM 3691 C C . LYS A 1 444 ? -40.654 6.928 50.456 1.00 87.38 444 LYS A C 1
ATOM 3693 O O . LYS A 1 444 ? -40.739 6.851 49.234 1.00 87.38 444 LYS A O 1
ATOM 3698 N N . ASP A 1 445 ? -39.695 7.617 51.067 1.00 83.81 445 ASP A N 1
ATOM 3699 C CA . ASP A 1 445 ? -38.663 8.379 50.351 1.00 83.81 445 ASP A CA 1
ATOM 3700 C C . ASP A 1 445 ? -37.734 7.445 49.552 1.00 83.81 445 ASP A C 1
ATOM 3702 O O . ASP A 1 445 ? -37.374 7.732 48.406 1.00 83.81 445 ASP A O 1
ATOM 3706 N N . GLN A 1 446 ? -37.389 6.286 50.124 1.00 83.19 446 GLN A N 1
ATOM 3707 C CA . GLN A 1 446 ? -36.629 5.239 49.446 1.00 83.19 446 GLN A CA 1
ATOM 3708 C C . GLN A 1 446 ? -37.423 4.643 48.275 1.00 83.19 446 GLN A C 1
ATOM 3710 O O . GLN A 1 446 ? -36.863 4.462 47.191 1.00 83.19 446 GLN A O 1
ATOM 3715 N N . TYR A 1 447 ? -38.725 4.401 48.459 1.00 86.25 447 TYR A N 1
ATOM 3716 C CA . TYR A 1 447 ? -39.622 3.956 47.395 1.00 86.25 447 TYR A CA 1
ATOM 3717 C C . TYR A 1 447 ? -39.719 5.001 46.276 1.00 86.25 447 TYR A C 1
ATOM 3719 O O . TYR A 1 447 ? -39.603 4.661 45.104 1.00 86.25 447 TYR A O 1
ATOM 3727 N N . GLU A 1 448 ? -39.849 6.288 46.600 1.00 88.00 448 GLU A N 1
ATOM 3728 C CA . GLU A 1 448 ? -39.910 7.361 45.606 1.00 88.00 448 GLU A CA 1
ATOM 3729 C C . GLU A 1 448 ? -38.600 7.469 44.807 1.00 88.00 448 GLU A C 1
ATOM 3731 O O . GLU A 1 448 ? -38.622 7.537 43.574 1.00 88.00 448 GLU A O 1
ATOM 3736 N N . LEU A 1 449 ? -37.443 7.405 45.470 1.00 87.56 449 LEU A N 1
ATOM 3737 C CA . LEU A 1 449 ? -36.142 7.424 44.799 1.00 87.56 449 LEU A CA 1
ATOM 3738 C C . LEU A 1 449 ? -35.974 6.229 43.842 1.00 87.56 449 LEU A C 1
ATOM 3740 O O . LEU A 1 449 ? -35.600 6.426 42.680 1.00 87.56 449 LEU A O 1
ATOM 3744 N N . LEU A 1 450 ? -36.275 5.015 44.319 1.00 80.81 450 LEU A N 1
ATOM 3745 C CA . LEU A 1 450 ? -36.106 3.766 43.569 1.00 80.81 450 LEU A CA 1
ATOM 3746 C C . LEU A 1 450 ? -37.136 3.585 42.455 1.00 80.81 450 LEU A C 1
ATOM 3748 O O . LEU A 1 450 ? -36.771 3.125 41.377 1.00 80.81 450 LEU A O 1
ATOM 3752 N N . HIS A 1 451 ? -38.397 3.946 42.685 1.00 78.56 451 HIS A N 1
ATOM 3753 C CA . HIS A 1 451 ? -39.488 3.642 41.756 1.00 78.56 451 HIS A CA 1
ATOM 3754 C C . HIS A 1 451 ? -39.888 4.808 40.857 1.00 78.56 451 HIS A C 1
ATOM 3756 O O . HIS A 1 451 ? -40.539 4.577 39.841 1.00 78.56 451 HIS A O 1
ATOM 3762 N N . THR A 1 452 ? -39.485 6.046 41.161 1.00 85.94 452 THR A N 1
ATOM 3763 C CA . THR A 1 452 ? -39.772 7.184 40.270 1.00 85.94 452 THR A CA 1
ATOM 3764 C C . THR A 1 452 ? -38.511 7.832 39.719 1.00 85.94 452 THR A C 1
ATOM 3766 O O . THR A 1 452 ? -38.331 7.844 38.502 1.00 85.94 452 THR A O 1
ATOM 3769 N N . LYS A 1 453 ? -37.601 8.328 40.569 1.00 86.50 453 LYS A N 1
ATOM 3770 C CA . LYS A 1 453 ? -36.466 9.157 40.118 1.00 86.50 453 LYS A CA 1
ATOM 3771 C C . LYS A 1 453 ? -35.426 8.370 39.320 1.00 86.50 453 LYS A C 1
ATOM 3773 O O . LYS A 1 453 ? -35.041 8.813 38.237 1.00 86.50 453 LYS A O 1
ATOM 3778 N N . ILE A 1 454 ? -35.001 7.204 39.811 1.00 84.06 454 ILE A N 1
ATOM 3779 C CA . ILE A 1 454 ? -34.026 6.352 39.109 1.00 84.06 454 ILE A CA 1
ATOM 3780 C C . ILE A 1 454 ? -34.587 5.862 37.755 1.00 84.06 454 ILE A C 1
ATOM 3782 O O . ILE A 1 454 ? -33.919 6.072 36.739 1.00 84.06 454 ILE A O 1
ATOM 3786 N N . PRO A 1 455 ? -35.820 5.322 37.668 1.00 89.94 455 PRO A N 1
ATOM 3787 C CA . PRO A 1 455 ? -36.417 4.920 36.395 1.00 89.94 455 PRO A CA 1
ATOM 3788 C C . PRO A 1 455 ? -36.585 6.071 35.400 1.00 89.94 455 PRO A C 1
ATOM 3790 O O . PRO A 1 455 ? -36.360 5.878 34.207 1.00 89.94 455 PRO A O 1
ATOM 3793 N N . LEU A 1 456 ? -36.928 7.282 35.857 1.00 91.06 456 LEU A N 1
ATOM 3794 C CA . LEU A 1 456 ? -37.025 8.461 34.986 1.00 91.06 456 LEU A CA 1
ATOM 3795 C C . LEU A 1 456 ? -35.673 8.848 34.380 1.00 91.06 456 LEU A C 1
ATOM 3797 O O . LEU A 1 456 ? -35.605 9.159 33.190 1.00 91.06 456 LEU A O 1
ATOM 3801 N N . LEU A 1 457 ? -34.604 8.817 35.179 1.00 91.12 457 LEU A N 1
ATOM 3802 C CA . LEU A 1 457 ? -33.249 9.103 34.708 1.00 91.12 457 LEU A CA 1
ATOM 3803 C C . LEU A 1 457 ? -32.765 8.042 33.719 1.00 91.12 457 LEU A C 1
ATOM 3805 O O . LEU A 1 457 ? -32.244 8.404 32.663 1.00 91.12 457 LEU A O 1
ATOM 3809 N N . ILE A 1 458 ? -33.011 6.760 34.013 1.00 88.25 458 ILE A N 1
ATOM 3810 C CA . ILE A 1 458 ? -32.707 5.654 33.097 1.00 88.25 458 ILE A CA 1
ATOM 3811 C C . ILE A 1 458 ? -33.478 5.847 31.791 1.00 88.25 458 ILE A C 1
ATOM 3813 O O . ILE A 1 458 ? -32.857 5.904 30.738 1.00 88.25 458 ILE A O 1
ATOM 3817 N N . ARG A 1 459 ? -34.798 6.067 31.841 1.00 91.62 459 ARG A N 1
ATOM 3818 C CA . ARG A 1 459 ? -35.632 6.301 30.650 1.00 91.62 459 ARG A CA 1
ATOM 3819 C C . ARG A 1 459 ? -35.119 7.464 29.802 1.00 91.62 459 ARG A C 1
ATOM 3821 O O . ARG A 1 459 ? -35.040 7.350 28.581 1.00 91.62 459 ARG A O 1
ATOM 3828 N N . ASN A 1 460 ? -34.754 8.580 30.429 1.00 91.50 460 ASN A N 1
ATOM 3829 C CA . ASN A 1 460 ? -34.235 9.747 29.718 1.00 91.50 460 ASN A CA 1
ATOM 3830 C C . ASN A 1 460 ? -32.867 9.466 29.074 1.00 91.50 460 ASN A C 1
ATOM 3832 O O . ASN A 1 460 ? -32.639 9.881 27.938 1.00 91.50 460 ASN A O 1
ATOM 3836 N N . ALA A 1 461 ? -31.976 8.748 29.762 1.00 88.56 461 ALA A N 1
ATOM 3837 C CA . ALA A 1 461 ? -30.688 8.330 29.213 1.00 88.56 461 ALA A CA 1
ATOM 3838 C C . ALA A 1 461 ? -30.862 7.327 28.058 1.00 88.56 461 ALA A C 1
ATOM 3840 O O . ALA A 1 461 ? -30.273 7.510 26.995 1.00 88.56 461 ALA A O 1
ATOM 3841 N N . THR A 1 462 ? -31.738 6.332 28.218 1.00 85.56 462 THR A N 1
ATOM 3842 C CA . THR A 1 462 ? -32.087 5.358 27.175 1.00 85.56 462 THR A CA 1
ATOM 3843 C C . THR A 1 462 ? -32.656 6.047 25.937 1.00 85.56 462 THR A C 1
ATOM 3845 O O . THR A 1 462 ? -32.254 5.721 24.825 1.00 85.56 462 THR A O 1
ATOM 3848 N N . ASN A 1 463 ? -33.532 7.043 26.104 1.00 91.06 463 ASN A N 1
ATOM 3849 C CA . ASN A 1 463 ? -34.088 7.796 24.979 1.00 91.06 463 ASN A CA 1
ATOM 3850 C C . ASN A 1 463 ? -33.022 8.613 24.232 1.00 91.06 463 ASN A C 1
ATOM 3852 O O . ASN A 1 463 ? -33.032 8.625 23.004 1.00 91.06 463 ASN A O 1
ATOM 3856 N N . LYS A 1 464 ? -32.080 9.255 24.939 1.00 92.56 464 LYS A N 1
ATOM 3857 C CA . LYS A 1 464 ? -30.962 9.974 24.297 1.00 92.56 464 LYS A CA 1
ATOM 3858 C C . LYS A 1 464 ? -30.077 9.030 23.484 1.00 92.56 464 LYS A C 1
ATOM 3860 O O . LYS A 1 464 ? -29.828 9.294 22.312 1.00 92.56 464 LYS A O 1
ATOM 3865 N N . LEU A 1 465 ? -29.687 7.900 24.078 1.00 88.62 465 LEU A N 1
ATOM 3866 C CA . LEU A 1 465 ? -28.885 6.879 23.400 1.00 88.62 465 LEU A CA 1
ATOM 3867 C C . LEU A 1 465 ? -29.616 6.284 22.190 1.00 88.62 465 LEU A C 1
ATOM 3869 O O . LEU A 1 465 ? -28.994 6.019 21.166 1.00 88.62 465 LEU A O 1
ATOM 3873 N N . LYS A 1 466 ? -30.941 6.112 22.272 1.00 91.81 466 LYS A N 1
ATOM 3874 C CA . LYS A 1 466 ? -31.760 5.642 21.149 1.00 91.81 466 LYS A CA 1
ATOM 3875 C C . LYS A 1 466 ? -31.729 6.623 19.971 1.00 91.81 466 LYS A C 1
ATOM 3877 O O . LYS A 1 466 ? -31.499 6.197 18.845 1.00 91.81 466 LYS A O 1
ATOM 3882 N N . VAL A 1 467 ? -31.886 7.924 20.226 1.00 93.75 467 VAL A N 1
ATOM 3883 C CA . VAL A 1 467 ? -31.812 8.964 19.181 1.00 93.75 467 VAL A CA 1
ATOM 3884 C C . VAL A 1 467 ? -30.411 9.042 18.561 1.00 93.75 467 VAL A C 1
ATOM 3886 O O . VAL A 1 467 ? -30.276 9.176 17.342 1.00 93.75 467 VAL A O 1
ATOM 3889 N N . GLU A 1 468 ? -29.357 8.926 19.370 1.00 91.94 468 GLU A N 1
ATOM 3890 C CA . GLU A 1 468 ? -27.976 8.880 18.872 1.00 91.94 468 GLU A CA 1
ATOM 3891 C C . GLU A 1 468 ? -27.727 7.644 18.003 1.00 91.94 468 GLU A C 1
ATOM 3893 O O . GLU A 1 468 ? -27.185 7.777 16.904 1.00 91.94 468 GLU A O 1
ATOM 3898 N N . ARG A 1 469 ? -28.194 6.465 18.437 1.00 89.81 469 ARG A N 1
ATOM 3899 C CA . ARG A 1 469 ? -28.131 5.226 17.653 1.00 89.81 469 ARG A CA 1
ATOM 3900 C C . ARG A 1 469 ? -28.833 5.382 16.306 1.00 89.81 469 ARG A C 1
ATOM 3902 O O . ARG A 1 469 ? -28.221 5.100 15.284 1.00 89.81 469 ARG A O 1
ATOM 3909 N N . GLU A 1 470 ? -30.069 5.878 16.287 1.00 92.50 470 GLU A N 1
ATOM 3910 C CA . GLU A 1 470 ? -30.829 6.096 15.045 1.00 92.50 470 GLU A CA 1
ATOM 3911 C C . GLU A 1 470 ? -30.118 7.090 14.106 1.00 92.50 470 GLU A C 1
ATOM 3913 O O . GLU A 1 470 ? -30.130 6.939 12.883 1.00 92.50 470 GLU A O 1
ATOM 3918 N N . THR A 1 471 ? -29.456 8.107 14.663 1.00 93.62 471 THR A N 1
ATOM 3919 C CA . THR A 1 471 ? -28.682 9.085 13.885 1.00 93.62 471 THR A CA 1
ATOM 3920 C C . THR A 1 471 ? -27.410 8.467 13.297 1.00 93.62 471 THR A C 1
ATOM 3922 O O . THR A 1 471 ? -27.060 8.746 12.148 1.00 93.62 471 THR A O 1
ATOM 3925 N N . LEU A 1 472 ? -26.713 7.625 14.064 1.00 89.19 472 LEU A N 1
ATOM 3926 C CA . LEU A 1 472 ? -25.518 6.912 13.611 1.00 89.19 472 LEU A CA 1
ATOM 3927 C C . LEU A 1 472 ? -25.856 5.838 12.574 1.00 89.19 472 LEU A C 1
ATOM 3929 O O . LEU A 1 472 ? -25.174 5.763 11.555 1.00 89.19 472 LEU A O 1
ATOM 3933 N N . GLU A 1 473 ? -26.941 5.085 12.765 1.00 90.31 473 GLU A N 1
ATOM 3934 C CA . GLU A 1 473 ? -27.448 4.122 11.780 1.00 90.31 473 GLU A CA 1
ATOM 3935 C C . GLU A 1 473 ? -27.758 4.814 10.446 1.00 90.31 473 GLU A C 1
ATOM 3937 O O . GLU A 1 473 ? -27.336 4.331 9.395 1.00 90.31 473 GLU A O 1
ATOM 3942 N N . LYS A 1 474 ? -28.403 5.989 10.461 1.00 93.19 474 LYS A N 1
ATOM 3943 C CA . LYS A 1 474 ? -28.641 6.775 9.236 1.00 93.19 474 LYS A CA 1
ATOM 3944 C C . LYS A 1 474 ? -27.341 7.200 8.549 1.00 93.19 474 LYS A C 1
ATOM 3946 O O . LYS A 1 474 ? -27.226 7.073 7.331 1.00 93.19 474 LYS A O 1
ATOM 3951 N N . LYS A 1 475 ? -26.350 7.679 9.311 1.00 93.31 475 LYS A N 1
ATOM 3952 C CA . LYS A 1 475 ? -25.035 8.064 8.764 1.00 93.31 475 LYS A CA 1
ATOM 3953 C C . LYS A 1 475 ? -24.285 6.875 8.164 1.00 93.31 475 LYS A C 1
ATOM 3955 O O . LYS A 1 475 ? -23.616 7.052 7.147 1.00 93.31 475 LYS A O 1
ATOM 3960 N N . LEU A 1 476 ? -24.410 5.693 8.768 1.00 91.06 476 LEU A N 1
ATOM 3961 C CA . LEU A 1 476 ? -23.816 4.457 8.266 1.00 91.06 476 LEU A CA 1
ATOM 3962 C C . LEU A 1 476 ? -24.432 4.061 6.918 1.00 91.06 476 LEU A C 1
ATOM 3964 O O . LEU A 1 476 ? -23.700 3.946 5.940 1.00 91.06 476 LEU A O 1
ATOM 3968 N N . HIS A 1 477 ? -25.764 3.998 6.830 1.00 92.69 477 HIS A N 1
ATOM 3969 C CA . HIS A 1 477 ? -26.464 3.679 5.579 1.00 92.69 477 HIS A CA 1
ATOM 3970 C C . HIS A 1 477 ? -26.142 4.680 4.454 1.00 92.69 477 HIS A C 1
ATOM 3972 O O . HIS A 1 477 ? -26.027 4.315 3.285 1.00 92.69 477 HIS A O 1
ATOM 3978 N N . GLU A 1 478 ? -25.989 5.967 4.779 1.00 93.94 478 GLU A N 1
ATOM 3979 C CA . GLU A 1 478 ? -25.578 6.998 3.818 1.00 93.94 478 GLU A CA 1
ATOM 3980 C C . GLU A 1 478 ? -24.134 6.801 3.331 1.00 93.94 478 GLU A C 1
ATOM 3982 O O . GLU A 1 478 ? -23.841 6.991 2.149 1.00 93.94 478 GLU A O 1
ATOM 3987 N N . ALA A 1 479 ? -23.221 6.413 4.225 1.00 89.69 479 ALA A N 1
ATOM 3988 C CA . ALA A 1 479 ? -21.839 6.118 3.867 1.00 89.69 479 ALA A CA 1
ATOM 3989 C C . ALA A 1 479 ? -21.737 4.870 2.980 1.00 89.69 479 ALA A C 1
ATOM 3991 O O . ALA A 1 479 ? -21.080 4.931 1.943 1.00 89.69 479 ALA A O 1
ATOM 3992 N N . GLU A 1 480 ? -22.439 3.791 3.330 1.00 90.88 480 GLU A N 1
ATOM 3993 C CA . GLU A 1 480 ? -22.509 2.558 2.535 1.00 90.88 480 GLU A CA 1
ATOM 3994 C C . GLU A 1 480 ? -23.051 2.822 1.127 1.00 90.88 480 GLU A C 1
ATOM 3996 O O . GLU A 1 480 ? -22.492 2.344 0.140 1.00 90.88 480 GLU A O 1
ATOM 4001 N N . ARG A 1 481 ? -24.095 3.653 1.004 1.00 94.00 481 ARG A N 1
ATOM 4002 C CA . ARG A 1 481 ? -24.648 4.041 -0.301 1.00 94.00 481 ARG A CA 1
ATOM 4003 C C . ARG A 1 481 ? -23.619 4.772 -1.167 1.00 94.00 481 ARG A C 1
ATOM 4005 O O . ARG A 1 481 ? -23.485 4.441 -2.340 1.00 94.00 481 ARG A O 1
ATOM 4012 N N . ARG A 1 482 ? -22.875 5.724 -0.588 1.00 94.12 482 ARG A N 1
ATOM 4013 C CA . ARG A 1 482 ? -21.825 6.476 -1.302 1.00 94.12 482 ARG A CA 1
ATOM 4014 C C . ARG A 1 482 ? -20.662 5.593 -1.744 1.00 94.12 482 ARG A C 1
ATOM 4016 O O . ARG A 1 482 ? -20.111 5.830 -2.813 1.00 94.12 482 ARG A O 1
ATOM 4023 N N . VAL A 1 483 ? -20.269 4.615 -0.929 1.00 89.44 483 VAL A N 1
ATOM 4024 C CA . VAL A 1 483 ? -19.219 3.653 -1.302 1.00 89.44 483 VAL A CA 1
ATOM 4025 C C . VAL A 1 483 ? -19.694 2.802 -2.476 1.00 89.44 483 VAL A C 1
ATOM 4027 O O . VAL A 1 483 ? -19.039 2.790 -3.509 1.00 89.44 483 VAL A O 1
ATOM 4030 N N . ASN A 1 484 ? -20.894 2.223 -2.382 1.00 91.94 484 ASN A N 1
ATOM 4031 C CA . ASN A 1 484 ? -21.469 1.421 -3.465 1.00 91.94 484 ASN A CA 1
ATOM 4032 C C . ASN A 1 484 ? -21.640 2.205 -4.779 1.00 91.94 484 ASN A C 1
ATOM 4034 O O . ASN A 1 484 ? -21.513 1.637 -5.862 1.00 91.94 484 ASN A O 1
ATOM 4038 N N . GLU A 1 485 ? -21.967 3.496 -4.709 1.00 93.94 485 GLU A N 1
ATOM 4039 C CA . GLU A 1 485 ? -22.067 4.360 -5.889 1.00 93.94 485 GLU A CA 1
ATOM 4040 C C . GLU A 1 485 ? -20.697 4.589 -6.538 1.00 93.94 485 GLU A C 1
ATOM 4042 O O . GLU A 1 485 ? -20.553 4.359 -7.739 1.00 93.94 485 GLU A O 1
ATOM 4047 N N . LYS A 1 486 ? -19.675 4.914 -5.735 1.00 92.50 486 LYS A N 1
ATOM 4048 C CA . LYS A 1 486 ? -18.294 5.051 -6.216 1.00 92.50 486 LYS A CA 1
ATOM 4049 C C . LYS A 1 486 ? -17.741 3.756 -6.800 1.00 92.50 486 LYS A C 1
ATOM 4051 O O . LYS A 1 486 ? -17.073 3.804 -7.827 1.00 92.50 486 LYS A O 1
ATOM 4056 N N . ASP A 1 487 ? -18.048 2.612 -6.198 1.00 88.12 487 ASP A N 1
ATOM 4057 C CA . ASP A 1 487 ? -17.622 1.310 -6.716 1.00 88.12 487 ASP A CA 1
ATOM 4058 C C . ASP A 1 487 ? -18.256 1.031 -8.088 1.00 88.12 487 ASP A C 1
ATOM 4060 O O . ASP A 1 487 ? -17.587 0.563 -9.008 1.00 88.12 487 ASP A O 1
ATOM 4064 N N . ARG A 1 488 ? -19.535 1.388 -8.278 1.00 93.31 488 ARG A N 1
ATOM 4065 C CA . ARG A 1 488 ? -20.217 1.267 -9.579 1.00 93.31 488 ARG A CA 1
ATOM 4066 C C . ARG A 1 488 ? -19.660 2.220 -10.633 1.00 93.31 488 ARG A C 1
ATOM 4068 O O . ARG A 1 488 ? -19.632 1.858 -11.808 1.00 93.31 488 ARG A O 1
ATOM 4075 N N . GLU A 1 489 ? -19.285 3.436 -10.253 1.00 93.00 489 GLU A N 1
ATOM 4076 C CA . GLU A 1 489 ? -18.631 4.394 -11.153 1.00 93.00 489 GLU A CA 1
ATOM 4077 C C . GLU A 1 489 ? -17.239 3.899 -11.556 1.00 93.00 489 GLU A C 1
ATOM 4079 O O . GLU A 1 489 ? -16.953 3.807 -12.750 1.00 93.00 489 GLU A O 1
ATOM 4084 N N . GLY A 1 490 ? -16.433 3.463 -10.584 1.00 90.62 490 GLY A N 1
ATOM 4085 C CA . GLY A 1 490 ? -15.112 2.882 -10.822 1.00 90.62 490 GLY A CA 1
ATOM 4086 C C . GLY A 1 490 ? -15.157 1.643 -11.720 1.00 90.62 490 GLY A C 1
ATOM 4087 O O . GLY A 1 490 ? -14.343 1.516 -12.631 1.00 90.62 490 GLY A O 1
ATOM 4088 N N . GLU A 1 491 ? -16.149 0.764 -11.548 1.00 93.00 491 GLU A N 1
ATOM 4089 C CA . GLU A 1 491 ? -16.345 -0.405 -12.417 1.00 93.00 491 GLU A CA 1
ATOM 4090 C C . GLU A 1 491 ? -16.669 0.003 -13.867 1.00 93.00 491 GLU A C 1
ATOM 4092 O O . GLU A 1 491 ? -16.127 -0.567 -14.817 1.00 93.00 491 GLU A O 1
ATOM 4097 N N . LYS A 1 492 ? -17.509 1.028 -14.071 1.00 94.00 492 LYS A N 1
ATOM 4098 C CA . LYS A 1 492 ? -17.815 1.545 -15.419 1.00 94.00 492 LYS A CA 1
ATOM 4099 C C . LYS A 1 492 ? -16.579 2.141 -16.089 1.00 94.00 492 LYS A C 1
ATOM 4101 O O . LYS A 1 492 ? -16.355 1.893 -17.276 1.00 94.00 492 LYS A O 1
ATOM 4106 N N . GLU A 1 493 ? -15.786 2.910 -15.346 1.00 93.56 493 GLU A N 1
ATOM 4107 C CA . GLU A 1 493 ? -14.528 3.480 -15.835 1.00 93.56 493 GLU A CA 1
ATOM 4108 C C . GLU A 1 493 ? -13.528 2.380 -16.194 1.00 93.56 493 GLU A C 1
ATOM 4110 O O . GLU A 1 493 ? -12.974 2.388 -17.296 1.00 93.56 493 GLU A O 1
ATOM 4115 N N . TRP A 1 494 ? -13.368 1.376 -15.329 1.00 91.00 494 TRP A N 1
ATOM 4116 C CA . TRP A 1 494 ? -12.504 0.226 -15.583 1.00 91.00 494 TRP A CA 1
ATOM 4117 C C . TRP A 1 494 ? -12.917 -0.534 -16.850 1.00 91.00 494 TRP A C 1
ATOM 4119 O O . TRP A 1 494 ? -12.076 -0.824 -17.703 1.00 91.00 494 TRP A O 1
ATOM 4129 N N . GLN A 1 495 ? -14.215 -0.787 -17.046 1.00 92.25 495 GLN A N 1
ATOM 4130 C CA . GLN A 1 495 ? -14.727 -1.423 -18.266 1.00 92.25 495 GLN A CA 1
ATOM 4131 C C . GLN A 1 495 ? -14.541 -0.559 -19.522 1.00 92.25 495 GLN A C 1
ATOM 4133 O O . GLN A 1 495 ? -14.401 -1.097 -20.625 1.00 92.25 495 GLN A O 1
ATOM 4138 N N . SER A 1 496 ? -14.569 0.769 -19.393 1.00 94.75 496 SER A N 1
ATOM 4139 C CA . SER A 1 496 ? -14.278 1.692 -20.496 1.00 94.75 496 SER A CA 1
ATOM 4140 C C . SER A 1 496 ? -12.798 1.649 -20.876 1.00 94.75 496 SER A C 1
ATOM 4142 O O . SER A 1 496 ? -12.468 1.467 -22.047 1.00 94.75 496 SER A O 1
ATOM 4144 N N . LEU A 1 497 ? -11.904 1.738 -19.887 1.00 91.81 497 LEU A N 1
ATOM 4145 C CA . LEU A 1 497 ? -10.458 1.652 -20.098 1.00 91.81 497 LEU A CA 1
ATOM 4146 C C . LEU A 1 497 ? -10.056 0.297 -20.681 1.00 91.81 497 LEU A C 1
ATOM 4148 O O . LEU A 1 497 ? -9.277 0.242 -21.627 1.00 91.81 497 LEU A O 1
ATOM 4152 N N . LYS A 1 498 ? -10.647 -0.797 -20.191 1.00 92.38 498 LYS A N 1
ATOM 4153 C CA . LYS A 1 498 ? -10.412 -2.139 -20.732 1.00 92.38 498 LYS A CA 1
ATOM 4154 C C . LYS A 1 498 ? -10.774 -2.233 -22.216 1.00 92.38 498 LYS A C 1
ATOM 4156 O O . LYS A 1 498 ? -10.011 -2.815 -22.977 1.00 92.38 498 LYS A O 1
ATOM 4161 N N . ARG A 1 499 ? -11.892 -1.624 -22.636 1.00 94.44 499 ARG A N 1
ATOM 4162 C CA . ARG A 1 499 ? -12.285 -1.547 -24.055 1.00 94.44 499 ARG A CA 1
ATOM 4163 C C . ARG A 1 499 ? -11.295 -0.736 -24.893 1.00 94.44 499 ARG A C 1
ATOM 4165 O O . ARG A 1 499 ? -10.958 -1.154 -25.995 1.00 94.44 499 ARG A O 1
ATOM 4172 N N . GLN A 1 500 ? -10.807 0.389 -24.373 1.00 93.75 500 GLN A N 1
ATOM 4173 C CA . GLN A 1 500 ? -9.802 1.201 -25.069 1.00 93.75 500 GLN A CA 1
ATOM 4174 C C . GLN A 1 500 ? -8.475 0.456 -25.232 1.00 93.75 500 GLN A C 1
ATOM 4176 O O . GLN A 1 500 ? -7.882 0.507 -26.303 1.00 93.75 500 GLN A O 1
ATOM 4181 N N . ILE A 1 501 ? -8.032 -0.278 -24.207 1.00 88.94 501 ILE A N 1
ATOM 4182 C CA . ILE A 1 501 ? -6.820 -1.102 -24.288 1.00 88.94 501 ILE A CA 1
ATOM 4183 C C . ILE A 1 501 ? -6.973 -2.166 -25.377 1.00 88.94 501 ILE A C 1
ATOM 4185 O O . ILE A 1 501 ? -6.100 -2.273 -26.229 1.00 88.94 501 ILE A O 1
ATOM 4189 N N . THR A 1 502 ? -8.095 -2.894 -25.409 1.00 92.25 502 THR A N 1
ATOM 4190 C CA . THR A 1 502 ? -8.316 -3.919 -26.442 1.00 92.25 502 THR A CA 1
ATOM 4191 C C . THR A 1 502 ? -8.369 -3.339 -27.857 1.00 92.25 502 THR A C 1
ATOM 4193 O O . THR A 1 502 ? -7.904 -3.981 -28.793 1.00 92.25 502 THR A O 1
ATOM 4196 N N . GLU A 1 503 ? -8.903 -2.125 -28.019 1.00 93.19 503 GLU A N 1
ATOM 4197 C CA . GLU A 1 503 ? -8.924 -1.419 -29.305 1.00 93.19 503 GLU A CA 1
ATOM 4198 C C . GLU A 1 503 ? -7.509 -1.010 -29.742 1.00 93.19 503 GLU A C 1
ATOM 4200 O O . GLU A 1 503 ? -7.111 -1.261 -30.875 1.00 93.19 503 GLU A O 1
ATOM 4205 N N . LEU A 1 504 ? -6.709 -0.449 -28.828 1.00 90.44 504 LEU A N 1
ATOM 4206 C CA . LEU A 1 504 ? -5.319 -0.077 -29.109 1.00 90.44 504 LEU A CA 1
ATOM 4207 C C . LEU A 1 504 ? -4.441 -1.297 -29.415 1.00 90.44 504 LEU A C 1
ATOM 4209 O O . LEU A 1 504 ? -3.594 -1.239 -30.303 1.00 90.44 504 LEU A O 1
ATOM 4213 N N . GLU A 1 505 ? -4.643 -2.412 -28.712 1.00 89.56 505 GLU A N 1
ATOM 4214 C CA . GLU A 1 505 ? -3.960 -3.678 -28.996 1.00 89.56 505 GLU A CA 1
ATOM 4215 C C . GLU A 1 505 ? -4.323 -4.221 -30.384 1.00 89.56 505 GLU A C 1
ATOM 4217 O O . GLU A 1 505 ? -3.452 -4.731 -31.095 1.00 89.56 505 GLU A O 1
ATOM 4222 N N . PHE A 1 506 ? -5.591 -4.092 -30.788 1.00 93.19 506 PHE A N 1
ATOM 4223 C CA . PHE A 1 506 ? -6.042 -4.478 -32.121 1.00 93.19 506 PHE A CA 1
ATOM 4224 C C . PHE A 1 506 ? -5.400 -3.604 -33.207 1.00 93.19 506 PHE A C 1
ATOM 4226 O O . PHE A 1 506 ? -4.790 -4.145 -34.130 1.00 93.19 506 PHE A O 1
ATOM 4233 N N . GLN A 1 507 ? -5.444 -2.278 -33.048 1.00 90.19 507 GLN A N 1
ATOM 4234 C CA . GLN A 1 507 ? -4.825 -1.326 -33.979 1.00 90.19 507 GLN A CA 1
ATOM 4235 C C . GLN A 1 507 ? -3.317 -1.556 -34.109 1.00 90.19 507 GLN A C 1
ATOM 4237 O O . GLN A 1 507 ? -2.784 -1.600 -35.214 1.00 90.19 507 GLN A O 1
ATOM 4242 N N . LEU A 1 508 ? -2.620 -1.793 -32.994 1.00 89.31 508 LEU A N 1
ATOM 4243 C CA . LEU A 1 508 ? -1.190 -2.098 -33.018 1.00 89.31 508 LEU A CA 1
ATOM 4244 C C . LEU A 1 508 ? -0.891 -3.374 -33.816 1.00 89.31 508 LEU A C 1
ATOM 4246 O O . LEU A 1 508 ? 0.096 -3.430 -34.549 1.00 89.31 508 LEU A O 1
ATOM 4250 N N . LYS A 1 509 ? -1.729 -4.406 -33.680 1.00 90.81 509 LYS A N 1
ATOM 4251 C CA . LYS A 1 509 ? -1.565 -5.667 -34.409 1.00 90.81 509 LYS A CA 1
ATOM 4252 C C . LYS A 1 509 ? -1.818 -5.499 -35.910 1.00 90.81 509 LYS A C 1
ATOM 4254 O O . LYS A 1 509 ? -1.120 -6.118 -36.713 1.00 90.81 509 LYS A O 1
ATOM 4259 N N . GLU A 1 510 ? -2.792 -4.675 -36.281 1.00 89.62 510 GLU A N 1
ATOM 4260 C CA . GLU A 1 510 ? -3.085 -4.340 -37.676 1.00 89.62 510 GLU A CA 1
ATOM 4261 C C . GLU A 1 510 ? -1.926 -3.559 -38.314 1.00 89.62 510 GLU A C 1
ATOM 4263 O O . GLU A 1 510 ? -1.397 -3.985 -39.341 1.00 89.62 510 GLU A O 1
ATOM 4268 N N . GLU A 1 511 ? -1.427 -2.519 -37.643 1.00 87.00 511 GLU A N 1
ATOM 4269 C CA . GLU A 1 511 ? -0.256 -1.743 -38.077 1.00 87.00 511 GLU A CA 1
ATOM 4270 C C . GLU A 1 511 ? 1.002 -2.614 -38.215 1.00 87.00 511 GLU A C 1
ATOM 4272 O O . GLU A 1 511 ? 1.732 -2.522 -39.203 1.00 87.00 511 GLU A O 1
ATOM 4277 N N . GLN A 1 512 ? 1.244 -3.530 -37.271 1.00 86.75 512 GLN A N 1
ATOM 4278 C CA . GLN A 1 512 ? 2.343 -4.495 -37.376 1.00 86.75 512 GLN A CA 1
ATOM 4279 C C . GLN A 1 512 ? 2.192 -5.414 -38.595 1.00 86.75 512 GLN A C 1
ATOM 4281 O O . GLN A 1 512 ? 3.185 -5.726 -39.255 1.00 86.75 512 GLN A O 1
ATOM 4286 N N . SER A 1 513 ? 0.969 -5.848 -38.912 1.00 86.81 513 SER A N 1
ATOM 4287 C CA . SER A 1 513 ? 0.698 -6.665 -40.098 1.00 86.81 513 SER A CA 1
ATOM 4288 C C . SER A 1 513 ? 0.964 -5.889 -41.390 1.00 86.81 513 SER A C 1
ATOM 4290 O O . SER A 1 513 ? 1.600 -6.425 -42.299 1.00 86.81 513 SER A O 1
ATOM 4292 N N . ILE A 1 514 ? 0.528 -4.628 -41.462 1.00 89.50 514 ILE A N 1
ATOM 4293 C CA . ILE A 1 514 ? 0.765 -3.745 -42.613 1.00 89.50 514 ILE A CA 1
ATOM 4294 C C . ILE A 1 514 ? 2.265 -3.495 -42.783 1.00 89.50 514 ILE A C 1
ATOM 4296 O O . ILE A 1 514 ? 2.804 -3.708 -43.868 1.00 89.50 514 ILE A O 1
ATOM 4300 N N . HIS A 1 515 ? 2.964 -3.127 -41.707 1.00 87.12 515 HIS A N 1
ATOM 4301 C CA . HIS A 1 515 ? 4.410 -2.910 -41.729 1.00 87.12 515 HIS A CA 1
ATOM 4302 C C . HIS A 1 515 ? 5.169 -4.155 -42.209 1.00 87.12 515 HIS A C 1
ATOM 4304 O O . HIS A 1 515 ? 6.086 -4.045 -43.021 1.00 87.12 515 HIS A O 1
ATOM 4310 N N . ASN A 1 516 ? 4.784 -5.348 -41.746 1.00 86.50 516 ASN A N 1
ATOM 4311 C CA . ASN A 1 516 ? 5.403 -6.597 -42.191 1.00 86.50 516 ASN A CA 1
ATOM 4312 C C . ASN A 1 516 ? 5.160 -6.867 -43.684 1.00 86.50 516 ASN A C 1
ATOM 4314 O O . ASN A 1 516 ? 6.087 -7.305 -44.362 1.00 86.50 516 ASN A O 1
ATOM 4318 N N . SER A 1 517 ? 3.962 -6.571 -44.202 1.00 89.44 517 SER A N 1
ATOM 4319 C CA . SER A 1 517 ? 3.659 -6.681 -45.638 1.00 89.44 517 SER A CA 1
ATOM 4320 C C . SER A 1 517 ? 4.539 -5.744 -46.467 1.00 89.44 517 SER A C 1
ATOM 4322 O O . SER A 1 517 ? 5.209 -6.190 -47.394 1.00 89.44 517 SER A O 1
ATOM 4324 N N . VAL A 1 518 ? 4.613 -4.465 -46.084 1.00 86.31 518 VAL A N 1
ATOM 4325 C CA . VAL A 1 518 ? 5.424 -3.450 -46.781 1.00 86.31 518 VAL A CA 1
ATOM 4326 C C . VAL A 1 518 ? 6.914 -3.794 -46.728 1.00 86.31 518 VAL A C 1
ATOM 4328 O O . VAL A 1 518 ? 7.628 -3.654 -47.721 1.00 86.31 518 VAL A O 1
ATOM 4331 N N . ALA A 1 519 ? 7.400 -4.280 -45.584 1.00 83.38 519 ALA A N 1
ATOM 4332 C CA . ALA A 1 519 ? 8.787 -4.705 -45.444 1.00 83.38 519 ALA A CA 1
ATOM 4333 C C . ALA A 1 519 ? 9.120 -5.896 -46.357 1.00 83.38 519 ALA A C 1
ATOM 4335 O O . ALA A 1 519 ? 10.223 -5.955 -46.902 1.00 83.38 519 ALA A O 1
ATOM 4336 N N . GLU A 1 520 ? 8.192 -6.838 -46.535 1.00 86.94 520 GLU A N 1
ATOM 4337 C CA . GLU A 1 520 ? 8.398 -7.986 -47.419 1.00 86.94 520 GLU A CA 1
ATOM 4338 C C . GLU A 1 520 ? 8.333 -7.588 -48.901 1.00 86.94 520 GLU A C 1
ATOM 4340 O O . GLU A 1 520 ? 9.187 -8.010 -49.680 1.00 86.94 520 GLU A O 1
ATOM 4345 N N . GLU A 1 521 ? 7.419 -6.688 -49.275 1.00 87.31 521 GLU A N 1
ATOM 4346 C CA . GLU A 1 521 ? 7.370 -6.087 -50.616 1.00 87.31 521 GLU A CA 1
ATOM 4347 C C . GLU A 1 521 ? 8.676 -5.353 -50.958 1.00 87.31 521 GLU A C 1
ATOM 4349 O O . GLU A 1 521 ? 9.269 -5.605 -52.010 1.00 87.31 521 GLU A O 1
ATOM 4354 N N . MET A 1 522 ? 9.197 -4.523 -50.044 1.00 83.06 522 MET A N 1
ATOM 4355 C CA . MET A 1 522 ? 10.491 -3.853 -50.234 1.00 83.06 522 MET A CA 1
ATOM 4356 C C . MET A 1 522 ? 11.648 -4.847 -50.379 1.00 83.06 522 MET A C 1
ATOM 4358 O O . MET A 1 522 ? 12.547 -4.617 -51.189 1.00 83.06 522 MET A O 1
ATOM 4362 N N . LYS A 1 523 ? 11.663 -5.952 -49.621 1.00 85.88 523 LYS A N 1
ATOM 4363 C CA . LYS A 1 523 ? 12.708 -6.981 -49.768 1.00 85.88 523 LYS A CA 1
ATOM 4364 C C . LYS A 1 523 ? 12.666 -7.634 -51.144 1.00 85.88 523 LYS A C 1
ATOM 4366 O O . LYS A 1 523 ? 13.726 -7.833 -51.736 1.00 85.88 523 LYS A O 1
ATOM 4371 N N . GLU A 1 524 ? 11.482 -7.976 -51.645 1.00 88.50 524 GLU A N 1
ATOM 4372 C CA . GLU A 1 524 ? 11.339 -8.559 -52.982 1.00 88.50 524 GLU A CA 1
ATOM 4373 C C . GLU A 1 524 ? 11.736 -7.566 -54.081 1.00 88.50 524 GLU A C 1
ATOM 4375 O O . GLU A 1 524 ? 12.430 -7.935 -55.033 1.00 88.50 524 GLU A O 1
ATOM 4380 N N . GLU A 1 525 ? 11.403 -6.283 -53.924 1.00 87.94 525 GLU A N 1
ATOM 4381 C CA . GLU A 1 525 ? 11.827 -5.251 -54.869 1.00 87.94 525 GLU A CA 1
ATOM 4382 C C . GLU A 1 525 ? 13.347 -5.029 -54.857 1.00 87.94 525 GLU A C 1
ATOM 4384 O O . GLU A 1 525 ? 13.964 -4.948 -55.923 1.00 87.94 525 GLU A O 1
ATOM 4389 N N . ILE A 1 526 ? 13.980 -5.030 -53.677 1.00 82.88 526 ILE A N 1
ATOM 4390 C CA . ILE A 1 526 ? 15.443 -4.984 -53.552 1.00 82.88 526 ILE A CA 1
ATOM 4391 C C . ILE A 1 526 ? 16.072 -6.190 -54.253 1.00 82.88 526 ILE A C 1
ATOM 4393 O O . ILE A 1 526 ? 16.954 -5.995 -55.086 1.00 82.88 526 ILE A O 1
ATOM 4397 N N . LYS A 1 527 ? 15.598 -7.418 -53.992 1.00 87.56 527 LYS A N 1
ATOM 4398 C CA . LYS A 1 527 ? 16.109 -8.628 -54.666 1.00 87.56 527 LYS A CA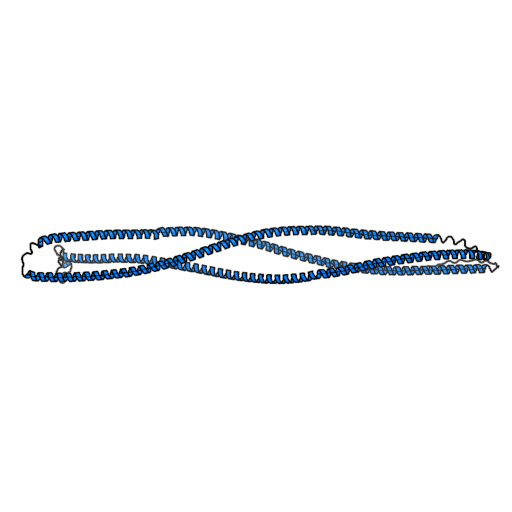 1
ATOM 4399 C C . LYS A 1 527 ? 16.012 -8.503 -56.186 1.00 87.56 527 LYS A C 1
ATOM 4401 O O . LYS A 1 527 ? 16.984 -8.777 -56.887 1.00 87.56 527 LYS A O 1
ATOM 4406 N N . LYS A 1 528 ? 14.866 -8.041 -56.700 1.00 88.69 528 LYS A N 1
ATOM 4407 C CA . LYS A 1 528 ? 14.659 -7.832 -58.138 1.00 88.69 528 LYS A CA 1
ATOM 4408 C C . LYS A 1 528 ? 15.656 -6.822 -58.710 1.00 88.69 528 LYS A C 1
ATOM 4410 O O . LYS A 1 528 ? 16.277 -7.099 -59.736 1.00 88.69 528 LYS A O 1
ATOM 4415 N N . LYS A 1 529 ? 15.845 -5.680 -58.042 1.00 85.62 529 LYS A N 1
ATOM 4416 C CA . LYS A 1 529 ? 16.787 -4.634 -58.471 1.00 85.62 529 LYS A CA 1
ATOM 4417 C C . LYS A 1 529 ? 18.240 -5.092 -58.404 1.00 85.62 529 LYS A C 1
ATOM 4419 O O . LYS A 1 529 ? 19.011 -4.770 -59.304 1.00 85.62 529 LYS A O 1
ATOM 4424 N N . THR A 1 530 ? 18.607 -5.887 -57.402 1.00 85.19 530 THR A N 1
ATOM 4425 C CA . THR A 1 530 ? 19.932 -6.510 -57.318 1.00 85.19 530 THR A CA 1
ATOM 4426 C C . THR A 1 530 ? 20.177 -7.451 -58.499 1.00 85.19 530 THR A C 1
ATOM 4428 O O . THR A 1 530 ? 21.203 -7.318 -59.159 1.00 85.19 530 THR A O 1
ATOM 4431 N N . CYS A 1 531 ? 19.220 -8.316 -58.855 1.00 87.19 531 CYS A N 1
ATOM 4432 C CA . CYS A 1 531 ? 19.355 -9.184 -60.031 1.00 87.19 531 CYS A CA 1
ATOM 4433 C C . CYS A 1 531 ? 19.419 -8.404 -61.359 1.00 87.19 531 CYS A C 1
ATOM 4435 O O . CYS A 1 531 ? 20.126 -8.813 -62.279 1.00 87.19 531 CYS A O 1
ATOM 4437 N N . GLU A 1 532 ? 18.680 -7.297 -61.493 1.00 89.38 532 GLU A N 1
ATOM 4438 C CA . GLU A 1 532 ? 18.776 -6.407 -62.664 1.00 89.38 532 GLU A CA 1
ATOM 4439 C C . GLU A 1 532 ? 20.172 -5.771 -62.769 1.00 89.38 532 GLU A C 1
ATOM 4441 O O . GLU A 1 532 ? 20.761 -5.759 -63.850 1.00 89.38 532 GLU A O 1
ATOM 4446 N N . LEU A 1 533 ? 20.730 -5.301 -61.649 1.00 85.62 533 LEU A N 1
ATOM 4447 C CA . LEU A 1 533 ? 22.085 -4.748 -61.599 1.00 85.62 533 LEU A CA 1
ATOM 4448 C C . LEU A 1 533 ? 23.147 -5.786 -61.962 1.00 85.62 533 LEU A C 1
ATOM 4450 O O . LEU A 1 533 ? 24.033 -5.483 -62.754 1.00 85.62 533 LEU A O 1
ATOM 4454 N N . GLU A 1 534 ? 23.047 -7.007 -61.436 1.00 88.31 534 GLU A N 1
ATOM 4455 C CA . GLU A 1 534 ? 23.976 -8.093 -61.767 1.00 88.31 534 GLU A CA 1
ATOM 4456 C C . GLU A 1 534 ? 23.995 -8.376 -63.276 1.00 88.31 534 GLU A C 1
ATOM 4458 O O . GLU A 1 534 ? 25.071 -8.451 -63.876 1.00 88.31 534 GLU A O 1
ATOM 4463 N N . LYS A 1 535 ? 22.822 -8.434 -63.921 1.00 89.38 535 LYS A N 1
ATOM 4464 C CA . LYS A 1 535 ? 22.722 -8.596 -65.382 1.00 89.38 535 LYS A CA 1
ATOM 4465 C C . LYS A 1 535 ? 23.401 -7.454 -66.135 1.00 89.38 535 LYS A C 1
ATOM 4467 O O . LYS A 1 535 ? 24.226 -7.719 -67.003 1.00 89.38 535 LYS A O 1
ATOM 4472 N N . LEU A 1 536 ? 23.120 -6.204 -65.762 1.00 83.75 536 LEU A N 1
ATOM 4473 C CA . LEU A 1 536 ? 23.738 -5.031 -66.390 1.00 83.75 536 LEU A CA 1
ATOM 4474 C C . LEU A 1 536 ? 25.260 -5.012 -66.210 1.00 83.75 536 LEU A C 1
ATOM 4476 O O . LEU A 1 536 ? 25.987 -4.658 -67.136 1.00 83.75 536 LEU A O 1
ATOM 4480 N N . THR A 1 537 ? 25.765 -5.417 -65.041 1.00 83.38 537 THR A N 1
ATOM 4481 C CA . THR A 1 537 ? 27.215 -5.509 -64.822 1.00 83.38 537 THR A CA 1
ATOM 4482 C C . THR A 1 537 ? 27.864 -6.581 -65.691 1.00 83.38 537 THR A C 1
ATOM 4484 O O . THR A 1 537 ? 28.992 -6.393 -66.145 1.00 83.38 537 THR A O 1
ATOM 4487 N N . GLU A 1 538 ? 27.169 -7.686 -65.961 1.00 89.62 538 GLU A N 1
ATOM 4488 C CA . GLU A 1 538 ? 27.681 -8.739 -66.835 1.00 89.62 538 GLU A CA 1
ATOM 4489 C C . GLU A 1 538 ? 27.655 -8.314 -68.310 1.00 89.62 538 GLU A C 1
ATOM 4491 O O . GLU A 1 538 ? 28.646 -8.489 -69.018 1.00 89.62 538 GLU A O 1
ATOM 4496 N N . GLU A 1 539 ? 26.586 -7.646 -68.751 1.00 89.62 539 GLU A N 1
ATOM 4497 C CA . GLU A 1 539 ? 26.510 -7.021 -70.079 1.00 89.62 539 GLU A CA 1
ATOM 4498 C C . GLU A 1 539 ? 27.629 -5.986 -70.280 1.00 89.62 539 GLU A C 1
ATOM 4500 O O . GLU A 1 539 ? 28.299 -5.974 -71.315 1.00 89.62 539 GLU A O 1
ATOM 4505 N N . GLN A 1 540 ? 27.899 -5.154 -69.269 1.00 83.69 540 GLN A N 1
ATOM 4506 C CA . GLN A 1 540 ? 28.986 -4.177 -69.307 1.00 83.69 540 GLN A CA 1
ATOM 4507 C C . GLN A 1 540 ? 30.357 -4.851 -69.473 1.00 83.69 540 GLN A C 1
ATOM 4509 O O . GLN A 1 540 ? 31.173 -4.387 -70.272 1.00 83.69 540 GLN A O 1
ATOM 4514 N N . LYS A 1 541 ? 30.622 -5.951 -68.755 1.00 87.56 541 LYS A N 1
ATOM 4515 C CA . LYS A 1 541 ? 31.874 -6.712 -68.914 1.00 87.56 541 LYS A CA 1
ATOM 4516 C C . LYS A 1 541 ? 32.009 -7.290 -70.320 1.00 87.56 541 LYS A C 1
ATOM 4518 O O . LYS A 1 541 ? 33.087 -7.185 -70.904 1.00 87.56 541 LYS A O 1
ATOM 4523 N N . GLN A 1 542 ? 30.932 -7.855 -70.871 1.00 88.44 542 GLN A N 1
ATOM 4524 C CA . GLN A 1 542 ? 30.928 -8.395 -72.233 1.00 88.44 542 GLN A CA 1
ATOM 4525 C C . GLN A 1 542 ? 31.245 -7.302 -73.260 1.00 88.44 542 GLN A C 1
ATOM 4527 O O . GLN A 1 542 ? 32.120 -7.483 -74.105 1.00 88.44 542 GLN A O 1
ATOM 4532 N N . LEU A 1 543 ? 30.618 -6.129 -73.145 1.00 88.06 543 LEU A N 1
ATOM 4533 C CA . LEU A 1 543 ? 30.897 -4.974 -74.005 1.00 88.06 543 LEU A CA 1
ATOM 4534 C C . LEU A 1 543 ? 32.360 -4.522 -73.930 1.00 88.06 543 LEU A C 1
ATOM 4536 O O . LEU A 1 543 ? 32.972 -4.291 -74.971 1.00 88.06 543 LEU A O 1
ATOM 4540 N N . ILE A 1 544 ? 32.943 -4.446 -72.729 1.00 89.25 544 ILE A N 1
ATOM 4541 C CA . ILE A 1 544 ? 34.363 -4.100 -72.546 1.00 89.25 544 ILE A CA 1
ATOM 4542 C C . ILE A 1 544 ? 35.265 -5.128 -73.235 1.00 89.25 544 ILE A C 1
ATOM 4544 O O . ILE A 1 544 ? 36.194 -4.751 -73.947 1.00 89.25 544 ILE A O 1
ATOM 4548 N N . GLN A 1 545 ? 34.982 -6.421 -73.066 1.00 89.25 545 GLN A N 1
ATOM 4549 C CA . GLN A 1 545 ? 35.753 -7.480 -73.716 1.00 89.25 545 GLN A CA 1
ATOM 4550 C C . GLN A 1 545 ? 35.667 -7.380 -75.245 1.00 89.25 545 GLN A C 1
ATOM 4552 O O . GLN A 1 545 ? 36.689 -7.464 -75.924 1.00 89.25 545 GLN A O 1
ATOM 4557 N N . THR A 1 546 ? 34.470 -7.123 -75.778 1.00 88.38 546 THR A N 1
ATOM 4558 C CA . THR A 1 546 ? 34.251 -6.953 -77.223 1.00 88.38 546 THR A CA 1
ATOM 4559 C C . THR A 1 546 ? 34.982 -5.716 -77.753 1.00 88.38 546 THR A C 1
ATOM 4561 O O . THR A 1 546 ? 35.613 -5.765 -78.804 1.00 88.38 546 THR A O 1
ATOM 4564 N N . MET A 1 547 ? 34.946 -4.606 -77.010 1.00 89.56 547 MET A N 1
ATOM 4565 C CA . MET A 1 547 ? 35.662 -3.378 -77.360 1.00 89.56 547 MET A CA 1
ATOM 4566 C C . MET A 1 547 ? 37.176 -3.604 -77.413 1.00 89.56 547 MET A C 1
ATOM 4568 O O . MET A 1 547 ? 37.818 -3.160 -78.364 1.00 89.56 547 MET A O 1
ATOM 4572 N N . ASN A 1 548 ? 37.739 -4.312 -76.430 1.00 89.19 548 ASN A N 1
ATOM 4573 C CA . ASN A 1 548 ? 39.164 -4.645 -76.406 1.00 89.19 548 ASN A CA 1
ATOM 4574 C C . ASN A 1 548 ? 39.553 -5.512 -77.611 1.00 89.19 548 ASN A C 1
ATOM 4576 O O . ASN A 1 548 ? 40.553 -5.232 -78.265 1.00 89.19 548 ASN A O 1
ATOM 4580 N N . GLN A 1 549 ? 38.728 -6.503 -77.961 1.00 88.31 549 GLN A N 1
ATOM 4581 C CA . GLN A 1 549 ? 38.960 -7.351 -79.132 1.00 88.31 549 GLN A CA 1
ATOM 4582 C C . GLN A 1 549 ? 38.958 -6.539 -80.438 1.00 88.31 549 GLN A C 1
ATOM 4584 O O . GLN A 1 549 ? 39.862 -6.676 -81.258 1.00 88.31 549 GLN A O 1
ATOM 4589 N N . VAL A 1 550 ? 37.998 -5.624 -80.605 1.00 88.56 550 VAL A N 1
ATOM 4590 C CA . VAL A 1 550 ? 37.955 -4.723 -81.770 1.00 88.56 550 VAL A CA 1
ATOM 4591 C C . VAL A 1 550 ? 39.166 -3.782 -81.799 1.00 88.56 550 VAL A C 1
ATOM 4593 O O . VAL A 1 550 ? 39.686 -3.479 -82.873 1.00 88.56 550 VAL A O 1
ATOM 4596 N N . GLN A 1 551 ? 39.644 -3.312 -80.643 1.00 86.31 551 GLN A N 1
ATOM 4597 C CA . GLN A 1 551 ? 40.866 -2.504 -80.568 1.00 86.31 551 GLN A CA 1
ATOM 4598 C C . GLN A 1 551 ? 42.109 -3.293 -81.000 1.00 86.31 551 GLN A C 1
ATOM 4600 O O . GLN A 1 551 ? 42.928 -2.752 -81.744 1.00 86.31 551 GLN A O 1
ATOM 4605 N N . GLU A 1 552 ? 42.237 -4.557 -80.587 1.00 89.19 552 GLU A N 1
ATOM 4606 C CA . GLU A 1 552 ? 43.324 -5.447 -81.016 1.00 89.19 552 GLU A CA 1
ATOM 4607 C C . GLU A 1 552 ? 43.277 -5.716 -82.526 1.00 89.19 552 GLU A C 1
ATOM 4609 O O . GLU A 1 552 ? 44.294 -5.579 -83.209 1.00 89.19 552 GLU A O 1
ATOM 4614 N N . GLU A 1 553 ? 42.099 -6.019 -83.077 1.00 88.19 553 GLU A N 1
ATOM 4615 C CA . GLU A 1 553 ? 41.913 -6.203 -84.522 1.00 88.19 553 GLU A CA 1
ATOM 4616 C C . GLU A 1 553 ? 42.276 -4.938 -85.308 1.00 88.19 553 GLU A C 1
ATOM 4618 O O . GLU A 1 553 ? 42.982 -5.004 -86.316 1.00 88.19 553 GLU A O 1
ATOM 4623 N N . ASN A 1 554 ? 41.854 -3.765 -84.831 1.00 87.06 554 ASN A N 1
ATOM 4624 C CA . ASN A 1 554 ? 42.185 -2.493 -85.468 1.00 87.06 554 ASN A CA 1
ATOM 4625 C C . ASN A 1 554 ? 43.700 -2.215 -85.421 1.00 87.06 554 ASN A C 1
ATOM 4627 O O . ASN A 1 554 ? 44.271 -1.759 -86.411 1.00 87.06 554 ASN A O 1
ATOM 4631 N N . ALA A 1 555 ? 44.376 -2.551 -84.318 1.00 86.62 555 ALA A N 1
ATOM 4632 C CA . ALA A 1 555 ? 45.832 -2.446 -84.217 1.00 86.62 555 ALA A CA 1
ATOM 4633 C C . ALA A 1 555 ? 46.553 -3.385 -85.204 1.00 86.62 555 ALA A C 1
ATOM 4635 O O . ALA A 1 555 ? 47.500 -2.966 -85.872 1.00 86.62 555 ALA A O 1
ATOM 4636 N N . LEU A 1 556 ? 46.078 -4.626 -85.359 1.00 89.50 556 LEU A N 1
ATOM 4637 C CA . LEU A 1 556 ? 46.613 -5.584 -86.336 1.00 89.50 556 LEU A CA 1
ATOM 4638 C C . LEU A 1 556 ? 46.414 -5.110 -87.781 1.00 89.50 556 LEU A C 1
ATOM 4640 O O . LEU A 1 556 ? 47.323 -5.233 -88.606 1.00 89.50 556 LEU A O 1
ATOM 4644 N N . LEU A 1 557 ? 45.247 -4.543 -88.095 1.00 88.81 557 LEU A N 1
ATOM 4645 C CA . LEU A 1 557 ? 44.969 -3.973 -89.414 1.00 88.81 557 LEU A CA 1
ATOM 4646 C C . LEU A 1 557 ? 45.858 -2.761 -89.699 1.00 88.81 557 LEU A C 1
ATOM 4648 O O . LEU A 1 557 ? 46.422 -2.673 -90.788 1.00 88.81 557 LEU A O 1
ATOM 4652 N N . GLN A 1 558 ? 46.042 -1.862 -88.729 1.00 84.88 558 GLN A N 1
ATOM 4653 C CA . GLN A 1 558 ? 46.973 -0.736 -88.858 1.00 84.88 558 GLN A CA 1
ATOM 4654 C C . GLN A 1 558 ? 48.408 -1.212 -89.110 1.00 84.88 558 GLN A C 1
ATOM 4656 O O . GLN A 1 558 ? 49.087 -0.662 -89.977 1.00 84.88 558 GLN A O 1
ATOM 4661 N N . ASP A 1 559 ? 48.854 -2.260 -88.414 1.00 88.31 559 ASP A N 1
ATOM 4662 C CA . ASP A 1 559 ? 50.183 -2.838 -88.614 1.00 88.31 559 ASP A CA 1
ATOM 4663 C C . ASP A 1 559 ? 50.338 -3.517 -89.983 1.00 88.31 559 ASP A C 1
ATOM 4665 O O . ASP A 1 559 ? 51.375 -3.396 -90.635 1.00 88.31 559 ASP A O 1
ATOM 4669 N N . THR A 1 560 ? 49.282 -4.178 -90.457 1.00 88.88 560 THR A N 1
ATOM 4670 C CA . THR A 1 560 ? 49.246 -4.788 -91.794 1.00 88.88 560 THR A CA 1
ATOM 4671 C C . THR A 1 560 ? 49.313 -3.717 -92.880 1.00 88.88 560 THR A C 1
ATOM 4673 O O . THR A 1 560 ? 50.130 -3.812 -93.791 1.00 88.88 560 THR A O 1
ATOM 4676 N N . VAL A 1 561 ? 48.512 -2.652 -92.759 1.00 88.94 561 VAL A N 1
ATOM 4677 C CA . VAL A 1 561 ? 48.544 -1.512 -93.690 1.00 88.94 561 VAL A CA 1
ATOM 4678 C C . VAL A 1 561 ? 49.920 -0.849 -93.688 1.00 88.94 561 VAL A C 1
ATOM 4680 O O . VAL A 1 561 ? 50.421 -0.485 -94.751 1.00 88.94 561 VAL A O 1
ATOM 4683 N N . ARG A 1 562 ? 50.553 -0.719 -92.517 1.00 88.19 562 ARG A N 1
ATOM 4684 C CA . ARG A 1 562 ? 51.912 -0.185 -92.386 1.00 88.19 562 ARG A CA 1
ATOM 4685 C C . ARG A 1 562 ? 52.929 -1.034 -93.155 1.00 88.19 562 ARG A C 1
ATOM 4687 O O . ARG A 1 562 ? 53.655 -0.471 -93.969 1.00 88.19 562 ARG A O 1
ATOM 4694 N N . ARG A 1 563 ? 52.926 -2.359 -92.968 1.00 84.94 563 ARG A N 1
ATOM 4695 C CA . ARG A 1 563 ? 53.818 -3.291 -93.684 1.00 84.94 563 ARG A CA 1
ATOM 4696 C C . ARG A 1 563 ? 53.600 -3.275 -95.198 1.00 84.94 563 ARG A C 1
ATOM 4698 O O . ARG A 1 563 ? 54.556 -3.140 -95.946 1.00 84.94 563 ARG A O 1
ATOM 4705 N N . GLU A 1 564 ? 52.351 -3.289 -95.658 1.00 86.44 564 GLU A N 1
ATOM 4706 C CA . GLU A 1 564 ? 52.021 -3.163 -97.088 1.00 86.44 564 GLU A CA 1
ATOM 4707 C C . GLU A 1 564 ? 52.509 -1.831 -97.689 1.00 86.44 564 GLU A C 1
ATOM 4709 O O . GLU A 1 564 ? 52.935 -1.771 -98.844 1.00 86.44 564 GLU A O 1
ATOM 4714 N N . CYS A 1 565 ? 52.463 -0.736 -96.921 1.00 86.44 565 CYS A N 1
ATOM 4715 C CA . CYS A 1 565 ? 53.022 0.547 -97.354 1.00 86.44 565 CYS A CA 1
ATOM 4716 C C . CYS A 1 565 ? 54.554 0.510 -97.443 1.00 86.44 565 CYS A C 1
ATOM 4718 O O . CYS A 1 565 ? 55.105 1.051 -98.402 1.00 86.44 565 CYS A O 1
ATOM 4720 N N . GLU A 1 566 ? 55.223 -0.117 -96.471 1.00 86.69 566 GLU A N 1
ATOM 4721 C CA . GLU A 1 566 ? 56.678 -0.329 -96.457 1.00 86.69 566 GLU A CA 1
ATOM 4722 C C . GLU A 1 566 ? 57.109 -1.181 -97.669 1.00 86.69 566 GLU A C 1
ATOM 4724 O O . GLU A 1 566 ? 57.948 -0.745 -98.457 1.00 86.69 566 GLU A O 1
ATOM 4729 N N . GLU A 1 567 ? 56.445 -2.311 -97.922 1.00 84.75 567 GLU A N 1
ATOM 4730 C CA . GLU A 1 567 ? 56.718 -3.185 -99.074 1.00 84.75 567 GLU A CA 1
ATOM 4731 C C . GLU A 1 567 ? 56.478 -2.479 -100.417 1.00 84.75 567 GLU A C 1
ATOM 4733 O O . GLU A 1 567 ? 57.294 -2.568 -101.338 1.00 84.75 567 GLU A O 1
ATOM 4738 N N . ARG A 1 568 ? 55.383 -1.715 -100.556 1.00 84.88 568 ARG A N 1
ATOM 4739 C CA . ARG A 1 568 ? 55.138 -0.908 -101.768 1.00 84.88 568 ARG A CA 1
ATOM 4740 C C . ARG A 1 568 ? 56.197 0.165 -101.968 1.00 84.88 568 ARG A C 1
ATOM 4742 O O . ARG A 1 568 ? 56.540 0.461 -103.116 1.00 84.88 568 ARG A O 1
ATOM 4749 N N . TYR A 1 569 ? 56.685 0.768 -100.888 1.00 82.94 569 TYR A N 1
ATOM 4750 C CA . TYR A 1 569 ? 57.755 1.754 -100.950 1.00 82.94 569 TYR A CA 1
ATOM 4751 C C . TYR A 1 569 ? 59.055 1.112 -101.448 1.00 82.94 569 TYR A C 1
ATOM 4753 O O . TYR A 1 569 ? 59.623 1.601 -102.426 1.00 82.94 569 TYR A O 1
ATOM 4761 N N . GLU A 1 570 ? 59.456 -0.025 -100.876 1.00 84.25 570 GLU A N 1
ATOM 4762 C CA . GLU A 1 570 ? 60.633 -0.798 -101.301 1.00 84.25 570 GLU A CA 1
ATOM 4763 C C . GLU A 1 570 ? 60.524 -1.269 -102.758 1.00 84.25 570 GLU A C 1
ATOM 4765 O O . GLU A 1 570 ? 61.456 -1.100 -103.546 1.00 84.25 570 GLU A O 1
ATOM 4770 N N . LEU A 1 571 ? 59.361 -1.791 -103.165 1.00 82.19 571 LEU A N 1
ATOM 4771 C CA . LEU A 1 571 ? 59.100 -2.181 -104.553 1.00 82.19 571 LEU A CA 1
ATOM 4772 C C . LEU A 1 571 ? 59.195 -0.986 -105.501 1.00 82.19 571 LEU A C 1
ATOM 4774 O O . LEU A 1 571 ? 59.771 -1.106 -106.582 1.00 82.19 571 LEU A O 1
ATOM 4778 N N . THR A 1 572 ? 58.658 0.173 -105.110 1.00 79.88 572 THR A N 1
ATOM 4779 C CA . THR A 1 572 ? 58.749 1.406 -105.904 1.00 79.88 572 THR A CA 1
ATOM 4780 C C . THR A 1 572 ? 60.200 1.866 -106.026 1.00 79.88 572 THR A C 1
ATOM 4782 O O . THR A 1 572 ? 60.628 2.263 -107.112 1.00 79.88 572 THR A O 1
ATOM 4785 N N . GLU A 1 573 ? 60.982 1.767 -104.952 1.00 80.50 573 GLU A N 1
ATOM 4786 C CA . GLU A 1 573 ? 62.407 2.085 -104.953 1.00 80.50 573 GLU A CA 1
ATOM 4787 C C . GLU A 1 573 ? 63.202 1.138 -105.865 1.00 80.50 573 GLU A C 1
ATOM 4789 O O . GLU A 1 573 ? 63.969 1.602 -106.715 1.00 80.50 573 GLU A O 1
ATOM 4794 N N . ALA A 1 574 ? 62.951 -0.171 -105.785 1.00 78.88 574 ALA A N 1
ATOM 4795 C CA . ALA A 1 574 ? 63.540 -1.170 -106.673 1.00 78.88 574 ALA A CA 1
ATOM 4796 C C . ALA A 1 574 ? 63.171 -0.918 -108.147 1.00 78.88 574 ALA A C 1
ATOM 4798 O O . ALA A 1 574 ? 64.028 -1.000 -109.028 1.00 78.88 574 ALA A O 1
ATOM 4799 N N . LEU A 1 575 ? 61.924 -0.527 -108.435 1.00 77.00 575 LEU A N 1
ATOM 4800 C CA . LEU A 1 575 ? 61.465 -0.165 -109.784 1.00 77.00 575 LEU A CA 1
ATOM 4801 C C . LEU A 1 575 ? 62.157 1.103 -110.307 1.00 77.00 575 LEU A C 1
ATOM 4803 O O . LEU A 1 575 ? 62.495 1.191 -111.492 1.00 77.00 575 LEU A O 1
ATOM 4807 N N . VAL A 1 576 ? 62.401 2.085 -109.436 1.00 78.00 576 VAL A N 1
ATOM 4808 C CA . VAL A 1 576 ? 63.167 3.298 -109.761 1.00 78.00 576 VAL A CA 1
ATOM 4809 C C . VAL A 1 576 ? 64.637 2.961 -110.030 1.00 78.00 576 VAL A C 1
ATOM 4811 O O . VAL A 1 576 ? 65.208 3.481 -110.993 1.00 78.00 576 VAL A O 1
ATOM 4814 N N . GLN A 1 577 ? 65.246 2.069 -109.245 1.00 76.25 577 GLN A N 1
ATOM 4815 C CA . GLN A 1 577 ? 66.609 1.583 -109.482 1.00 76.25 577 GLN A CA 1
ATOM 4816 C C . GLN A 1 577 ? 66.712 0.775 -110.787 1.00 76.25 577 GLN A C 1
ATOM 4818 O O . GLN A 1 577 ? 67.602 1.043 -111.594 1.00 76.25 577 GLN A O 1
ATOM 4823 N N . ALA A 1 578 ? 65.758 -0.117 -111.072 1.00 73.44 578 ALA A N 1
ATOM 4824 C CA . ALA A 1 578 ? 65.686 -0.858 -112.333 1.00 73.44 578 ALA A CA 1
ATOM 4825 C C . ALA A 1 578 ? 65.511 0.080 -113.543 1.00 73.44 578 ALA A C 1
ATOM 4827 O O . ALA A 1 578 ? 66.181 -0.079 -114.565 1.00 73.44 578 ALA A O 1
ATOM 4828 N N . LYS A 1 579 ? 64.680 1.129 -113.427 1.00 73.00 579 LYS A N 1
ATOM 4829 C CA . LYS A 1 579 ? 64.568 2.178 -114.458 1.00 73.00 579 LYS A CA 1
ATOM 4830 C C . LYS A 1 579 ? 65.877 2.945 -114.660 1.00 73.00 579 LYS A C 1
ATOM 4832 O O . LYS A 1 579 ? 66.201 3.266 -115.804 1.00 73.00 579 LYS A O 1
ATOM 4837 N N . LYS A 1 580 ? 66.639 3.229 -113.597 1.00 70.50 580 LYS A N 1
ATOM 4838 C CA . LYS A 1 580 ? 67.974 3.844 -113.710 1.00 70.50 580 LYS A CA 1
ATOM 4839 C C . LYS A 1 580 ? 68.961 2.925 -114.435 1.00 70.50 580 LYS A C 1
ATOM 4841 O O . LYS A 1 580 ? 69.616 3.394 -115.359 1.00 70.50 580 LYS A O 1
ATOM 4846 N N . GLN A 1 581 ? 68.981 1.631 -114.120 1.00 67.69 581 GLN A N 1
ATOM 4847 C CA . GLN A 1 581 ? 69.829 0.645 -114.808 1.00 67.69 581 GLN A CA 1
ATOM 4848 C C . GLN A 1 581 ? 69.467 0.497 -116.300 1.00 67.69 581 GLN A C 1
ATOM 4850 O O . GLN A 1 581 ? 70.350 0.437 -117.151 1.00 67.69 581 GLN A O 1
ATOM 4855 N N . VAL A 1 582 ? 68.176 0.536 -116.659 1.00 63.72 582 VAL A N 1
ATOM 4856 C CA . VAL A 1 582 ? 67.724 0.545 -118.068 1.00 63.72 582 VAL A CA 1
ATOM 4857 C C . VAL A 1 582 ? 68.099 1.850 -118.787 1.00 63.72 582 VAL A C 1
ATOM 4859 O O . VAL A 1 582 ? 68.427 1.832 -119.975 1.00 63.72 582 VAL A O 1
ATOM 4862 N N . MET A 1 583 ? 68.083 2.991 -118.092 1.00 59.47 583 MET A N 1
ATOM 4863 C CA . MET A 1 583 ? 68.535 4.279 -118.639 1.00 59.47 583 MET A CA 1
ATOM 4864 C C . MET A 1 583 ? 70.062 4.345 -118.811 1.00 59.47 583 MET A C 1
ATOM 4866 O O . MET A 1 583 ? 70.532 5.003 -119.738 1.00 59.47 583 MET A O 1
ATOM 4870 N N . GLU A 1 584 ? 70.832 3.644 -117.977 1.00 58.50 584 GLU A N 1
ATOM 4871 C CA . GLU A 1 584 ? 72.282 3.474 -118.142 1.00 58.50 584 GLU A CA 1
ATOM 4872 C C . GLU A 1 584 ? 72.620 2.507 -119.289 1.00 58.50 584 GLU A C 1
ATOM 4874 O O . GLU A 1 584 ? 73.486 2.819 -120.106 1.00 58.50 584 GLU A O 1
ATOM 4879 N N . LEU A 1 585 ? 71.859 1.418 -119.461 1.00 56.78 585 LEU A N 1
ATOM 4880 C CA . LEU A 1 585 ? 71.978 0.519 -120.620 1.00 56.78 585 LEU A CA 1
ATOM 4881 C C . LEU A 1 585 ? 71.585 1.200 -121.946 1.00 56.78 585 LEU A C 1
ATOM 4883 O O . LEU A 1 585 ? 72.195 0.932 -122.980 1.00 56.78 585 LEU A O 1
ATOM 4887 N N . LYS A 1 586 ? 70.642 2.154 -121.931 1.00 55.22 586 LYS A N 1
ATOM 4888 C CA . LYS A 1 586 ? 70.296 2.987 -123.102 1.00 55.22 586 LYS A CA 1
ATOM 4889 C C . LYS A 1 586 ? 71.342 4.054 -123.463 1.00 55.22 586 LYS A C 1
ATOM 4891 O O . LYS A 1 586 ? 71.243 4.626 -124.545 1.00 55.22 586 LYS A O 1
ATOM 4896 N N . LYS A 1 587 ? 72.345 4.323 -122.617 1.00 53.12 587 LYS A N 1
ATOM 4897 C CA . LYS A 1 587 ? 73.448 5.262 -122.913 1.00 53.12 587 LYS A CA 1
ATOM 4898 C C . LYS A 1 587 ? 74.702 4.593 -123.503 1.00 53.12 587 LYS A C 1
ATOM 4900 O O . LYS A 1 587 ? 75.603 5.312 -123.922 1.00 53.12 587 LYS A O 1
ATOM 4905 N N . LEU A 1 588 ? 74.747 3.256 -123.593 1.00 46.94 588 LEU A N 1
ATOM 4906 C CA . LEU A 1 588 ? 75.895 2.482 -124.107 1.00 46.94 588 LEU A CA 1
ATOM 4907 C C . LEU A 1 588 ? 75.617 1.683 -125.401 1.00 46.94 588 LEU A C 1
ATOM 4909 O O . LEU A 1 588 ? 76.493 0.961 -125.867 1.00 46.94 588 LEU A O 1
ATOM 4913 N N . GLY A 1 589 ? 74.445 1.837 -126.028 1.00 39.31 589 GLY A N 1
ATOM 4914 C CA . GLY A 1 589 ? 74.104 1.194 -127.306 1.00 39.31 589 GLY A CA 1
ATOM 4915 C C . GLY A 1 589 ? 73.661 2.208 -128.358 1.00 39.31 589 GLY A C 1
ATOM 4916 O O . GLY A 1 589 ? 72.529 2.684 -128.323 1.00 39.31 589 GLY A O 1
ATOM 4917 N N . GLY A 1 590 ? 74.558 2.551 -129.284 1.00 35.62 590 GLY A N 1
ATOM 4918 C CA . GLY A 1 590 ? 74.258 3.389 -130.444 1.00 35.62 590 GLY A CA 1
ATOM 4919 C C . GLY A 1 590 ? 73.526 2.638 -131.564 1.00 35.62 590 GLY A C 1
ATOM 4920 O O . GLY A 1 590 ? 73.782 1.462 -131.790 1.00 35.62 590 GLY A O 1
ATOM 4921 N N . ASN A 1 591 ? 72.673 3.390 -132.271 1.00 35.69 591 ASN A N 1
ATOM 4922 C CA . ASN A 1 591 ? 72.164 3.221 -133.641 1.00 35.69 591 ASN A CA 1
ATOM 4923 C C . ASN A 1 591 ? 71.616 1.850 -134.084 1.00 35.69 591 ASN A C 1
ATOM 4925 O O . ASN A 1 591 ? 72.391 0.948 -134.354 1.00 35.69 591 ASN A O 1
ATOM 4929 N N . PHE A 1 592 ? 70.306 1.775 -134.368 1.00 35.50 592 PHE A N 1
ATOM 4930 C CA . PHE A 1 592 ? 69.769 1.416 -135.700 1.00 35.50 592 PHE A CA 1
ATOM 4931 C C . PHE A 1 592 ? 68.250 1.744 -135.786 1.00 35.50 592 PHE A C 1
ATOM 4933 O O . PHE A 1 592 ? 67.533 1.506 -134.812 1.00 35.50 592 PHE A O 1
ATOM 4940 N N . PRO A 1 593 ? 67.752 2.325 -136.901 1.00 50.78 593 PRO A N 1
ATOM 4941 C CA . PRO A 1 593 ? 66.334 2.650 -137.134 1.00 50.78 593 PRO A CA 1
ATOM 4942 C C . PRO A 1 593 ? 65.592 1.531 -137.902 1.00 50.78 593 PRO A C 1
ATOM 4944 O O . PRO A 1 593 ? 66.241 0.557 -138.268 1.00 50.78 593 PRO A O 1
ATOM 4947 N N . LEU A 1 594 ? 64.292 1.757 -138.215 1.00 33.25 594 LEU A N 1
ATOM 4948 C CA . LEU A 1 594 ? 63.310 0.947 -138.999 1.00 33.25 594 LEU A CA 1
ATOM 4949 C C . LEU A 1 594 ? 62.394 0.043 -138.131 1.00 33.25 594 LEU A C 1
ATOM 4951 O O . LEU A 1 594 ? 62.881 -0.626 -137.237 1.00 33.25 594 LEU A O 1
ATOM 4955 N N . THR A 1 595 ? 61.064 -0.078 -138.287 1.00 34.50 595 THR A N 1
ATOM 4956 C CA . THR A 1 595 ? 60.044 0.482 -139.205 1.00 34.50 595 THR A CA 1
ATOM 4957 C C . THR A 1 595 ? 58.644 0.253 -138.599 1.00 34.50 595 THR A C 1
ATOM 4959 O O . THR A 1 595 ? 58.473 -0.559 -137.695 1.00 34.50 595 THR A O 1
ATOM 4962 N N . GLN A 1 596 ? 57.652 0.949 -139.159 1.00 34.91 596 GLN A N 1
ATOM 4963 C CA . GLN A 1 596 ? 56.196 0.810 -139.012 1.00 34.91 596 GLN A CA 1
ATOM 4964 C C . GLN A 1 596 ? 55.643 -0.629 -138.919 1.00 34.91 596 GLN A C 1
ATOM 4966 O O . GLN A 1 596 ? 56.012 -1.483 -139.720 1.00 34.91 596 GLN A O 1
ATOM 4971 N N . CYS A 1 597 ? 54.600 -0.821 -138.102 1.00 29.34 597 CYS A N 1
ATOM 4972 C CA . CYS A 1 597 ? 53.335 -1.401 -138.572 1.00 29.34 597 CYS A CA 1
ATOM 4973 C C . CYS A 1 597 ? 52.173 -1.135 -137.604 1.00 29.34 597 CYS A C 1
ATOM 4975 O O . CYS A 1 597 ? 52.334 -1.052 -136.391 1.00 29.34 597 CYS A O 1
ATOM 4977 N N . SER A 1 598 ? 51.013 -0.964 -138.221 1.00 33.19 598 SER A N 1
ATOM 4978 C CA . SER A 1 598 ? 49.714 -0.558 -137.692 1.00 33.19 598 SER A CA 1
ATOM 4979 C C . SER A 1 598 ? 48.873 -1.754 -137.212 1.00 33.19 598 SER A C 1
ATOM 4981 O O . SER A 1 598 ? 49.223 -2.892 -137.509 1.00 33.19 598 SER A O 1
ATOM 4983 N N . LEU A 1 599 ? 47.686 -1.440 -136.653 1.00 34.22 599 LEU A N 1
ATOM 4984 C CA . LEU A 1 599 ? 46.507 -2.312 -136.415 1.00 34.22 599 LEU A CA 1
ATOM 4985 C C . LEU A 1 599 ? 46.612 -3.162 -135.122 1.00 34.22 599 LEU A C 1
ATOM 4987 O O . LEU A 1 599 ? 47.684 -3.627 -134.783 1.00 34.22 599 LEU A O 1
ATOM 4991 N N . VAL A 1 600 ? 45.577 -3.434 -134.319 1.00 33.16 600 VAL A N 1
ATOM 4992 C CA . VAL A 1 600 ? 44.129 -3.195 -134.384 1.00 33.16 600 VAL A CA 1
ATOM 4993 C C . VAL A 1 600 ? 43.530 -3.417 -132.980 1.00 33.16 600 VAL A C 1
ATOM 4995 O O . VAL A 1 600 ? 44.109 -4.082 -132.129 1.00 33.16 600 VAL A O 1
ATOM 4998 N N . THR A 1 601 ? 42.355 -2.831 -132.780 1.00 40.16 601 THR A N 1
ATOM 4999 C CA . THR A 1 601 ? 41.387 -2.950 -131.677 1.00 40.16 601 THR A CA 1
ATOM 5000 C C . THR A 1 601 ? 41.195 -4.332 -131.030 1.00 40.16 601 THR A C 1
ATOM 5002 O O . THR A 1 601 ? 41.114 -5.337 -131.730 1.00 40.16 601 THR A O 1
ATOM 5005 N N . SER A 1 602 ? 40.869 -4.354 -129.732 1.00 34.16 602 SER A N 1
ATOM 5006 C CA . SER A 1 602 ? 39.775 -5.184 -129.183 1.00 34.16 602 SER A CA 1
ATOM 5007 C C . SER A 1 602 ? 39.326 -4.674 -127.808 1.00 34.16 602 SER A C 1
ATOM 5009 O O . SER A 1 602 ? 40.129 -4.354 -126.935 1.00 34.16 602 SER A O 1
ATOM 5011 N N . LYS A 1 603 ? 38.005 -4.548 -127.680 1.00 39.31 603 LYS A N 1
ATOM 5012 C CA . LYS A 1 603 ? 37.242 -4.369 -126.445 1.00 39.31 603 LYS A CA 1
ATOM 5013 C C . LYS A 1 603 ? 37.062 -5.730 -125.758 1.00 39.31 603 LYS A C 1
ATOM 5015 O O . LYS A 1 603 ? 37.187 -6.751 -126.424 1.00 39.31 603 LYS A O 1
ATOM 5020 N N . GLU A 1 604 ? 36.599 -5.651 -124.507 1.00 38.09 604 GLU A N 1
ATOM 5021 C CA . GLU A 1 604 ? 35.593 -6.494 -123.814 1.00 38.09 604 GLU A CA 1
ATOM 5022 C C . GLU A 1 604 ? 36.116 -7.067 -122.489 1.00 38.09 604 GLU A C 1
ATOM 5024 O O . GLU A 1 604 ? 37.151 -7.716 -122.437 1.00 38.09 604 GLU A O 1
ATOM 5029 N N . ASN A 1 605 ? 35.557 -6.568 -121.381 1.00 38.72 605 ASN A N 1
ATOM 5030 C CA . ASN A 1 605 ? 34.495 -7.177 -120.557 1.00 38.72 605 ASN A CA 1
ATOM 5031 C C . ASN A 1 605 ? 35.052 -8.178 -119.531 1.00 38.72 605 ASN A C 1
ATOM 5033 O O . ASN A 1 605 ? 35.741 -9.124 -119.883 1.00 38.72 605 ASN A O 1
ATOM 5037 N N . VAL A 1 606 ? 34.667 -8.026 -118.264 1.00 37.94 606 VAL A N 1
ATOM 5038 C CA . VAL A 1 606 ? 33.612 -8.837 -117.624 1.00 37.94 606 VAL A CA 1
ATOM 5039 C C . VAL A 1 606 ? 33.612 -8.561 -116.116 1.00 37.94 606 VAL A C 1
ATOM 5041 O O . VAL A 1 606 ? 34.643 -8.535 -115.451 1.00 37.94 606 VAL A O 1
ATOM 5044 N N . SER A 1 607 ? 32.400 -8.356 -115.613 1.00 43.81 607 SER A N 1
ATOM 5045 C CA . SER A 1 607 ? 31.983 -8.285 -114.219 1.00 43.81 607 SER A CA 1
ATOM 5046 C C . SER A 1 607 ? 32.306 -9.539 -113.398 1.00 43.81 607 SER A C 1
ATOM 5048 O O . SER A 1 607 ? 32.028 -10.655 -113.836 1.00 43.81 607 SER A O 1
ATOM 5050 N N . ARG A 1 608 ? 32.687 -9.337 -112.136 1.00 40.34 608 ARG A N 1
ATOM 5051 C CA . ARG A 1 608 ? 31.925 -9.816 -110.975 1.00 40.34 608 ARG A CA 1
ATOM 5052 C C . ARG A 1 608 ? 32.295 -9.023 -109.736 1.00 40.34 608 ARG A C 1
ATOM 5054 O O . ARG A 1 608 ? 33.499 -8.724 -109.594 1.00 40.34 608 ARG A O 1
#